Protein AF-0000000066690659 (afdb_homodimer)

Sequence (562 aa):
MGEEHPRKRSRQHFEAEARNVSLFESPQCETSKWYFSREEIERFSPSRKDGIDLVKESFLRSSYCTFLQRLGMKLHVSQVTISCAMVMCHRFYMRQSHAKNDWQTIATSSLFLACKAEDEPCQLSSVVVASYEIIYEWDPSASIRIHQTECYHEFKEIILSGESLLLSTSAFHLDIELPYKPLAAALNRLNAWPDLATAAWNFVHDWIRTTLCLQYKPHVIATATVHLAATFQNAKVGSRRDWWLEFGVTTKLLKALGICGTVAPAHVRFLPCAHIEFGIRMGEEHPRKRSRQHFEAEARNVSLFESPQCETSKWYFSREEIERFSPSRKDGIDLVKESFLRSSYCTFLQRLGMKLHVSQVTISCAMVMCHRFYMRQSHAKNDWQTIATSSLFLACKAEDEPCQLSSVVVASYEIIYEWDPSASIRIHQTECYHEFKEIILSGESLLLSTSAFHLDIELPYKPLAAALNRLNAWPDLATAAWNFVHDWIRTTLCLQYKPHVIATATVHLAATFQNAKVGSRRDWWLEFGVTTKLLKALGICGTVAPAHVRFLPCAHIEFGIR

Radius of gyration: 29.71 Å; Cα contacts (8 Å, |Δi|>4): 684; chains: 2; bounding box: 55×167×84 Å

pLDDT: mean 79.64, std 25.77, range [19.33, 98.81]

Solvent-accessible surface area (backbone atoms only — not comparable to full-atom values): 31484 Å² total; per-residue (Å²): 135,79,77,70,72,76,75,67,70,79,79,72,74,82,72,78,76,71,74,76,73,74,72,73,74,65,78,76,81,66,86,86,67,68,61,46,54,71,58,47,62,67,65,62,23,42,25,41,76,69,71,41,49,61,51,58,49,27,36,51,49,27,46,40,36,53,48,38,51,52,47,28,52,76,68,68,49,54,69,67,38,35,51,46,15,39,46,48,46,55,54,49,47,60,74,35,32,65,85,81,39,60,57,67,48,42,39,53,17,28,40,56,49,23,23,61,74,68,72,42,92,71,55,66,68,57,53,48,50,52,47,50,34,62,60,36,56,89,42,85,57,34,69,59,49,50,71,34,68,68,50,33,51,53,52,44,51,51,31,52,52,30,35,53,50,50,38,62,72,46,71,70,58,78,85,73,78,64,34,62,61,47,29,52,50,49,39,59,75,55,65,57,52,68,69,48,48,38,46,23,54,53,46,50,60,54,41,54,56,44,69,52,65,34,51,46,55,33,54,51,52,21,51,41,31,49,53,49,26,28,59,74,64,74,44,87,65,64,94,41,95,65,51,48,53,80,70,74,37,53,70,68,56,39,50,54,37,54,47,29,66,56,24,46,63,9,23,35,81,30,33,51,44,56,81,64,69,68,73,77,118,136,77,81,73,73,67,82,67,74,79,81,71,77,79,72,70,78,78,71,77,74,74,73,73,76,64,78,76,80,65,87,88,68,69,60,46,54,70,60,47,63,65,65,60,24,41,24,41,77,69,72,41,48,55,46,59,50,41,47,53,48,44,46,40,37,55,46,38,50,52,46,29,52,74,68,67,49,53,68,66,38,36,50,45,15,39,46,47,46,56,54,46,46,60,75,34,32,65,84,81,38,61,57,67,46,43,38,52,16,30,40,56,49,25,23,62,74,68,72,42,91,71,55,66,68,56,52,49,50,53,46,50,36,63,62,35,57,89,43,85,58,35,70,59,49,49,71,35,67,67,51,34,52,53,52,44,49,51,32,51,52,30,36,53,51,50,38,61,73,47,71,69,58,78,85,73,78,63,36,61,62,47,28,52,50,51,40,58,74,55,64,55,53,67,69,48,49,39,46,22,52,52,45,49,60,52,41,55,56,44,69,52,66,33,51,47,54,33,54,50,52,21,50,42,32,49,53,49,26,27,59,74,65,74,46,87,65,62,94,43,96,64,52,49,53,81,70,74,36,52,69,69,56,39,50,51,39,55,40,27,65,21,25,42,64,58,46,51,16,46,28,65,75,52,73,65,63,66,71,76,116

Foldseek 3Di:
DPPPPPPPPDPDCPDCPVDPPPPPPPPDPPDLQLADDPCCLQCVFQQVVVPQHNLNVLQLLLVLLVLLVQLCVVQPHDPVLSLLLSSLLLSLRSQPHCVVDPSLLLSLLSSVVSCVVVVHDDDLLSSLQSSQCVVVVVDPCSNVQCPDPVNVVVSSVSSVVSNVSSCVSSVNPSDADALPVLLVVVCVVFVPDDQLSVQLVVLSSVPSSFCVSSHDPSNLSSLLSSVLSCVVVVHDIDPDPPVCVVSVHDPVSSCVVVVVSVPRPCRHVNRPPPCPVPPPD/DDCPPPPVPDPDDCVPDPDPPPPPPPPDPPDLQLADDPCCLQCVFQQVVVPQHNLNVLVLLLVLLVLLVQLCVVQPHDPVLSLLLSSLLLSLRSQPHCVVDPSLLLSLLSSVVSCVVVVHDDDLLSSLQSSQCVVVVVDPCSNVQCPDPVNVVVSSVSSVVSNVSSCVSSVNPSDADALPVLLVVVCVVFVPDDQLSVQLVVLSSVPSSACVSSHDPSNLSSLLSSVLSCVVVVHDIDPDPPVCVVSVHDPVSSCVVVVCSVCVDCSNNPVPVPCPVPVPD

Nearest PDB structures (foldseek):
  3tnh-assembly1_B  TM=9.331E-01  e=5.475E-13  Homo sapiens
  6z45-assembly1_B  TM=9.182E-01  e=4.794E-13  Homo sapiens
  4or5-assembly1_B  TM=9.332E-01  e=1.328E-12  Homo sapiens
  3blh-assembly1_B  TM=8.911E-01  e=7.142E-13  Homo sapiens
  2ivx-assembly2_B  TM=9.152E-01  e=1.112E-12  Homo sapiens

Organism: Arabidopsis thaliana (NCBI:txid3702)

Secondary structure (DSSP, 8-state):
-------------------------------------HHHHHHS-HHHHTT--HHHHHHHHHHHHHHHHHHHHHTT--HHHHHHHHHHHHHHHHHS-TTTS-HHHHHHHHHHHHHHHTT----HHHHHHHHHHHHTTT-TTHHHHTTSHHHHHHHHHHHHHHHHHHHHHTTT------THHHHHHHHHHTT--HHHHHHHHHHHHHHHTTGGGGTS-HHHHHHHHHHHHHHHTT---SSSTTGGGGGT--HHHHHHHHHHHS-S-HHHH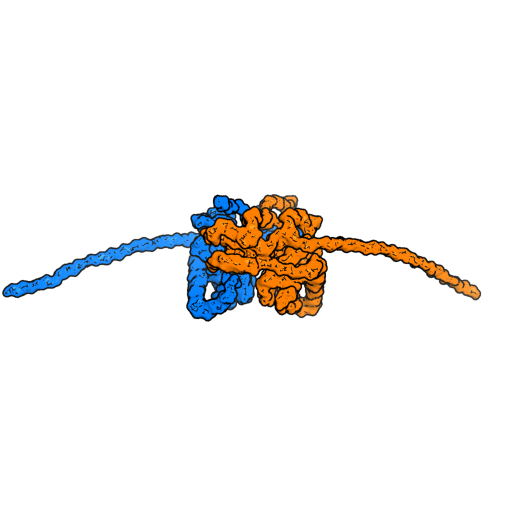S-----------/-------------------------------------HHHHHHS-HHHHTT--HHHHHHHHHHHHHHHHHHHHHTT--HHHHHHHHHHHHHHHHHS-TTTS-HHHHHHHHHHHHHHHTT----HHHHHHHHHHHHTTT-TTHHHHTTSHHHHHHHHHHHHHHHHHHHHHTTT------THHHHHHHHHHTT--HHHHHHHHHHHHHHHTTGGGGTS-HHHHHHHHHHHHHHHTT---SSSTTGGGGGT--HHHHHHHHHHHH-S-TTSSS-----------

InterPro domains:
  IPR006671 Cyclin, N-terminal [PF00134] (49-136)
  IPR013763 Cyclin-like domain [SM00385] (66-168)
  IPR036915 Cyclin-like superfamily [SSF47954] (30-176)
  IPR036915 Cyclin-like superfamily [SSF47954] (177-255)
  IPR043198 Cyclin/Cyclin-like subunit Ssn8 [PTHR10026] (32-256)

Structure (mmCIF, N/CA/C/O backbone):
data_AF-0000000066690659-model_v1
#
loop_
_entity.id
_entity.type
_entity.pdbx_description
1 polymer 'Cyclin T 13'
#
loop_
_atom_site.group_PDB
_atom_site.id
_atom_site.type_symbol
_atom_site.label_atom_id
_atom_site.label_alt_id
_atom_site.label_comp_id
_atom_site.label_asym_id
_atom_site.label_entity_id
_atom_site.label_seq_id
_atom_site.pdbx_PDB_ins_code
_atom_site.Cartn_x
_atom_site.Cartn_y
_atom_site.Cartn_z
_atom_site.occupancy
_atom_site.B_iso_or_equiv
_atom_site.auth_seq_id
_atom_site.auth_comp_id
_atom_site.auth_asym_id
_atom_site.auth_atom_id
_atom_site.pdbx_PDB_model_num
ATOM 1 N N . MET A 1 1 ? -19.453 78.5 55.531 1 24.09 1 MET A N 1
ATOM 2 C CA . MET A 1 1 ? -20.578 78.062 54.688 1 24.09 1 MET A CA 1
ATOM 3 C C . MET A 1 1 ? -20.109 77.062 53.625 1 24.09 1 MET A C 1
ATOM 5 O O . MET A 1 1 ? -19.453 77.5 52.656 1 24.09 1 MET A O 1
ATOM 9 N N . GLY A 1 2 ? -19.547 75.938 54.062 1 26.19 2 GLY A N 1
ATOM 10 C CA . GLY A 1 2 ? -18.516 74.938 53.719 1 26.19 2 GLY A CA 1
ATOM 11 C C . GLY A 1 2 ? -18.922 74 52.625 1 26.19 2 GLY A C 1
ATOM 12 O O . GLY A 1 2 ? -19.859 73.25 52.75 1 26.19 2 GLY A O 1
ATOM 13 N N . GLU A 1 3 ? -18.891 74.625 51.406 1 26.47 3 GLU A N 1
ATOM 14 C CA . GLU A 1 3 ? -19.5 74.25 50.125 1 26.47 3 GLU A CA 1
ATOM 15 C C . GLU A 1 3 ? -19.047 72.875 49.688 1 26.47 3 GLU A C 1
ATOM 17 O O . GLU A 1 3 ? -17.859 72.625 49.438 1 26.47 3 GLU A O 1
ATOM 22 N N . GLU A 1 4 ? -19.609 71.875 50.438 1 27.47 4 GLU A N 1
ATOM 23 C CA . GLU A 1 4 ? -19.359 70.438 50.406 1 27.47 4 GLU A CA 1
ATOM 24 C C . GLU A 1 4 ? -19.5 69.875 48.969 1 27.47 4 GLU A C 1
ATOM 26 O O . GLU A 1 4 ? -20.484 70.188 48.312 1 27.47 4 GLU A O 1
ATOM 31 N N . HIS A 1 5 ? -18.328 69.938 48.312 1 27.25 5 HIS A N 1
ATOM 32 C CA . HIS A 1 5 ? -18.062 69.625 46.906 1 27.25 5 HIS A CA 1
ATOM 33 C C . HIS A 1 5 ? -18.672 68.312 46.531 1 27.25 5 HIS A C 1
ATOM 35 O O . HIS A 1 5 ? -18.297 67.25 47.094 1 27.25 5 HIS A O 1
ATOM 41 N N . PRO A 1 6 ? -20 68.375 46.344 1 23.34 6 PRO A N 1
ATOM 42 C CA . PRO A 1 6 ? -20.766 67.188 46.156 1 23.34 6 PRO A CA 1
ATOM 43 C C . PRO A 1 6 ? -20.156 66.25 45.062 1 23.34 6 PRO A C 1
ATOM 45 O O . PRO A 1 6 ? -19.766 66.75 44 1 23.34 6 PRO A O 1
ATOM 48 N N . ARG A 1 7 ? -19.297 65.312 45.531 1 24.14 7 ARG A N 1
ATOM 49 C CA . ARG A 1 7 ? -18.562 64.25 44.875 1 24.14 7 ARG A CA 1
ATOM 50 C C . ARG A 1 7 ? -19.438 63.531 43.875 1 24.14 7 ARG A C 1
ATOM 52 O O . ARG A 1 7 ? -19.047 62.5 43.344 1 24.14 7 ARG A O 1
ATOM 59 N N . LYS A 1 8 ? -20.766 64 43.844 1 22.94 8 LYS A N 1
ATOM 60 C CA . LYS A 1 8 ? -21.594 62.875 43.438 1 22.94 8 LYS A CA 1
ATOM 61 C C . LYS A 1 8 ? -21.391 62.531 41.969 1 22.94 8 LYS A C 1
ATOM 63 O O . LYS A 1 8 ? -22.141 63 41.094 1 22.94 8 LYS A O 1
ATOM 68 N N . ARG A 1 9 ? -20.297 63.031 41.438 1 23.28 9 ARG A N 1
ATOM 69 C CA . ARG A 1 9 ? -20.516 63 40 1 23.28 9 ARG A CA 1
ATOM 70 C C . ARG A 1 9 ? -21.156 61.656 39.594 1 23.28 9 ARG A C 1
ATOM 72 O O . ARG A 1 9 ? -20.953 60.656 40.25 1 23.28 9 ARG A O 1
ATOM 79 N N . SER A 1 10 ? -22.156 61.812 38.75 1 19.98 10 SER A N 1
ATOM 80 C CA . SER A 1 10 ? -23.156 61.062 38 1 19.98 10 SER A CA 1
ATOM 81 C C . SER A 1 10 ? -22.516 59.875 37.281 1 19.98 10 SER A C 1
ATOM 83 O O . SER A 1 10 ? -21.609 60.094 36.469 1 19.98 10 SER A O 1
ATOM 85 N N . ARG A 1 11 ? -22.281 58.812 37.969 1 22.77 11 ARG A N 1
ATOM 86 C CA . ARG A 1 11 ? -21.922 57.438 37.594 1 22.77 11 ARG A CA 1
ATOM 87 C C . ARG A 1 11 ? -22.672 57 36.344 1 22.77 11 ARG A C 1
ATOM 89 O O . ARG A 1 11 ? -23.766 56.438 36.406 1 22.77 11 ARG A O 1
ATOM 96 N N . GLN A 1 12 ? -23.016 58 35.469 1 20.83 12 GLN A N 1
ATOM 97 C CA . GLN A 1 12 ? -23.844 57.594 34.344 1 20.83 12 GLN A CA 1
ATOM 98 C C . GLN A 1 12 ? -23.406 56.219 33.812 1 20.83 12 GLN A C 1
ATOM 100 O O . GLN A 1 12 ? -22.266 55.812 34 1 20.83 12 GLN A O 1
ATOM 105 N N . HIS A 1 13 ? -24.438 55.438 33.219 1 19.33 13 HIS A N 1
ATOM 106 C CA . HIS A 1 13 ? -24.922 54.125 32.75 1 19.33 13 HIS A CA 1
ATOM 107 C C . HIS A 1 13 ? -24.109 53.656 31.547 1 19.33 13 HIS A C 1
ATOM 109 O O . HIS A 1 13 ? -24.594 53.656 30.422 1 19.33 13 HIS A O 1
ATOM 115 N N . PHE A 1 14 ? -23 54.156 31.25 1 20.91 14 PHE A N 1
ATOM 116 C CA . PHE A 1 14 ? -22.547 53.656 29.953 1 20.91 14 PHE A CA 1
ATOM 117 C C . PHE A 1 14 ? -22.734 52.156 29.828 1 20.91 14 PHE A C 1
ATOM 119 O O . PHE A 1 14 ? -22.047 51.375 30.5 1 20.91 14 PHE A O 1
ATOM 126 N N . GLU A 1 15 ? -23.938 51.688 29.828 1 20 15 GLU A N 1
ATOM 127 C CA . GLU A 1 15 ? -24.375 50.344 29.484 1 20 15 GLU A CA 1
ATOM 128 C C . GLU A 1 15 ? -23.531 49.75 28.359 1 20 15 GLU A C 1
ATOM 130 O O . GLU A 1 15 ? -23.25 50.406 27.375 1 20 15 GLU A O 1
ATOM 135 N N . ALA A 1 16 ? -22.859 48.625 28.578 1 21.42 16 ALA A N 1
ATOM 136 C CA . ALA A 1 16 ? -22.047 47.594 27.969 1 21.42 16 ALA A CA 1
ATOM 137 C C . ALA A 1 16 ? -22.641 47.156 26.625 1 21.42 16 ALA A C 1
ATOM 139 O O . ALA A 1 16 ? -23.672 46.5 26.609 1 21.42 16 ALA A O 1
ATOM 140 N N . GLU A 1 17 ? -22.859 47.938 25.641 1 23.25 17 GLU A N 1
ATOM 141 C CA . GLU A 1 17 ? -23.234 47.406 24.344 1 23.25 17 GLU A CA 1
ATOM 142 C C . GLU A 1 17 ? -22.344 46.219 23.969 1 23.25 17 GLU A C 1
ATOM 144 O O . GLU A 1 17 ? -21.188 46.406 23.547 1 23.25 17 GLU A O 1
ATOM 149 N N . ALA A 1 18 ? -22.203 45.344 24.766 1 25.03 18 ALA A N 1
ATOM 150 C CA . ALA A 1 18 ? -21.594 44.062 24.406 1 25.03 18 ALA A CA 1
ATOM 151 C C . ALA A 1 18 ? -22.062 43.594 23.031 1 25.03 18 ALA A C 1
ATOM 153 O O . ALA A 1 18 ? -23.234 43.25 22.859 1 25.03 18 ALA A O 1
ATOM 154 N N . ARG A 1 19 ? -21.688 44.188 22 1 23.73 19 ARG A N 1
ATOM 155 C CA . ARG A 1 19 ? -21.953 43.875 20.609 1 23.73 19 ARG A CA 1
ATOM 156 C C . ARG A 1 19 ? -22.016 42.344 20.406 1 23.73 19 ARG A C 1
ATOM 158 O O . ARG A 1 19 ? -21.219 41.625 21 1 23.73 19 ARG A O 1
ATOM 165 N N . ASN A 1 20 ? -23.203 41.781 20 1 24.17 20 ASN A N 1
ATOM 166 C CA . ASN A 1 20 ? -23.672 40.531 19.422 1 24.17 20 ASN A CA 1
ATOM 167 C C . ASN A 1 20 ? -22.703 40 18.391 1 24.17 20 ASN A C 1
ATOM 169 O O . ASN A 1 20 ? -22.688 40.438 17.234 1 24.17 20 ASN A O 1
ATOM 173 N N . VAL A 1 21 ? -21.484 39.875 18.641 1 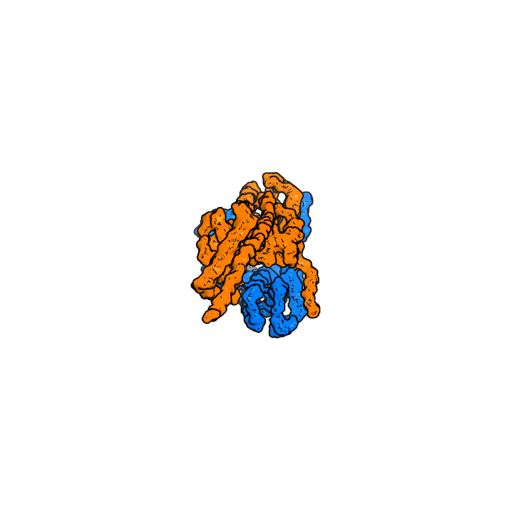25.33 21 VAL A N 1
ATOM 174 C CA . VAL A 1 21 ? -20.734 39.188 17.594 1 25.33 21 VAL A CA 1
ATOM 175 C C . VAL A 1 21 ? -21.562 38.062 17.016 1 25.33 21 VAL A C 1
ATOM 177 O O . VAL A 1 21 ? -22.016 37.156 17.734 1 25.33 21 VAL A O 1
ATOM 180 N N . SER A 1 22 ? -22.375 38.312 15.984 1 26.06 22 SER A N 1
ATOM 181 C CA . SER A 1 22 ? -23.078 37.375 15.133 1 26.06 22 SER A CA 1
ATOM 182 C C . SER A 1 22 ? -22.312 36.062 15.031 1 26.06 22 SER A C 1
ATOM 184 O O . SER A 1 22 ? -21.125 36.031 14.703 1 26.06 22 SER A O 1
ATOM 186 N N . LEU A 1 23 ? -22.609 35.156 15.852 1 26.25 23 LEU A N 1
ATOM 187 C CA . LEU A 1 23 ? -22.344 33.719 15.766 1 26.25 23 LEU A CA 1
ATOM 188 C C . LEU A 1 23 ? -22.297 33.25 14.305 1 26.25 23 LEU A C 1
ATOM 190 O O . LEU A 1 23 ? -23.281 33.375 13.578 1 26.25 23 LEU A O 1
ATOM 194 N N . PHE A 1 24 ? -21.266 33.531 13.594 1 28.5 24 PHE A N 1
ATOM 195 C CA . PHE A 1 24 ? -21.062 32.938 12.273 1 28.5 24 PHE A CA 1
ATOM 196 C C . PHE A 1 24 ? -21.766 31.594 12.172 1 28.5 24 PHE A C 1
ATOM 198 O O . PHE A 1 24 ? -21.656 30.75 13.062 1 28.5 24 PHE A O 1
ATOM 205 N N . GLU A 1 25 ? -23.031 31.609 11.656 1 30 25 GLU A N 1
ATOM 206 C CA . GLU A 1 25 ? -23.812 30.453 11.219 1 30 25 GLU A CA 1
ATOM 207 C C . GLU A 1 25 ? -22.922 29.312 10.781 1 30 25 GLU A C 1
ATOM 209 O O . GLU A 1 25 ? -22.109 29.453 9.859 1 30 25 GLU A O 1
ATOM 214 N N . SER A 1 26 ? -22.422 28.594 11.664 1 32.84 26 SER A N 1
ATOM 215 C CA . SER A 1 26 ? -21.797 27.312 11.352 1 32.84 26 SER A CA 1
ATOM 216 C C . SER A 1 26 ? -22.484 26.641 10.18 1 32.84 26 SER A C 1
ATOM 218 O O . SER A 1 26 ? -23.719 26.594 10.109 1 32.84 26 SER A O 1
ATOM 220 N N . PRO A 1 27 ? -21.984 26.734 8.953 1 33.06 27 PRO A N 1
ATOM 221 C CA . PRO A 1 27 ? -22.734 26.109 7.863 1 33.06 27 PRO A CA 1
ATOM 222 C C . PRO A 1 27 ? -23.547 24.906 8.32 1 33.06 27 PRO A C 1
ATOM 224 O O . PRO A 1 27 ? -23.172 24.234 9.289 1 33.06 27 PRO A O 1
ATOM 227 N N . GLN A 1 28 ? -24.859 24.953 8.281 1 32 28 GLN A N 1
ATOM 228 C CA . GLN A 1 28 ? -25.859 23.891 8.359 1 32 28 GLN A CA 1
ATOM 229 C C . GLN A 1 28 ? -25.297 22.562 7.887 1 32 28 GLN A C 1
ATOM 231 O O . GLN A 1 28 ? -24.734 22.469 6.793 1 32 28 GLN A O 1
ATOM 236 N N . CYS A 1 29 ? -24.875 21.703 8.719 1 36.06 29 CYS A N 1
ATOM 237 C CA . CYS A 1 29 ? -24.625 20.281 8.531 1 36.06 29 CYS A CA 1
ATOM 238 C C . CYS A 1 29 ? -25.672 19.672 7.59 1 36.06 29 CYS A C 1
ATOM 240 O O . CYS A 1 29 ? -26.812 19.453 7.984 1 36.06 29 CYS A O 1
ATOM 242 N N . GLU A 1 30 ? -26.094 20.219 6.488 1 36.69 30 GLU A N 1
ATOM 243 C CA . GLU A 1 30 ? -26.969 19.547 5.535 1 36.69 30 GLU A CA 1
ATOM 244 C C . GLU A 1 30 ? -26.844 18.031 5.652 1 36.69 30 GLU A C 1
ATOM 246 O O . GLU A 1 30 ? -25.859 17.531 6.172 1 36.69 30 GLU A O 1
ATOM 251 N N . THR A 1 31 ? -27.828 17.109 5.191 1 42.81 31 THR A N 1
ATOM 252 C CA . THR A 1 31 ? -28.109 15.688 5.059 1 42.81 31 THR A CA 1
ATOM 253 C C . THR A 1 31 ? -26.859 14.914 4.652 1 42.81 31 THR A C 1
ATOM 255 O O . THR A 1 31 ? -26.094 15.375 3.807 1 42.81 31 THR A O 1
ATOM 258 N N . SER A 1 32 ? -26.219 14.07 5.57 1 53.19 32 SER A N 1
ATOM 259 C CA . SER A 1 32 ? -25.078 13.188 5.777 1 53.19 32 SER A CA 1
ATOM 260 C C . SER A 1 32 ? -24.781 12.367 4.527 1 53.19 32 SER A C 1
ATOM 262 O O . SER A 1 32 ? -25.141 11.188 4.457 1 53.19 32 SER A O 1
ATOM 264 N N . LYS A 1 33 ? -24.938 12.797 3.432 1 72.62 33 LYS A N 1
ATOM 265 C CA . LYS A 1 33 ? -24.672 12.055 2.205 1 72.62 33 LYS A CA 1
ATOM 266 C C . LYS A 1 33 ? -23.203 11.695 2.084 1 72.62 33 LYS A C 1
ATOM 268 O O . LYS A 1 33 ? -22.344 12.578 2.107 1 72.62 33 LYS A O 1
ATOM 273 N N . TRP A 1 34 ? -22.922 10.453 2.227 1 81.06 34 TRP A N 1
ATOM 274 C CA . TRP A 1 34 ? -21.531 10.047 2.096 1 81.06 34 TRP A CA 1
ATOM 275 C C . TRP A 1 34 ? -21.266 9.438 0.721 1 81.06 34 TRP A C 1
ATOM 277 O O . TRP A 1 34 ? -20.203 8.859 0.481 1 81.06 34 TRP A O 1
ATOM 287 N N . TYR A 1 35 ? -22.281 9.586 -0.123 1 87.94 35 TYR A N 1
ATOM 288 C CA . TYR A 1 35 ? -22.016 9.164 -1.492 1 87.94 35 TYR A CA 1
ATOM 289 C C . TYR A 1 35 ? -22.016 10.359 -2.441 1 87.94 35 TYR A C 1
ATOM 291 O O . TYR A 1 35 ? -22.875 11.234 -2.344 1 87.94 35 TYR A O 1
ATOM 299 N N . PHE A 1 36 ? -21.109 10.375 -3.293 1 91.88 36 PHE A N 1
ATOM 300 C CA . PHE A 1 36 ? -20.844 11.492 -4.191 1 91.88 36 PHE A CA 1
ATOM 301 C C . PHE A 1 36 ? -20.688 11.008 -5.625 1 91.88 36 PHE A C 1
ATOM 303 O O . PHE A 1 36 ? -20.312 9.852 -5.859 1 91.88 36 PHE A O 1
ATOM 310 N N . SER A 1 37 ? -20.984 11.883 -6.512 1 88.31 37 SER A N 1
ATOM 311 C CA . SER A 1 37 ? -20.703 11.578 -7.906 1 88.31 37 SER A CA 1
ATOM 312 C C . SER A 1 37 ? -19.203 11.719 -8.203 1 88.31 37 SER A C 1
ATOM 314 O O . SER A 1 37 ? -18.469 12.352 -7.434 1 88.31 37 SER A O 1
ATOM 316 N N . ARG A 1 38 ? -18.828 11.125 -9.266 1 84.62 38 ARG A N 1
ATOM 317 C CA . ARG A 1 38 ? -17.438 11.227 -9.68 1 84.62 38 ARG A CA 1
ATOM 318 C C . ARG A 1 38 ? -17.016 12.68 -9.891 1 84.62 38 ARG A C 1
ATOM 320 O O . ARG A 1 38 ? -15.914 13.078 -9.523 1 84.62 38 ARG A O 1
ATOM 327 N N . GLU A 1 39 ? -17.875 13.438 -10.406 1 86.81 39 GLU A N 1
ATOM 328 C CA . GLU A 1 39 ? -17.594 14.844 -10.688 1 86.81 39 GLU A CA 1
ATOM 329 C C . GLU A 1 39 ? -17.422 15.641 -9.391 1 86.81 39 GLU A C 1
ATOM 331 O O . GLU A 1 39 ? -16.531 16.5 -9.305 1 86.81 39 GLU A O 1
ATOM 336 N N . GLU A 1 40 ? -18.234 15.312 -8.516 1 90.81 40 GLU A N 1
ATOM 337 C CA . GLU A 1 40 ? -18.125 15.992 -7.23 1 90.81 40 GLU A CA 1
ATOM 338 C C . GLU A 1 40 ? -16.781 15.734 -6.566 1 90.81 40 GLU A C 1
ATOM 340 O O . GLU A 1 40 ? -16.188 16.641 -5.973 1 90.81 40 GLU A O 1
ATOM 345 N N . ILE A 1 41 ? -16.281 14.547 -6.707 1 90.06 41 ILE A N 1
ATOM 346 C CA . ILE A 1 41 ? -15.016 14.141 -6.082 1 90.06 41 ILE A CA 1
ATOM 347 C C . ILE A 1 41 ? -13.844 14.742 -6.852 1 90.06 41 ILE A C 1
ATOM 349 O O . ILE A 1 41 ? -12.906 15.273 -6.254 1 90.06 41 ILE A O 1
ATOM 353 N N . GLU A 1 42 ? -13.938 14.789 -8.102 1 86.81 42 GLU A N 1
ATOM 354 C CA . GLU A 1 42 ? -12.797 15.156 -8.93 1 86.81 42 GLU A CA 1
ATOM 355 C C . GLU A 1 42 ? -12.727 16.656 -9.141 1 86.81 42 GLU A C 1
ATOM 357 O O . GLU A 1 42 ? -11.633 17.219 -9.289 1 86.81 42 GLU A O 1
ATOM 362 N N . ARG A 1 43 ? -13.867 17.328 -9.078 1 89.38 43 ARG A N 1
ATOM 363 C CA . ARG A 1 43 ? -13.844 18.719 -9.5 1 89.38 43 ARG A CA 1
ATOM 364 C C . ARG A 1 43 ? -14.25 19.656 -8.352 1 89.38 43 ARG A C 1
ATOM 366 O O . ARG A 1 43 ? -13.844 20.812 -8.32 1 89.38 43 ARG A O 1
ATOM 373 N N . PHE A 1 44 ? -15.023 19.094 -7.453 1 91.81 44 PHE A N 1
ATOM 374 C CA . PHE A 1 44 ? -15.609 20.016 -6.496 1 91.81 44 PHE A CA 1
ATOM 375 C C . PHE A 1 44 ? -15.203 19.656 -5.07 1 91.81 44 PHE A C 1
ATOM 377 O O . PHE A 1 44 ? -15.945 19.922 -4.121 1 91.81 44 PHE A O 1
ATOM 384 N N . SER 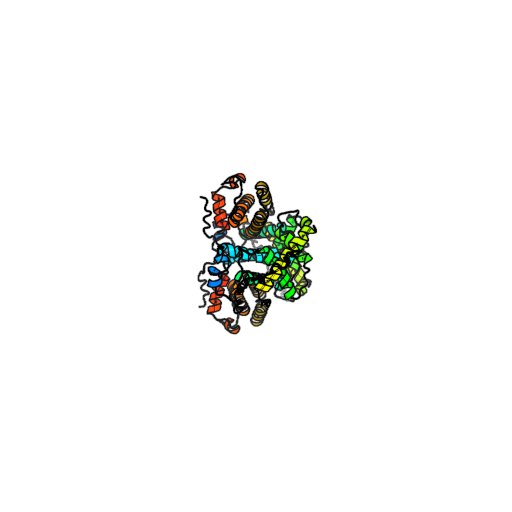A 1 45 ? -14.078 19.031 -4.902 1 92.88 45 SER A N 1
ATOM 385 C CA . SER A 1 45 ? -13.609 18.734 -3.555 1 92.88 45 SER A CA 1
ATOM 386 C C . SER A 1 45 ? -13.117 19.984 -2.848 1 92.88 45 SER A C 1
ATOM 388 O O . SER A 1 45 ? -12.719 20.953 -3.498 1 92.88 45 SER A O 1
ATOM 390 N N . PRO A 1 46 ? -13.234 20.016 -1.511 1 96.5 46 PRO A N 1
ATOM 391 C CA . PRO A 1 46 ? -12.703 21.172 -0.765 1 96.5 46 PRO A CA 1
ATOM 392 C C . PRO A 1 46 ? -11.227 21.438 -1.066 1 96.5 46 PRO A C 1
ATOM 394 O O . PRO A 1 46 ? -10.797 22.594 -1.088 1 96.5 46 PRO A O 1
ATOM 397 N N . SER A 1 47 ? -10.484 20.406 -1.298 1 95.94 47 SER A N 1
ATOM 398 C CA . SER A 1 47 ? -9.07 20.562 -1.621 1 95.94 47 SER A CA 1
ATOM 399 C C . SER A 1 47 ? -8.883 21.281 -2.951 1 95.94 47 SER A C 1
ATOM 401 O O . SER A 1 47 ? -7.969 22.094 -3.096 1 95.94 47 SER A O 1
ATOM 403 N N . ARG A 1 48 ? -9.789 21 -3.852 1 94.75 48 ARG A N 1
ATOM 404 C CA . ARG A 1 48 ? -9.734 21.656 -5.152 1 94.75 48 ARG A CA 1
ATOM 405 C C . ARG A 1 48 ? -9.922 23.172 -5.008 1 94.75 48 ARG A C 1
ATOM 407 O O . ARG A 1 48 ? -9.234 23.953 -5.668 1 94.75 48 ARG A O 1
ATOM 414 N N . LYS A 1 49 ? -10.781 23.547 -4.23 1 95.06 49 LYS A N 1
ATOM 415 C CA . LYS A 1 49 ? -11.086 24.953 -3.994 1 95.06 49 LYS A CA 1
ATOM 416 C C . LYS A 1 49 ? -9.891 25.672 -3.379 1 95.06 49 LYS A C 1
ATOM 418 O O . LYS A 1 49 ? -9.711 26.875 -3.582 1 95.06 49 LYS A O 1
ATOM 423 N N . ASP A 1 50 ? -9.117 24.922 -2.711 1 95.75 50 ASP A N 1
ATOM 424 C CA . ASP A 1 50 ? -7.965 25.516 -2.037 1 95.75 50 ASP A CA 1
ATOM 425 C C . ASP A 1 50 ? -6.699 25.359 -2.877 1 95.75 50 ASP A C 1
ATOM 427 O O . ASP A 1 50 ? -5.586 25.516 -2.367 1 95.75 50 ASP A O 1
ATOM 431 N N . GLY A 1 51 ? -6.797 24.906 -4.105 1 92.5 51 GLY A N 1
ATOM 432 C CA . GLY A 1 51 ? -5.676 24.953 -5.031 1 92.5 51 GLY A CA 1
ATOM 433 C C . GLY A 1 51 ? -4.941 23.641 -5.145 1 92.5 51 GLY A C 1
ATOM 434 O O . GLY A 1 51 ? -3.865 23.562 -5.742 1 92.5 51 GLY A O 1
ATOM 435 N N . ILE A 1 52 ? -5.43 22.594 -4.574 1 92.31 52 ILE A N 1
ATOM 436 C CA . ILE A 1 52 ? -4.828 21.281 -4.707 1 92.31 52 ILE A CA 1
ATOM 437 C C . ILE A 1 52 ? -5.434 20.547 -5.902 1 92.31 52 ILE A C 1
ATOM 439 O O . ILE A 1 52 ? -6.645 20.328 -5.949 1 92.31 52 ILE A O 1
ATOM 443 N N . ASP A 1 53 ? -4.621 20.25 -6.773 1 86.25 53 ASP A N 1
ATOM 444 C CA . ASP A 1 53 ? -5.145 19.625 -7.98 1 86.25 53 ASP A CA 1
ATOM 445 C C . ASP A 1 53 ? -5.43 18.141 -7.75 1 86.25 53 ASP A C 1
ATOM 447 O O . ASP A 1 53 ? -5.105 17.594 -6.691 1 86.25 53 ASP A O 1
ATOM 451 N N . LEU A 1 54 ? -6.047 17.547 -8.688 1 85.5 54 LEU A N 1
ATOM 452 C CA . LEU A 1 54 ? -6.527 16.172 -8.57 1 85.5 54 LEU A CA 1
ATOM 453 C C . LEU A 1 54 ? -5.363 15.203 -8.367 1 85.5 54 LEU A C 1
ATOM 455 O O . LEU A 1 54 ? -5.469 14.266 -7.582 1 85.5 54 LEU A O 1
ATOM 459 N N . VAL A 1 55 ? -4.32 15.461 -9 1 78.81 55 VAL A N 1
ATOM 460 C CA . VAL A 1 55 ? -3.164 14.57 -8.93 1 78.81 55 VAL A CA 1
ATOM 461 C C . VAL A 1 55 ? -2.574 14.594 -7.523 1 78.81 55 VAL A C 1
ATOM 463 O O . VAL A 1 55 ? -2.336 13.539 -6.926 1 78.81 55 VAL A O 1
ATOM 466 N N . LYS A 1 56 ? -2.406 15.781 -7.043 1 84.62 56 LYS A N 1
ATOM 467 C CA . LYS A 1 56 ? -1.856 15.93 -5.699 1 84.62 56 LYS A CA 1
ATOM 468 C C . LYS A 1 56 ? -2.805 15.352 -4.652 1 84.62 56 LYS A C 1
ATOM 470 O O . LYS A 1 56 ? -2.367 14.695 -3.703 1 84.62 56 LYS A O 1
ATOM 475 N N . GLU A 1 57 ? -4.047 15.609 -4.816 1 90.5 57 GLU A N 1
ATOM 476 C CA . GLU A 1 57 ? -5.02 15.07 -3.873 1 90.5 57 GLU A CA 1
ATOM 477 C C . GLU A 1 57 ? -5.016 13.547 -3.895 1 90.5 57 GLU A C 1
ATOM 479 O O . GLU A 1 57 ? -5.082 12.906 -2.844 1 90.5 57 GLU A O 1
ATOM 484 N N . SER A 1 58 ? -4.945 12.992 -5.059 1 86 58 SER A N 1
ATOM 485 C CA . SER A 1 58 ? -4.906 11.539 -5.188 1 86 58 SER A CA 1
ATOM 486 C C . SER A 1 58 ? -3.672 10.953 -4.512 1 86 58 SER A C 1
ATOM 488 O O . SER A 1 58 ? -3.744 9.891 -3.887 1 86 58 SER A O 1
ATOM 490 N N . PHE A 1 59 ? -2.66 11.703 -4.648 1 83.38 59 PHE A N 1
ATOM 491 C CA . PHE A 1 59 ? -1.429 11.273 -3.998 1 83.38 59 PHE A CA 1
ATOM 492 C C . PHE A 1 59 ? -1.583 11.281 -2.482 1 83.38 59 PHE A C 1
ATOM 494 O O . PHE A 1 59 ? -1.163 10.344 -1.802 1 83.38 59 PHE A O 1
ATOM 501 N N . LEU A 1 60 ? -2.119 12.297 -2.033 1 90.56 60 LEU A N 1
ATOM 502 C CA . LEU A 1 60 ? -2.299 12.422 -0.59 1 90.56 60 LEU A CA 1
ATOM 503 C C . LEU A 1 60 ? -3.23 11.344 -0.059 1 90.56 60 LEU A C 1
ATOM 505 O O . LEU A 1 60 ? -2.98 10.766 1.004 1 90.56 60 LEU A O 1
ATOM 509 N N . ARG A 1 61 ? -4.227 11.008 -0.816 1 92.75 61 ARG A N 1
ATOM 510 C CA . ARG A 1 61 ? -5.141 9.938 -0.427 1 92.75 61 ARG A CA 1
ATOM 511 C C . ARG A 1 61 ? -4.426 8.594 -0.382 1 92.75 61 ARG A C 1
ATOM 513 O O . ARG A 1 61 ? -4.617 7.812 0.552 1 92.75 61 ARG A O 1
ATOM 520 N N . SER A 1 62 ? -3.639 8.398 -1.34 1 89.31 62 SER A N 1
ATOM 521 C CA . SER A 1 62 ? -2.865 7.156 -1.371 1 89.31 62 SER A CA 1
ATOM 522 C C . SER A 1 62 ? -1.869 7.102 -0.218 1 89.31 62 SER A C 1
ATOM 524 O O . SER A 1 62 ? -1.627 6.031 0.347 1 89.31 62 SER A O 1
ATOM 526 N N . SER A 1 63 ? -1.361 8.219 0.098 1 90.62 63 SER A N 1
ATOM 527 C CA . SER A 1 63 ? -0.354 8.305 1.15 1 90.62 63 SER A CA 1
ATOM 528 C C . SER A 1 63 ? -0.942 7.93 2.508 1 90.62 63 SER A C 1
ATOM 530 O O . SER A 1 63 ? -0.344 7.16 3.26 1 90.62 63 SER A O 1
ATOM 532 N N . TYR A 1 64 ? -2.098 8.477 2.768 1 96.25 64 TYR A N 1
ATOM 533 C CA . TYR A 1 64 ? -2.611 8.156 4.094 1 96.25 64 TYR A CA 1
ATOM 534 C C . TYR A 1 64 ? -3.105 6.711 4.152 1 96.25 64 TYR A C 1
ATOM 536 O O . TYR A 1 64 ? -3.129 6.102 5.223 1 96.25 64 TYR A O 1
ATOM 544 N N . CYS A 1 65 ? -3.488 6.133 2.994 1 94.94 65 CYS A N 1
ATOM 545 C CA . CYS A 1 65 ? -3.855 4.719 3.006 1 94.94 65 CYS A CA 1
ATOM 546 C C . CYS A 1 65 ? -2.645 3.846 3.305 1 94.94 65 CYS A C 1
ATOM 548 O O . CYS A 1 65 ? -2.727 2.92 4.113 1 94.94 65 CYS A O 1
ATOM 550 N N . THR A 1 66 ? -1.551 4.148 2.678 1 92.62 66 THR A N 1
ATOM 551 C CA . THR A 1 66 ? -0.318 3.406 2.92 1 92.62 66 THR A CA 1
ATOM 552 C C . THR A 1 66 ? 0.138 3.574 4.367 1 92.62 66 THR A C 1
ATOM 554 O O . THR A 1 66 ? 0.522 2.602 5.02 1 92.62 66 THR A O 1
ATOM 557 N N . PHE A 1 67 ? 0.004 4.75 4.793 1 96.88 67 PHE A N 1
ATOM 558 C CA . PHE A 1 67 ? 0.373 5.07 6.168 1 96.88 67 PHE A CA 1
ATOM 559 C C . PHE A 1 67 ? -0.492 4.301 7.156 1 96.88 67 PHE A C 1
ATOM 561 O O . PHE A 1 67 ? 0.023 3.695 8.102 1 96.88 67 PHE A O 1
ATOM 568 N N . LEU A 1 68 ? -1.733 4.262 6.93 1 98.44 68 LEU A N 1
ATOM 569 C CA . LEU A 1 68 ? -2.684 3.604 7.82 1 98.44 68 LEU A CA 1
ATOM 570 C C . LEU A 1 68 ? -2.457 2.096 7.836 1 98.44 68 LEU A C 1
ATOM 572 O O . LEU A 1 68 ? -2.559 1.458 8.883 1 98.44 68 LEU A O 1
ATOM 576 N N . GLN A 1 69 ? -2.186 1.617 6.695 1 96.25 69 GLN A N 1
ATOM 577 C CA . GLN A 1 69 ? -1.896 0.188 6.645 1 96.25 69 GLN A CA 1
ATOM 578 C C . GLN A 1 69 ? -0.694 -0.162 7.516 1 96.25 69 GLN A C 1
ATOM 580 O O . GLN A 1 69 ? -0.745 -1.11 8.297 1 96.25 69 GLN A O 1
ATOM 585 N N . ARG A 1 70 ? 0.333 0.577 7.426 1 96.81 70 ARG A N 1
ATOM 586 C CA . ARG A 1 70 ? 1.549 0.341 8.195 1 96.81 70 ARG A CA 1
ATOM 587 C C . ARG A 1 70 ? 1.298 0.54 9.688 1 96.81 70 ARG A C 1
ATOM 589 O O . ARG A 1 70 ? 1.7 -0.289 10.508 1 96.81 70 ARG A O 1
ATOM 596 N N . LEU A 1 71 ? 0.63 1.592 9.969 1 98.38 71 LEU A N 1
ATOM 597 C CA . LEU A 1 71 ? 0.361 1.913 11.367 1 98.38 71 LEU A CA 1
ATOM 598 C C . LEU A 1 71 ? -0.506 0.838 12.008 1 98.38 71 LEU A C 1
ATOM 600 O O . LEU A 1 71 ? -0.201 0.366 13.109 1 98.38 71 LEU A O 1
ATOM 604 N N . GLY A 1 72 ? -1.581 0.5 11.336 1 98.44 72 GLY A N 1
ATOM 605 C CA . GLY A 1 72 ? -2.457 -0.533 11.867 1 98.44 72 GLY A CA 1
ATOM 606 C C . GLY A 1 72 ? -1.749 -1.854 12.094 1 98.44 72 GLY A C 1
ATOM 607 O O . GLY A 1 72 ? -1.957 -2.504 13.125 1 98.44 72 GLY A O 1
ATOM 608 N N . MET A 1 73 ? -0.956 -2.199 11.195 1 96.94 73 MET A N 1
ATOM 609 C CA . MET A 1 73 ? -0.232 -3.461 11.328 1 96.94 73 MET A CA 1
ATOM 610 C C . MET A 1 73 ? 0.78 -3.389 12.469 1 96.94 73 MET A C 1
ATOM 612 O O . MET A 1 73 ? 0.968 -4.363 13.203 1 96.94 73 MET A O 1
ATOM 616 N N . LYS A 1 74 ? 1.435 -2.285 12.547 1 96.88 74 LYS A N 1
ATOM 617 C CA . LYS A 1 74 ? 2.377 -2.105 13.648 1 96.88 74 LYS A CA 1
ATOM 618 C C . LYS A 1 74 ? 1.676 -2.232 15 1 96.88 74 LYS A C 1
ATOM 620 O O . LYS A 1 74 ? 2.248 -2.762 15.953 1 96.88 74 LYS A O 1
ATOM 625 N N . LEU A 1 75 ? 0.442 -1.784 15.07 1 97.69 75 LEU A N 1
ATOM 626 C CA . LEU A 1 75 ? -0.336 -1.81 16.297 1 97.69 75 LEU A CA 1
ATOM 627 C C . LEU A 1 75 ? -1.118 -3.113 16.422 1 97.69 75 LEU A C 1
ATOM 629 O O . LEU A 1 75 ? -1.842 -3.318 17.406 1 97.69 75 LEU A O 1
ATOM 633 N N . HIS A 1 76 ? -1.115 -3.945 15.445 1 95.62 76 HIS A N 1
ATOM 634 C CA . HIS A 1 76 ? -1.742 -5.262 15.406 1 95.62 76 HIS A CA 1
ATOM 635 C C . HIS A 1 76 ? -3.262 -5.148 15.461 1 95.62 76 HIS A C 1
ATOM 637 O O . HIS A 1 76 ? -3.918 -5.902 16.188 1 95.62 76 HIS A O 1
ATOM 643 N N . VAL A 1 77 ? -3.701 -4.152 14.789 1 96.62 77 VAL A N 1
ATOM 644 C CA . VAL A 1 77 ? -5.152 -4.039 14.68 1 96.62 77 VAL A CA 1
ATOM 645 C C . VAL A 1 77 ? -5.637 -4.785 13.438 1 96.62 77 VAL A C 1
ATOM 647 O O . VAL A 1 77 ? -4.852 -5.059 12.523 1 96.62 77 VAL A O 1
ATOM 650 N N . SER A 1 78 ? -6.859 -5.105 13.383 1 95.75 78 SER A N 1
ATOM 651 C CA . SER A 1 78 ? -7.418 -5.906 12.297 1 95.75 78 SER A CA 1
ATOM 652 C C . SER A 1 78 ? -7.477 -5.109 11 1 95.75 78 SER A C 1
ATOM 654 O O . SER A 1 78 ? -7.508 -3.879 11.023 1 95.75 78 SER A O 1
ATOM 656 N N . GLN A 1 79 ? -7.516 -5.863 9.961 1 94.31 79 GLN A N 1
ATOM 657 C CA . GLN A 1 79 ? -7.629 -5.23 8.648 1 94.31 79 GLN A CA 1
ATOM 658 C C . GLN A 1 79 ? -8.945 -4.465 8.523 1 94.31 79 GLN A C 1
ATOM 660 O O . GLN A 1 79 ? -9.008 -3.43 7.855 1 94.31 79 GLN A O 1
ATOM 665 N N . VAL A 1 80 ? -10 -4.957 9.117 1 96 80 VAL A N 1
ATOM 666 C CA . VAL A 1 80 ? -11.297 -4.281 9.094 1 96 80 VAL A CA 1
ATOM 667 C C . VAL A 1 80 ? -11.164 -2.893 9.719 1 96 80 VAL A C 1
ATOM 669 O O . VAL A 1 80 ? -11.641 -1.905 9.156 1 96 80 VAL A O 1
ATOM 672 N N . THR A 1 81 ? -10.492 -2.822 10.836 1 97.81 81 THR A N 1
ATOM 673 C CA . THR A 1 81 ? -10.289 -1.55 11.516 1 97.81 81 THR A CA 1
ATOM 674 C C . THR A 1 81 ? -9.438 -0.609 10.672 1 97.81 81 THR A C 1
ATOM 676 O O . THR A 1 81 ? -9.734 0.583 10.57 1 97.81 81 THR A O 1
ATOM 679 N N . ILE A 1 82 ? -8.391 -1.138 10.07 1 98.25 82 ILE A N 1
ATOM 680 C CA . ILE A 1 82 ? -7.539 -0.352 9.188 1 98.25 82 ILE A CA 1
ATOM 681 C C . ILE A 1 82 ? -8.367 0.21 8.031 1 98.25 82 ILE A C 1
ATOM 683 O O . ILE A 1 82 ? -8.273 1.398 7.719 1 98.25 82 ILE A O 1
ATOM 687 N N . SER A 1 83 ? -9.195 -0.627 7.438 1 97.75 83 SER A N 1
ATOM 688 C CA . SER A 1 83 ? -10.031 -0.224 6.312 1 97.75 83 SER A CA 1
ATOM 689 C C . SER A 1 83 ? -11.055 0.833 6.73 1 97.75 83 SER A C 1
ATOM 691 O O . SER A 1 83 ? -11.328 1.768 5.973 1 97.75 83 SER A O 1
ATOM 693 N N . CYS A 1 84 ? -11.562 0.645 7.887 1 97.88 84 CYS A N 1
ATOM 694 C CA . CYS A 1 84 ? -12.484 1.641 8.414 1 97.88 84 CYS A CA 1
ATOM 695 C C . CYS A 1 84 ? -11.812 3.002 8.531 1 97.88 84 CYS A C 1
ATOM 697 O O . CYS A 1 84 ? -12.391 4.023 8.156 1 97.88 84 CYS A O 1
ATOM 699 N N . ALA A 1 85 ? -10.625 2.996 9.047 1 98.5 85 ALA A N 1
ATOM 700 C CA . ALA A 1 85 ? -9.867 4.238 9.188 1 98.5 85 ALA A CA 1
ATOM 701 C C . ALA A 1 85 ? -9.633 4.895 7.832 1 98.5 85 ALA A C 1
ATOM 703 O O . ALA A 1 85 ? -9.719 6.121 7.703 1 98.5 85 ALA A O 1
ATOM 704 N N . MET A 1 86 ? -9.328 4.105 6.824 1 97.56 86 MET A N 1
ATOM 705 C CA . MET A 1 86 ? -9.109 4.633 5.48 1 97.56 86 MET A CA 1
ATOM 706 C C . MET A 1 86 ? -10.367 5.324 4.957 1 97.56 86 MET A C 1
ATOM 708 O O . MET A 1 86 ? -10.297 6.434 4.43 1 97.56 86 MET A O 1
ATOM 712 N N . VAL A 1 87 ? -11.5 4.703 5.16 1 96.94 87 VAL A N 1
ATOM 713 C CA . VAL A 1 87 ? -12.758 5.27 4.68 1 96.94 87 VAL A CA 1
ATOM 714 C C . VAL A 1 87 ? -13.086 6.539 5.461 1 96.94 87 VAL A C 1
ATOM 716 O O . VAL A 1 87 ? -13.594 7.512 4.891 1 96.94 87 VAL A O 1
ATOM 719 N N . MET A 1 88 ? -12.773 6.539 6.723 1 97.19 88 MET A N 1
ATOM 720 C CA . MET A 1 88 ? -12.977 7.738 7.523 1 97.19 88 MET A CA 1
ATOM 721 C C . MET A 1 88 ? -12.172 8.906 6.973 1 97.19 88 MET A C 1
ATOM 723 O O . MET A 1 88 ? -12.664 10.031 6.898 1 97.19 88 MET A O 1
ATOM 727 N N . CYS A 1 89 ? -10.977 8.641 6.574 1 97.44 89 CYS A N 1
ATOM 728 C CA . CYS A 1 89 ? -10.148 9.68 5.965 1 97.44 89 CYS A CA 1
ATOM 729 C C . CYS A 1 89 ? -10.766 10.164 4.66 1 97.44 89 CYS A C 1
ATOM 731 O O . CYS A 1 89 ? -10.828 11.375 4.41 1 97.44 89 CYS A O 1
ATOM 733 N N . HIS A 1 90 ? -11.188 9.203 3.873 1 95.81 90 HIS A N 1
ATOM 734 C CA . HIS A 1 90 ? -11.836 9.578 2.619 1 95.81 90 HIS A CA 1
ATOM 735 C C . HIS A 1 90 ? -13.016 10.508 2.863 1 95.81 90 HIS A C 1
ATOM 737 O O . HIS A 1 90 ? -13.156 11.539 2.191 1 95.81 90 HIS A O 1
ATOM 743 N N . ARG A 1 91 ? -13.789 10.117 3.799 1 95.69 91 ARG A N 1
ATOM 744 C CA . ARG A 1 91 ? -14.969 10.922 4.121 1 95.69 91 ARG A CA 1
ATOM 745 C C . ARG A 1 91 ? -14.57 12.289 4.668 1 95.69 91 ARG A C 1
ATOM 747 O O . ARG A 1 91 ? -15.156 13.305 4.293 1 95.69 91 ARG A O 1
ATOM 754 N N . PHE A 1 92 ? -13.625 12.305 5.488 1 97.19 92 PHE A N 1
ATOM 755 C CA . PHE A 1 92 ? -13.172 13.547 6.098 1 97.19 92 PHE A CA 1
ATOM 756 C C . PHE A 1 92 ? -12.758 14.555 5.031 1 97.19 92 PHE A C 1
ATOM 758 O O . PHE A 1 92 ? -13.188 15.711 5.062 1 97.19 92 PHE A O 1
ATOM 765 N N . TYR A 1 93 ? -12.039 14.094 4.07 1 96.88 93 TYR A N 1
ATOM 766 C CA . TYR A 1 93 ? -11.445 15.023 3.107 1 96.88 93 TYR A CA 1
ATOM 767 C C . TYR A 1 93 ? -12.43 15.344 1.986 1 96.88 93 TYR A C 1
ATOM 769 O O . TYR A 1 93 ? -12.102 16.094 1.062 1 96.88 93 TYR A O 1
ATOM 777 N N . MET A 1 94 ? -13.586 14.797 2.102 1 95.19 94 MET A N 1
ATOM 778 C CA . MET A 1 94 ? -14.672 15.258 1.241 1 95.19 94 MET A CA 1
ATOM 779 C C . MET A 1 94 ? -15.328 16.5 1.823 1 95.19 94 MET A C 1
ATOM 781 O O . MET A 1 94 ? -16.062 17.203 1.125 1 95.19 94 MET A O 1
ATOM 785 N N . ARG A 1 95 ? -15.062 16.734 3.09 1 95.31 95 ARG A N 1
ATOM 786 C CA . ARG A 1 95 ? -15.672 17.859 3.773 1 95.31 95 ARG A CA 1
ATOM 787 C C . ARG A 1 95 ? -14.617 18.875 4.191 1 95.31 95 ARG A C 1
ATOM 789 O O . ARG A 1 95 ? -14.93 20.047 4.449 1 95.31 95 ARG A O 1
ATOM 796 N N . GLN A 1 96 ? -13.445 18.438 4.281 1 97.12 96 GLN A N 1
ATOM 797 C CA . GLN A 1 96 ? -12.328 19.297 4.664 1 97.12 96 GLN A CA 1
ATOM 798 C C . GLN A 1 96 ? -11.211 19.25 3.627 1 97.12 96 GLN A C 1
ATOM 800 O O . GLN A 1 96 ? -11.117 18.297 2.855 1 97.12 96 GLN A O 1
ATOM 805 N N . SER A 1 97 ? -10.398 20.234 3.668 1 97.62 97 SER A N 1
ATOM 806 C CA . SER A 1 97 ? -9.359 20.375 2.652 1 97.62 97 SER A CA 1
ATOM 807 C C . SER A 1 97 ? -8.039 19.797 3.137 1 97.62 97 SER A C 1
ATOM 809 O O . SER A 1 97 ? -7.66 19.984 4.297 1 97.62 97 SER A O 1
ATOM 811 N N . HIS A 1 98 ? -7.32 19.203 2.178 1 96.44 98 HIS A N 1
ATOM 812 C CA . HIS A 1 98 ? -5.965 18.734 2.445 1 96.44 98 HIS A CA 1
ATOM 813 C C . HIS A 1 98 ? -5.016 19.891 2.695 1 96.44 98 HIS A C 1
ATOM 815 O O . HIS A 1 98 ? -3.957 19.719 3.305 1 96.44 98 HIS A O 1
ATOM 821 N N . ALA A 1 99 ? -5.363 21.062 2.273 1 95.5 99 ALA A N 1
ATOM 822 C CA . ALA A 1 99 ? -4.516 22.234 2.424 1 95.5 99 ALA A CA 1
ATOM 823 C C . ALA A 1 99 ? -4.52 22.734 3.867 1 95.5 99 ALA A C 1
ATOM 825 O O . ALA A 1 99 ? -3.543 23.328 4.328 1 95.5 99 ALA A O 1
ATOM 826 N N . LYS A 1 100 ? -5.562 22.406 4.566 1 96.19 100 LYS A N 1
ATOM 827 C CA . LYS A 1 100 ? -5.746 23 5.891 1 96.19 100 LYS A CA 1
ATOM 828 C C . LYS A 1 100 ? -5.547 21.953 6.988 1 96.19 100 LYS A C 1
ATOM 830 O O . LYS A 1 100 ? -5.34 22.312 8.156 1 96.19 100 LYS A O 1
ATOM 835 N N . ASN A 1 101 ? -5.625 20.734 6.547 1 96.94 101 ASN A N 1
ATOM 836 C CA . ASN A 1 101 ? -5.512 19.656 7.516 1 96.94 101 ASN A CA 1
ATOM 837 C C . ASN A 1 101 ? -4.426 18.656 7.121 1 96.94 101 ASN A C 1
ATOM 839 O O . ASN A 1 101 ? -4.5 18.031 6.059 1 96.94 101 ASN A O 1
ATOM 843 N N . ASP A 1 102 ? -3.525 18.484 7.996 1 95.81 102 ASP A N 1
ATOM 844 C CA . ASP A 1 102 ? -2.432 17.562 7.746 1 95.81 102 ASP A CA 1
ATOM 845 C C . ASP A 1 102 ? -2.941 16.125 7.691 1 95.81 102 ASP A C 1
ATOM 847 O O . ASP A 1 102 ? -3.621 15.656 8.609 1 95.81 102 ASP A O 1
ATOM 851 N N . TRP A 1 103 ? -2.521 15.461 6.625 1 96.69 103 TRP A N 1
ATOM 852 C CA . TRP A 1 103 ? -3.113 14.156 6.383 1 96.69 103 TRP A CA 1
ATOM 853 C C . TRP A 1 103 ? -2.564 13.117 7.363 1 96.69 103 TRP A C 1
ATOM 855 O O . TRP A 1 103 ? -3.256 12.164 7.715 1 96.69 103 TRP A O 1
ATOM 865 N N . GLN A 1 104 ? -1.35 13.25 7.836 1 97.56 104 GLN A N 1
ATOM 866 C CA . GLN A 1 104 ? -0.78 12.281 8.766 1 97.56 104 GLN A CA 1
ATOM 867 C C . GLN A 1 104 ? -1.485 12.336 10.117 1 97.56 104 GLN A C 1
ATOM 869 O O . GLN A 1 104 ? -1.769 11.297 10.719 1 97.56 104 GLN A O 1
ATOM 874 N N . THR A 1 105 ? -1.729 13.539 10.547 1 98.06 105 THR A N 1
ATOM 875 C CA . THR A 1 105 ? -2.443 13.734 11.805 1 98.06 105 THR A CA 1
ATOM 876 C C . THR A 1 105 ? -3.855 13.164 11.719 1 98.06 105 THR A C 1
ATOM 878 O O . THR A 1 105 ? -4.277 12.406 12.602 1 98.06 105 THR A O 1
ATOM 881 N N . ILE A 1 106 ? -4.531 13.492 10.656 1 98.62 106 ILE A N 1
ATOM 882 C CA . ILE A 1 106 ? -5.91 13.039 10.484 1 98.62 106 ILE A CA 1
ATOM 883 C C . ILE A 1 106 ? -5.941 11.516 10.352 1 98.62 106 ILE A C 1
ATOM 885 O O . ILE A 1 106 ? -6.828 10.859 10.906 1 98.62 106 ILE A O 1
ATOM 889 N N . ALA A 1 107 ? -4.977 10.969 9.648 1 98.75 107 ALA A N 1
ATOM 890 C CA . ALA A 1 107 ? -4.902 9.516 9.492 1 98.75 107 ALA A CA 1
ATOM 891 C C . ALA A 1 107 ? -4.676 8.828 10.836 1 98.75 107 ALA A C 1
ATOM 893 O O . ALA A 1 107 ? -5.344 7.84 11.156 1 98.75 107 ALA A O 1
ATOM 894 N N . THR A 1 108 ? -3.789 9.375 11.617 1 98.81 108 THR A N 1
ATOM 895 C CA . THR A 1 108 ? -3.516 8.805 12.93 1 98.81 108 THR A CA 1
ATOM 896 C C . THR A 1 108 ? -4.766 8.844 13.805 1 98.81 108 THR A C 1
ATOM 898 O O . THR A 1 108 ? -5.129 7.836 14.422 1 98.81 108 THR A O 1
ATOM 901 N N . SER A 1 109 ? -5.383 9.977 13.797 1 98.69 109 SER A N 1
ATOM 902 C CA . SER A 1 109 ? -6.605 10.148 14.57 1 98.69 109 SER A CA 1
ATOM 903 C C . SER A 1 109 ? -7.711 9.227 14.07 1 98.69 109 SER A C 1
ATOM 905 O O . SER A 1 109 ? -8.492 8.703 14.867 1 98.69 109 SER A O 1
ATOM 907 N N . SER A 1 110 ? -7.766 9.047 12.797 1 98.56 110 SER A N 1
ATOM 908 C CA . SER A 1 110 ? -8.773 8.172 12.203 1 98.56 110 SER A CA 1
ATOM 909 C C . SER A 1 110 ? -8.586 6.73 12.656 1 98.56 110 SER A C 1
ATOM 911 O O . SER A 1 110 ? -9.57 6.031 12.93 1 98.56 110 SER A O 1
ATOM 913 N N . LEU A 1 111 ? -7.348 6.289 12.703 1 98.75 111 LEU A N 1
ATOM 914 C CA . LEU A 1 111 ? -7.105 4.926 13.164 1 98.75 111 LEU A CA 1
ATOM 915 C C . LEU A 1 111 ? -7.508 4.766 14.625 1 98.75 111 LEU A C 1
ATOM 917 O O . LEU A 1 111 ? -8.117 3.762 15 1 98.75 111 LEU A O 1
ATOM 921 N N . PHE A 1 112 ? -7.152 5.75 15.414 1 98.56 112 PHE A N 1
ATOM 922 C CA . PHE A 1 112 ? -7.512 5.719 16.828 1 98.56 112 PHE A CA 1
ATOM 923 C C . PHE A 1 112 ? -9.023 5.66 17 1 98.56 112 PHE A C 1
ATOM 925 O O . PHE A 1 112 ? -9.539 4.875 17.797 1 98.56 112 PHE A O 1
ATOM 932 N N . LEU A 1 113 ? -9.727 6.441 16.25 1 97.62 113 LEU A N 1
ATOM 933 C CA . LEU A 1 113 ? -11.18 6.48 16.297 1 97.62 113 LEU A CA 1
ATOM 934 C C . LEU A 1 113 ? -11.773 5.176 15.781 1 97.62 113 LEU A C 1
ATOM 936 O O . LEU A 1 113 ? -12.773 4.688 16.312 1 97.62 113 LEU A O 1
ATOM 940 N N . ALA A 1 114 ? -11.211 4.648 14.711 1 97.94 114 ALA A N 1
ATOM 941 C CA . ALA A 1 114 ? -11.688 3.385 14.156 1 97.94 114 ALA A CA 1
ATOM 942 C C . ALA A 1 114 ? -11.562 2.254 15.172 1 97.94 114 ALA A C 1
ATOM 944 O O . ALA A 1 114 ? -12.422 1.373 15.242 1 97.94 114 ALA A O 1
ATOM 945 N N . CYS A 1 115 ? -10.5 2.303 15.891 1 97.88 115 CYS A N 1
ATOM 946 C CA . CYS A 1 115 ? -10.328 1.31 16.938 1 97.88 115 CYS A CA 1
ATOM 947 C C . CYS A 1 115 ? -11.453 1.398 17.969 1 97.88 115 CYS A C 1
ATOM 949 O O . CYS A 1 115 ? -12 0.376 18.391 1 97.88 115 CYS A O 1
ATOM 951 N N . LYS A 1 116 ? -11.766 2.576 18.328 1 95.56 116 LYS A N 1
ATOM 952 C CA . LYS A 1 116 ? -12.867 2.793 19.266 1 95.56 116 LYS A CA 1
ATOM 953 C C . LYS A 1 116 ? -14.195 2.32 18.672 1 95.56 116 LYS A C 1
ATOM 955 O O . LYS A 1 116 ? -14.984 1.672 19.359 1 95.56 116 LYS A O 1
ATOM 960 N N . ALA A 1 117 ? -14.391 2.641 17.469 1 94.62 117 ALA A N 1
ATOM 961 C CA . ALA A 1 117 ? -15.656 2.309 16.812 1 94.62 117 ALA A CA 1
ATOM 962 C C . ALA A 1 117 ? -15.812 0.798 16.656 1 94.62 117 ALA A C 1
ATOM 964 O O . ALA A 1 117 ? -16.922 0.273 16.734 1 94.62 117 ALA A O 1
ATOM 965 N N . GLU A 1 118 ? -14.742 0.033 16.406 1 95.25 118 GLU A N 1
ATOM 966 C CA . GLU A 1 118 ? -14.766 -1.41 16.188 1 95.25 118 GLU A CA 1
ATOM 967 C C . GLU A 1 118 ? -14.516 -2.17 17.5 1 95.25 118 GLU A C 1
ATOM 969 O O . GLU A 1 118 ? -14.375 -3.395 17.484 1 95.25 118 GLU A O 1
ATOM 974 N N . ASP A 1 119 ? -14.422 -1.512 18.531 1 94.31 119 ASP A N 1
ATOM 975 C CA . ASP A 1 119 ? -14.195 -2.07 19.859 1 94.31 119 ASP A CA 1
ATOM 976 C C . ASP A 1 119 ? -12.906 -2.889 19.891 1 94.31 119 ASP A C 1
ATOM 978 O O . ASP A 1 119 ? -12.883 -3.986 20.453 1 94.31 119 ASP A O 1
ATOM 982 N N . GLU A 1 120 ? -11.93 -2.426 19.188 1 95.62 120 GLU A N 1
ATOM 983 C CA . GLU A 1 120 ? -10.594 -3.021 19.25 1 95.62 120 GLU A CA 1
ATOM 984 C C . GLU A 1 120 ? -9.688 -2.256 20.203 1 95.62 120 GLU A C 1
ATOM 986 O O . GLU A 1 120 ? -9.664 -1.023 20.188 1 95.62 120 GLU A O 1
ATOM 991 N N . PRO A 1 121 ? -9.07 -2.988 21.016 1 93.44 121 PRO A N 1
ATOM 992 C CA . PRO A 1 121 ? -8.195 -2.309 21.984 1 93.44 121 PRO A CA 1
ATOM 993 C C . PRO A 1 121 ? -7.016 -1.606 21.312 1 93.44 121 PRO A C 1
ATOM 995 O O . PRO A 1 121 ? -6.273 -2.23 20.547 1 93.44 121 PRO A O 1
ATOM 998 N N . CYS A 1 122 ? -6.883 -0.396 21.547 1 95.31 122 CYS A N 1
ATOM 999 C CA . CYS A 1 122 ? -5.793 0.428 21.047 1 95.31 122 CYS A CA 1
ATOM 1000 C C . CYS A 1 122 ? -5.48 1.567 22.016 1 95.31 122 CYS A C 1
ATOM 1002 O O . CYS A 1 122 ? -6.25 2.523 22.125 1 95.31 122 CYS A O 1
ATOM 1004 N N . GLN A 1 123 ? -4.336 1.532 22.656 1 97.44 123 GLN A N 1
ATOM 1005 C CA . GLN A 1 123 ? -3.951 2.576 23.594 1 97.44 123 GLN A CA 1
ATOM 1006 C C . GLN A 1 123 ? -3.477 3.828 22.859 1 97.44 123 GLN A C 1
ATOM 1008 O O . GLN A 1 123 ? -2.707 3.74 21.906 1 97.44 123 GLN A O 1
ATOM 1013 N N . LEU A 1 124 ? -3.949 4.891 23.406 1 97.81 124 LEU A N 1
ATOM 1014 C CA . LEU A 1 124 ? -3.561 6.164 22.812 1 97.81 124 LEU A CA 1
ATOM 1015 C C . LEU A 1 124 ? -2.043 6.324 22.812 1 97.81 124 LEU A C 1
ATOM 1017 O O . LEU A 1 124 ? -1.466 6.812 21.844 1 97.81 124 LEU A O 1
ATOM 1021 N N . SER A 1 125 ? -1.421 5.902 23.859 1 97.88 125 SER A N 1
ATOM 1022 C CA . SER A 1 125 ? 0.029 6.027 23.969 1 97.88 125 SER A CA 1
ATOM 1023 C C . SER A 1 125 ? 0.737 5.254 22.859 1 97.88 125 SER A C 1
ATOM 1025 O O . SER A 1 125 ? 1.698 5.754 22.266 1 97.88 125 SER A O 1
ATOM 1027 N N . SER A 1 126 ? 0.241 4.039 22.578 1 98.06 126 SER A N 1
ATOM 1028 C CA . SER A 1 126 ? 0.825 3.213 21.516 1 98.06 126 SER A CA 1
ATOM 1029 C C . SER A 1 126 ? 0.615 3.84 20.141 1 98.06 126 SER A C 1
ATOM 1031 O O . SER A 1 126 ? 1.504 3.789 19.297 1 98.06 126 SER A O 1
ATOM 1033 N N . VAL A 1 127 ? -0.546 4.375 19.953 1 98.56 127 VAL A N 1
ATOM 1034 C CA . VAL A 1 127 ? -0.864 5.023 18.688 1 98.56 127 VAL A CA 1
ATOM 1035 C C . VAL A 1 127 ? 0.06 6.219 18.469 1 98.56 127 VAL A C 1
ATOM 1037 O O . VAL A 1 127 ? 0.588 6.414 17.375 1 98.56 127 VAL A O 1
ATOM 1040 N N . VAL A 1 128 ? 0.299 6.992 19.5 1 98.56 128 VAL A N 1
ATOM 1041 C CA . VAL A 1 128 ? 1.127 8.195 19.438 1 98.56 128 VAL A CA 1
ATOM 1042 C C . VAL A 1 128 ? 2.566 7.809 19.094 1 98.56 128 VAL A C 1
ATOM 1044 O O . VAL A 1 128 ? 3.166 8.367 18.172 1 98.56 128 VAL A O 1
ATOM 1047 N N . VAL A 1 129 ? 3.049 6.848 19.781 1 98.38 129 VAL A N 1
ATOM 1048 C CA . VAL A 1 129 ? 4.445 6.453 19.609 1 98.38 129 VAL A CA 1
ATOM 1049 C C . VAL A 1 129 ? 4.645 5.812 18.25 1 98.38 129 VAL A C 1
ATOM 1051 O O . VAL A 1 129 ? 5.551 6.191 17.5 1 98.38 129 VAL A O 1
ATOM 1054 N N . ALA A 1 130 ? 3.771 4.895 17.906 1 98 130 ALA A N 1
ATOM 1055 C CA . ALA A 1 130 ? 3.904 4.16 16.641 1 98 130 ALA A CA 1
ATOM 1056 C C . ALA A 1 130 ? 3.77 5.094 15.445 1 98 130 ALA A C 1
ATOM 1058 O O . ALA A 1 130 ? 4.52 4.98 14.477 1 98 130 ALA A O 1
ATOM 1059 N N . SER A 1 131 ? 2.828 6 15.516 1 98.56 131 SER A N 1
ATOM 1060 C CA . SER A 1 131 ? 2.629 6.922 14.398 1 98.56 131 SER A CA 1
ATOM 1061 C C . SER A 1 131 ? 3.816 7.867 14.242 1 98.56 131 SER A C 1
ATOM 1063 O O . SER A 1 131 ? 4.277 8.109 13.133 1 98.56 131 SER A O 1
ATOM 1065 N N . TYR A 1 132 ? 4.336 8.367 15.352 1 98.12 132 TYR A N 1
ATOM 1066 C CA . TYR A 1 132 ? 5.488 9.266 15.32 1 98.12 132 TYR A CA 1
ATOM 1067 C C . TYR A 1 132 ? 6.695 8.578 14.688 1 98.12 132 TYR A C 1
ATOM 1069 O O . TYR A 1 132 ? 7.398 9.172 13.875 1 98.12 132 TYR A O 1
ATOM 1077 N N . GLU A 1 133 ? 6.875 7.355 15.008 1 96.88 133 GLU A N 1
ATOM 1078 C CA . GLU A 1 133 ? 8.016 6.598 14.5 1 96.88 133 GLU A CA 1
ATOM 1079 C C . GLU A 1 133 ? 7.906 6.379 12.992 1 96.88 133 GLU A C 1
ATOM 1081 O O . GLU A 1 133 ? 8.906 6.434 12.281 1 96.88 133 GLU A O 1
ATOM 1086 N N . ILE A 1 134 ? 6.707 6.121 12.555 1 96.38 134 ILE A N 1
ATOM 1087 C CA . ILE A 1 134 ? 6.516 5.891 11.125 1 96.38 134 ILE A CA 1
ATOM 1088 C C . ILE A 1 134 ? 6.668 7.207 10.367 1 96.38 134 ILE A C 1
ATOM 1090 O O . ILE A 1 134 ? 7.309 7.258 9.312 1 96.38 134 ILE A O 1
ATOM 1094 N N . ILE A 1 135 ? 6.129 8.32 10.852 1 96.62 135 ILE A N 1
ATOM 1095 C CA . ILE A 1 135 ? 6.156 9.617 10.195 1 96.62 135 ILE A CA 1
ATOM 1096 C C . ILE A 1 135 ? 7.598 10.102 10.062 1 96.62 135 ILE A C 1
ATOM 1098 O O . ILE A 1 135 ? 7.988 10.633 9.023 1 96.62 135 ILE A O 1
ATOM 1102 N N . TYR A 1 136 ? 8.359 9.875 11.07 1 95.81 136 TYR A N 1
ATOM 1103 C CA . TYR A 1 136 ? 9.727 10.383 11.086 1 95.81 136 TYR A CA 1
ATOM 1104 C C . TYR A 1 136 ? 10.734 9.242 10.984 1 95.81 136 TYR A C 1
ATOM 1106 O O . TYR A 1 136 ? 11.789 9.273 11.617 1 95.81 136 TYR A O 1
ATOM 1114 N N . GLU A 1 137 ? 10.375 8.258 10.227 1 93.06 137 GLU A N 1
ATOM 1115 C CA . GLU A 1 137 ? 11.195 7.059 10.078 1 93.06 137 GLU A CA 1
ATOM 1116 C C . GLU A 1 137 ? 12.562 7.398 9.484 1 93.06 137 GLU A C 1
ATOM 1118 O O . GLU A 1 137 ? 13.531 6.676 9.711 1 93.06 137 GLU A O 1
ATOM 1123 N N . TRP A 1 138 ? 12.703 8.523 8.781 1 90.69 138 TRP A N 1
ATOM 1124 C CA . TRP A 1 138 ? 13.961 8.938 8.18 1 90.69 138 TRP A CA 1
ATOM 1125 C C . TRP A 1 138 ? 14.938 9.438 9.242 1 90.69 138 TRP A C 1
ATOM 1127 O O . TRP A 1 138 ? 16.141 9.555 8.984 1 90.69 138 TRP A O 1
ATOM 1137 N N . ASP A 1 139 ? 14.438 9.781 10.375 1 92.44 139 ASP A N 1
ATOM 1138 C CA . ASP A 1 139 ? 15.227 10.297 11.492 1 92.44 139 ASP A CA 1
ATOM 1139 C C . ASP A 1 139 ? 15.508 9.195 12.516 1 92.44 139 ASP A C 1
ATOM 1141 O O . ASP A 1 139 ? 14.602 8.773 13.234 1 92.44 139 ASP A O 1
ATOM 1145 N N . PRO A 1 140 ? 16.719 8.773 12.672 1 89.62 140 PRO A N 1
ATOM 1146 C CA . PRO A 1 140 ? 17.047 7.707 13.625 1 89.62 140 PRO A CA 1
ATOM 1147 C C . PRO A 1 140 ? 16.781 8.117 15.07 1 89.62 140 PRO A C 1
ATOM 1149 O O . PRO A 1 140 ? 16.625 7.25 15.938 1 89.62 140 PRO A O 1
ATOM 1152 N N . SER A 1 141 ? 16.656 9.367 15.328 1 93.75 141 SER A N 1
ATOM 1153 C CA . SER A 1 141 ? 16.453 9.852 16.688 1 93.75 141 SER A CA 1
ATOM 1154 C C . SER A 1 141 ? 14.977 9.93 17.031 1 93.75 141 SER A C 1
ATOM 1156 O O . SER A 1 141 ? 14.617 10.258 18.172 1 93.75 141 SER A O 1
ATOM 1158 N N . ALA A 1 142 ? 14.172 9.602 16.109 1 94.81 142 ALA A N 1
ATOM 1159 C CA . ALA A 1 142 ? 12.734 9.766 16.297 1 94.81 142 ALA A CA 1
ATOM 1160 C C . ALA A 1 142 ? 12.227 8.883 17.438 1 94.81 142 ALA A C 1
ATOM 1162 O O . ALA A 1 142 ? 11.383 9.305 18.234 1 94.81 142 ALA A O 1
ATOM 1163 N N . SER A 1 143 ? 12.766 7.668 17.562 1 94.06 143 SER A N 1
ATOM 1164 C CA . SER A 1 143 ? 12.312 6.719 18.578 1 94.06 143 SER A CA 1
ATOM 1165 C C . SER A 1 143 ? 12.656 7.203 19.984 1 94.06 143 SER A C 1
ATOM 1167 O O . SER A 1 143 ? 11.898 6.969 20.922 1 94.06 143 SER A O 1
ATOM 1169 N N . ILE A 1 144 ? 13.719 7.914 20.094 1 96.19 144 ILE A N 1
ATOM 1170 C CA . ILE A 1 144 ? 14.133 8.453 21.375 1 96.19 144 ILE A CA 1
ATOM 1171 C C . ILE A 1 144 ? 13.375 9.742 21.672 1 96.19 144 ILE A C 1
ATOM 1173 O O . ILE A 1 144 ? 12.906 9.953 22.781 1 96.19 144 ILE A O 1
ATOM 1177 N N . ARG A 1 145 ? 13.211 10.531 20.672 1 96.38 145 ARG A N 1
ATOM 1178 C CA . ARG A 1 145 ? 12.586 11.836 20.812 1 96.38 145 ARG A CA 1
ATOM 1179 C C . ARG A 1 145 ? 11.141 11.703 21.281 1 96.38 145 ARG A C 1
ATOM 1181 O O . ARG A 1 145 ? 10.688 12.461 22.141 1 96.38 145 ARG A O 1
ATOM 1188 N N . ILE A 1 146 ? 10.438 10.742 20.812 1 96.69 146 ILE A N 1
ATOM 1189 C CA . ILE A 1 146 ? 9.016 10.602 21.109 1 96.69 146 ILE A CA 1
ATOM 1190 C C . ILE A 1 146 ? 8.82 10.141 22.547 1 96.69 146 ILE A C 1
ATOM 1192 O O . ILE A 1 146 ? 7.73 10.266 23.109 1 96.69 146 ILE A O 1
ATOM 1196 N N . HIS A 1 147 ? 9.852 9.648 23.156 1 96.38 147 HIS A N 1
ATOM 1197 C CA . HIS A 1 147 ? 9.734 9.203 24.547 1 96.38 147 HIS A CA 1
ATOM 1198 C C . HIS A 1 147 ? 10.102 10.32 25.516 1 96.38 147 HIS A C 1
ATOM 1200 O O . HIS A 1 147 ? 9.992 10.156 26.734 1 96.38 147 HIS A O 1
ATOM 1206 N N . GLN A 1 148 ? 10.477 11.398 24.953 1 96.5 148 GLN A N 1
ATOM 1207 C CA . GLN A 1 148 ? 10.609 12.602 25.766 1 96.5 148 GLN A CA 1
ATOM 1208 C C . GLN A 1 148 ? 9.234 13.188 26.109 1 96.5 148 GLN A C 1
ATOM 1210 O O . GLN A 1 148 ? 8.375 13.305 25.234 1 96.5 148 GLN A O 1
ATOM 1215 N N . THR A 1 149 ? 9.055 13.648 27.312 1 94.69 149 THR A N 1
ATOM 1216 C CA . THR A 1 149 ? 7.758 14.039 27.859 1 94.69 149 THR A CA 1
ATOM 1217 C C . THR A 1 149 ? 7.148 15.164 27.016 1 94.69 149 THR A C 1
ATOM 1219 O O . THR A 1 149 ? 5.973 15.109 26.656 1 94.69 149 THR A O 1
ATOM 1222 N N . GLU A 1 150 ? 7.91 16.125 26.734 1 96.31 150 GLU A N 1
ATOM 1223 C CA . GLU A 1 150 ? 7.398 17.281 26.016 1 96.31 150 GLU A CA 1
ATOM 1224 C C . GLU A 1 150 ? 6.945 16.906 24.609 1 96.31 150 GLU A C 1
ATOM 1226 O O . GLU A 1 150 ? 5.867 17.312 24.156 1 96.31 150 GLU A O 1
ATOM 1231 N N . CYS A 1 151 ? 7.75 16.125 23.953 1 96.62 151 CYS A N 1
ATOM 1232 C CA . CYS A 1 151 ? 7.43 15.711 22.594 1 96.62 151 CYS A CA 1
ATOM 1233 C C . CYS A 1 151 ? 6.191 14.82 22.578 1 96.62 151 CYS A C 1
ATOM 1235 O O . CYS A 1 151 ? 5.301 15.008 21.75 1 96.62 151 CYS A O 1
ATOM 1237 N N . TYR A 1 152 ? 6.156 13.945 23.5 1 97.94 152 TYR A N 1
ATOM 1238 C CA . TYR A 1 152 ? 5.023 13.031 23.609 1 97.94 152 TYR A CA 1
ATO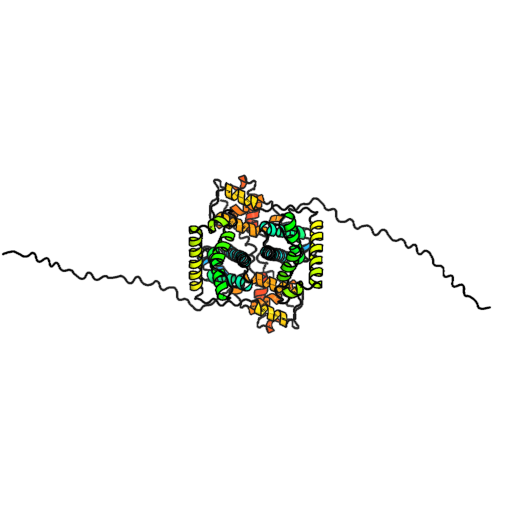M 1239 C C . TYR A 1 152 ? 3.723 13.797 23.812 1 97.94 152 TYR A C 1
ATOM 1241 O O . TYR A 1 152 ? 2.729 13.555 23.125 1 97.94 152 TYR A O 1
ATOM 1249 N N . HIS A 1 153 ? 3.705 14.703 24.719 1 97.88 153 HIS A N 1
ATOM 1250 C CA . HIS A 1 153 ? 2.488 15.43 25.078 1 97.88 153 HIS A CA 1
ATOM 1251 C C . HIS A 1 153 ? 2.033 16.328 23.938 1 97.88 153 HIS A C 1
ATOM 1253 O O . HIS A 1 153 ? 0.835 16.453 23.672 1 97.88 153 HIS A O 1
ATOM 1259 N N . GLU A 1 154 ? 2.967 16.906 23.359 1 98 154 GLU A N 1
ATOM 1260 C CA . GLU A 1 154 ? 2.629 17.766 22.234 1 98 154 GLU A CA 1
ATOM 1261 C C . GLU A 1 154 ? 1.989 16.969 21.094 1 98 154 GLU A C 1
ATOM 1263 O O . GLU A 1 154 ? 0.961 17.375 20.547 1 98 154 GLU A O 1
ATOM 1268 N N . PHE A 1 155 ? 2.65 15.844 20.797 1 97.94 155 PHE A N 1
ATOM 1269 C CA . PHE A 1 155 ? 2.141 15.016 19.703 1 97.94 155 PHE A CA 1
ATOM 1270 C C . PHE A 1 155 ? 0.796 14.406 20.078 1 97.94 155 PHE A C 1
ATOM 1272 O O . PHE A 1 155 ? -0.099 14.297 19.234 1 97.94 155 PHE A O 1
ATOM 1279 N N . LYS A 1 156 ? 0.671 14.047 21.281 1 98.31 156 LYS A N 1
ATOM 1280 C CA . LYS A 1 156 ? -0.586 13.508 21.781 1 98.31 156 LYS A CA 1
ATOM 1281 C C . LYS A 1 156 ? -1.72 14.516 21.625 1 98.31 156 LYS A C 1
ATOM 1283 O O . LYS A 1 156 ? -2.822 14.164 21.203 1 98.31 156 LYS A O 1
ATOM 1288 N N . GLU A 1 157 ? -1.485 15.719 21.938 1 98.31 157 GLU A N 1
ATOM 1289 C CA . GLU A 1 157 ? -2.496 16.766 21.844 1 98.31 157 GLU A CA 1
ATOM 1290 C C . GLU A 1 157 ? -2.918 16.984 20.391 1 98.31 157 GLU A C 1
ATOM 1292 O O . GLU A 1 157 ? -4.09 17.25 20.109 1 98.31 157 GLU A O 1
ATOM 1297 N N . ILE A 1 158 ? -1.978 16.891 19.562 1 97.94 158 ILE A N 1
ATOM 1298 C CA . ILE A 1 158 ? -2.258 17.047 18.141 1 97.94 158 ILE A CA 1
ATOM 1299 C C . ILE A 1 158 ? -3.203 15.945 17.672 1 97.94 158 ILE A C 1
ATOM 1301 O O . ILE A 1 158 ? -4.18 16.219 16.969 1 97.94 158 ILE A O 1
ATOM 1305 N N . ILE A 1 159 ? -2.961 14.711 18.094 1 98.12 159 ILE A N 1
ATOM 1306 C CA . ILE A 1 159 ? -3.775 13.562 17.703 1 98.12 159 ILE A CA 1
ATOM 1307 C C . ILE A 1 159 ? -5.18 13.703 18.281 1 98.12 159 ILE A C 1
ATOM 1309 O O . ILE A 1 159 ? -6.172 13.453 17.594 1 98.12 159 ILE A O 1
ATOM 1313 N N . LEU A 1 160 ? -5.289 14.164 19.484 1 98.19 160 LEU A N 1
ATOM 1314 C CA . LEU A 1 160 ? -6.582 14.328 20.141 1 98.19 160 LEU A CA 1
ATOM 1315 C C . LEU A 1 160 ? -7.383 15.445 19.469 1 98.19 160 LEU A C 1
ATOM 1317 O O . LEU A 1 160 ? -8.602 15.352 19.344 1 98.19 160 LEU A O 1
ATOM 1321 N N . SER A 1 161 ? -6.691 16.484 19.125 1 98 161 SER A N 1
ATOM 1322 C CA . SER A 1 161 ? -7.348 17.547 18.391 1 98 161 SER A CA 1
ATOM 1323 C C . SER A 1 161 ? -7.875 17.047 17.047 1 98 161 SER A C 1
ATOM 1325 O O . SER A 1 161 ? -8.953 17.453 16.609 1 98 161 SER A O 1
ATOM 1327 N N . GLY A 1 162 ? -7.066 16.219 16.422 1 97.94 162 GLY A N 1
ATOM 1328 C CA . GLY A 1 162 ? -7.516 15.586 15.18 1 97.94 162 GLY A CA 1
ATOM 1329 C C . GLY A 1 162 ? -8.75 14.727 15.359 1 97.94 162 GLY A C 1
ATOM 1330 O O . GLY A 1 162 ? -9.641 14.719 14.516 1 97.94 162 GLY A O 1
ATOM 1331 N N . GLU A 1 163 ? -8.773 14.039 16.438 1 97.12 163 GLU A N 1
ATOM 1332 C CA . GLU A 1 163 ? -9.938 13.211 16.75 1 97.12 163 GLU A CA 1
ATOM 1333 C C . GLU A 1 163 ? -11.195 14.055 16.875 1 97.12 163 GLU A C 1
ATOM 1335 O O . GLU A 1 163 ? -12.25 13.695 16.344 1 97.12 163 GLU A O 1
ATOM 1340 N N . SER A 1 164 ? -11.086 15.117 17.594 1 97.25 164 SER A N 1
ATOM 1341 C CA . SER A 1 164 ? -12.219 16.016 17.781 1 97.25 164 SER A CA 1
ATOM 1342 C C . SER A 1 164 ? -12.703 16.578 16.453 1 97.25 164 SER A C 1
ATOM 1344 O O . SER A 1 164 ? -13.906 16.656 16.203 1 97.25 164 SER A O 1
ATOM 1346 N N . LEU A 1 165 ? -11.805 16.938 15.68 1 97.38 165 LEU A N 1
ATOM 1347 C CA . LEU A 1 165 ? -12.133 17.484 14.367 1 97.38 165 LEU A CA 1
ATOM 1348 C C . LEU A 1 165 ? -12.828 16.438 13.5 1 97.38 165 LEU A C 1
ATOM 1350 O O . LEU A 1 165 ? -13.797 16.734 12.805 1 97.38 165 LEU A O 1
ATOM 1354 N N . LEU A 1 166 ? -12.273 15.227 13.539 1 96.75 166 LEU A N 1
ATOM 1355 C CA . LEU A 1 166 ? -12.859 14.125 12.789 1 96.75 166 LEU A CA 1
ATOM 1356 C C . LEU A 1 166 ? -14.297 13.875 13.227 1 96.75 166 LEU A C 1
ATOM 1358 O O . LEU A 1 166 ? -15.18 13.68 12.383 1 96.75 166 LEU A O 1
ATOM 1362 N N . LEU A 1 167 ? -14.547 13.867 14.492 1 95.62 167 LEU A N 1
ATOM 1363 C CA . LEU A 1 167 ? -15.875 13.633 15.047 1 95.62 167 LEU A CA 1
ATOM 1364 C C . LEU A 1 167 ? -16.844 14.727 14.617 1 95.62 167 LEU A C 1
ATOM 1366 O O . LEU A 1 167 ? -17.953 14.438 14.18 1 95.62 167 LEU A O 1
ATOM 1370 N N . SER A 1 168 ? -16.406 15.906 14.672 1 95.12 168 SER A N 1
ATOM 1371 C CA . SER A 1 168 ? -17.25 17.031 14.289 1 95.12 168 SER A CA 1
ATOM 1372 C C . SER A 1 168 ? -17.562 17.016 12.797 1 95.12 168 SER A C 1
ATOM 1374 O O . SER A 1 168 ? -18.703 17.281 12.391 1 95.12 168 SER A O 1
ATOM 1376 N N . THR A 1 169 ? -16.547 16.703 12.031 1 94.31 169 THR A N 1
ATOM 1377 C CA . THR A 1 169 ? -16.719 16.688 10.578 1 94.31 169 THR A CA 1
ATOM 1378 C C . THR A 1 169 ? -17.656 15.555 10.156 1 94.31 169 THR A C 1
ATOM 1380 O O . THR A 1 169 ? -18.406 15.695 9.188 1 94.31 169 THR A O 1
ATOM 1383 N N . SER A 1 170 ? -17.594 14.438 10.828 1 91.06 170 SER A N 1
ATOM 1384 C CA . SER A 1 170 ? -18.406 13.273 10.492 1 91.06 170 SER A CA 1
ATOM 1385 C C . SER A 1 170 ? -19.781 13.359 11.125 1 91.06 170 SER A C 1
ATOM 1387 O O . SER A 1 170 ? -20.594 12.445 10.992 1 91.06 170 SER A O 1
ATOM 1389 N N . ALA A 1 171 ? -20.078 14.352 11.852 1 87.75 171 ALA A N 1
ATOM 1390 C CA . ALA A 1 171 ? -21.328 14.508 12.594 1 87.75 171 ALA A CA 1
ATOM 1391 C C . ALA A 1 171 ? -21.562 13.32 13.531 1 87.75 171 ALA A C 1
ATOM 1393 O O . ALA A 1 171 ? -22.688 12.859 13.695 1 87.75 171 ALA A O 1
ATOM 1394 N N . PHE A 1 172 ? -20.484 12.727 13.93 1 84.06 172 PHE A N 1
ATOM 1395 C CA . PHE A 1 172 ? -20.453 11.633 14.898 1 84.06 172 PHE A CA 1
ATOM 1396 C C . PHE A 1 172 ? -21.047 10.359 14.297 1 84.06 172 PHE A C 1
ATOM 1398 O O . PHE A 1 172 ? -21.469 9.461 15.031 1 84.06 172 PHE A O 1
ATOM 1405 N N . HIS A 1 173 ? -21.156 10.398 13 1 82.25 173 HIS A N 1
ATOM 1406 C CA . HIS A 1 173 ? -21.531 9.188 12.297 1 82.25 173 HIS A CA 1
ATOM 1407 C C . HIS A 1 173 ? -20.312 8.375 11.883 1 82.25 173 HIS A C 1
ATOM 1409 O O . HIS A 1 173 ? -19.672 8.672 10.867 1 82.25 173 HIS A O 1
ATOM 1415 N N . LEU A 1 174 ? -20.062 7.348 12.641 1 84.69 174 LEU A N 1
ATOM 1416 C CA . LEU A 1 174 ? -18.844 6.586 12.438 1 84.69 174 LEU A CA 1
ATOM 1417 C C . LEU A 1 174 ? -19.156 5.203 11.867 1 84.69 174 LEU A C 1
ATOM 1419 O O . LEU A 1 174 ? -18.25 4.379 11.703 1 84.69 174 LEU A O 1
ATOM 1423 N N . ASP A 1 175 ? -20.422 5.035 11.531 1 87.25 175 ASP A N 1
ATOM 1424 C CA . ASP A 1 175 ? -20.781 3.727 11 1 87.25 175 ASP A CA 1
ATOM 1425 C C . ASP A 1 175 ? -20.328 3.57 9.555 1 87.25 175 ASP A C 1
ATOM 1427 O O . ASP A 1 175 ? -20.781 4.305 8.672 1 87.25 175 ASP A O 1
ATOM 1431 N N . ILE A 1 176 ? -19.406 2.752 9.414 1 92.38 176 ILE A N 1
ATOM 1432 C CA . ILE A 1 176 ? -18.859 2.498 8.078 1 92.38 176 ILE A CA 1
ATOM 1433 C C . ILE A 1 176 ? -19.109 1.041 7.695 1 92.38 176 ILE A C 1
ATOM 1435 O O . ILE A 1 176 ? -18.766 0.126 8.453 1 92.38 176 ILE A O 1
ATOM 1439 N N . GLU A 1 177 ? -19.75 0.87 6.574 1 93.38 177 GLU A N 1
ATOM 1440 C CA . GLU A 1 177 ? -19.938 -0.471 6.023 1 93.38 177 GLU A CA 1
ATOM 1441 C C . GLU A 1 177 ? -18.875 -0.782 4.973 1 93.38 177 GLU A C 1
ATOM 1443 O O . GLU A 1 177 ? -18.734 -0.047 3.992 1 93.38 177 GLU A O 1
ATOM 1448 N N . LEU A 1 178 ? -18.172 -1.792 5.234 1 96.25 178 LEU A N 1
ATOM 1449 C CA . LEU A 1 178 ? -17.109 -2.203 4.312 1 96.25 178 LEU A CA 1
ATOM 1450 C C . LEU A 1 178 ? -17.594 -3.322 3.396 1 96.25 178 LEU A C 1
ATOM 1452 O O . LEU A 1 178 ? -18.547 -4.035 3.73 1 96.25 178 LEU A O 1
ATOM 1456 N N . PRO A 1 179 ? -17.016 -3.482 2.316 1 95.75 179 PRO A N 1
ATOM 1457 C CA . PRO A 1 179 ? -17.484 -4.461 1.336 1 95.75 179 PRO A CA 1
ATOM 1458 C C . PRO A 1 179 ? -17.047 -5.887 1.662 1 95.75 179 PRO A C 1
ATOM 1460 O O . PRO A 1 179 ? -17.375 -6.82 0.926 1 95.75 179 PRO A O 1
ATOM 1463 N N . TYR A 1 180 ? -16.484 -6.176 2.773 1 95.25 180 TYR A N 1
ATOM 1464 C CA . TYR A 1 180 ? -15.953 -7.496 3.076 1 95.25 180 TYR A CA 1
ATOM 1465 C C . TYR A 1 180 ? -17.078 -8.5 3.287 1 95.25 180 TYR A C 1
ATOM 1467 O O . TYR A 1 180 ? -17.047 -9.609 2.742 1 95.25 180 TYR A O 1
ATOM 1475 N N . LYS A 1 181 ? -18.047 -8.109 4.012 1 94.94 181 LYS A N 1
ATOM 1476 C CA . LYS A 1 181 ? -19.141 -9.016 4.312 1 94.94 181 LYS A CA 1
ATOM 1477 C C . LYS A 1 181 ? -19.953 -9.344 3.057 1 94.94 181 LYS A C 1
ATOM 1479 O O . LYS A 1 181 ? -20.156 -10.516 2.73 1 94.94 181 LYS A O 1
ATOM 1484 N N . PRO A 1 182 ? -20.344 -8.312 2.35 1 95.88 182 PRO A N 1
ATOM 1485 C CA . PRO A 1 182 ? -21.062 -8.641 1.111 1 95.88 182 PRO A CA 1
ATOM 1486 C C . PRO A 1 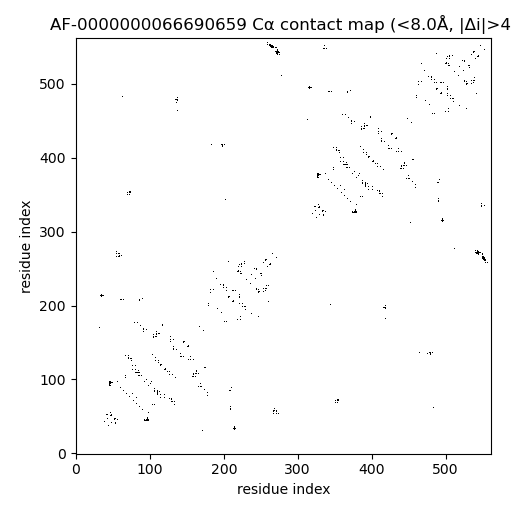182 ? -20.219 -9.453 0.137 1 95.88 182 PRO A C 1
ATOM 1488 O O . PRO A 1 182 ? -20.75 -10.281 -0.609 1 95.88 182 PRO A O 1
ATOM 1491 N N . LEU A 1 183 ? -18.938 -9.219 0.111 1 95.81 183 LEU A N 1
ATOM 1492 C CA . LEU A 1 183 ? -18.062 -9.984 -0.77 1 95.81 183 LEU A CA 1
ATOM 1493 C C . LEU A 1 183 ? -18.047 -11.453 -0.359 1 95.81 183 LEU A C 1
ATOM 1495 O O . LEU A 1 183 ? -18.172 -12.344 -1.206 1 95.81 183 LEU A O 1
ATOM 1499 N N . ALA A 1 184 ? -17.891 -11.672 0.904 1 94.94 184 ALA A N 1
ATOM 1500 C CA . ALA A 1 184 ? -17.875 -13.047 1.409 1 94.94 184 ALA A CA 1
ATOM 1501 C C . ALA A 1 184 ? -19.172 -13.766 1.067 1 94.94 184 ALA A C 1
ATOM 1503 O O . ALA A 1 184 ? -19.156 -14.93 0.651 1 94.94 184 ALA A O 1
ATOM 1504 N N . ALA A 1 185 ? -20.234 -13.07 1.184 1 93.81 185 ALA A N 1
ATOM 1505 C CA . ALA A 1 185 ? -21.547 -13.641 0.868 1 93.81 185 ALA A CA 1
ATOM 1506 C C . ALA A 1 185 ? -21.656 -13.969 -0.619 1 93.81 185 ALA A C 1
ATOM 1508 O O . ALA A 1 185 ? -22.156 -15.031 -0.992 1 93.81 185 ALA A O 1
ATOM 1509 N N . ALA A 1 186 ? -21.188 -13.094 -1.392 1 92.88 186 ALA A N 1
ATOM 1510 C CA . ALA A 1 186 ? -21.25 -13.289 -2.838 1 92.88 186 ALA A CA 1
ATOM 1511 C C . ALA A 1 186 ? -20.375 -14.469 -3.268 1 92.88 186 ALA A C 1
ATOM 1513 O O . ALA A 1 186 ? -20.797 -15.297 -4.082 1 92.88 186 ALA A O 1
ATOM 1514 N N . LEU A 1 187 ? -19.234 -14.531 -2.725 1 93.94 187 LEU A N 1
ATOM 1515 C CA . LEU A 1 187 ? -18.297 -15.609 -3.062 1 93.94 187 LEU A CA 1
ATOM 1516 C C . LEU A 1 187 ? -18.859 -16.969 -2.635 1 93.94 187 LEU A C 1
ATOM 1518 O O . LEU A 1 187 ? -18.703 -17.953 -3.354 1 93.94 187 LEU A O 1
ATOM 1522 N N . ASN A 1 188 ? -19.5 -16.969 -1.527 1 92.69 188 ASN A N 1
ATOM 1523 C CA . ASN A 1 188 ? -20.109 -18.203 -1.042 1 92.69 188 ASN A CA 1
ATOM 1524 C C . ASN A 1 188 ? -21.297 -18.609 -1.912 1 92.69 188 ASN A C 1
ATOM 1526 O O . ASN A 1 188 ? -21.422 -19.797 -2.262 1 92.69 188 ASN A O 1
ATOM 1530 N N . ARG A 1 189 ? -22.062 -17.688 -2.244 1 91.06 189 ARG A N 1
ATOM 1531 C CA . ARG A 1 189 ? -23.25 -17.969 -3.053 1 91.06 189 ARG A CA 1
ATOM 1532 C C . ARG A 1 189 ? -22.859 -18.484 -4.43 1 91.06 189 ARG A C 1
ATOM 1534 O O . ARG A 1 189 ? -23.547 -19.344 -5 1 91.06 189 ARG A O 1
ATOM 1541 N N . LEU A 1 190 ? -21.766 -18.031 -4.941 1 91.12 190 LEU A N 1
ATOM 1542 C CA . LEU A 1 190 ? -21.328 -18.406 -6.277 1 91.12 190 LEU A CA 1
ATOM 1543 C C . LEU A 1 190 ? -20.391 -19.609 -6.215 1 91.12 190 LEU A C 1
ATOM 1545 O O . LEU A 1 190 ? -19.875 -20.047 -7.242 1 91.12 190 LEU A O 1
ATOM 1549 N N . ASN A 1 191 ? -20.141 -20.156 -5.094 1 88.88 191 ASN A N 1
ATOM 1550 C CA . ASN A 1 191 ? -19.219 -21.266 -4.891 1 88.88 191 ASN A CA 1
ATOM 1551 C C . ASN A 1 191 ? -17.875 -21 -5.57 1 88.88 191 ASN A C 1
ATOM 1553 O O . ASN A 1 191 ? -17.391 -21.828 -6.348 1 88.88 191 ASN A O 1
ATOM 1557 N N . ALA A 1 192 ? -17.344 -19.859 -5.191 1 89.81 192 ALA A N 1
ATOM 1558 C CA . ALA A 1 192 ? -16.094 -19.438 -5.82 1 89.81 192 ALA A CA 1
ATOM 1559 C C . ALA A 1 192 ? -14.938 -20.328 -5.371 1 89.81 192 ALA A C 1
ATOM 1561 O O . ALA A 1 192 ? -14.844 -20.703 -4.195 1 89.81 192 ALA A O 1
ATOM 1562 N N . TRP A 1 193 ? -14.109 -20.703 -6.285 1 89.62 193 TRP A N 1
ATOM 1563 C CA . TRP A 1 193 ? -12.914 -21.453 -5.953 1 89.62 193 TRP A CA 1
ATOM 1564 C C . TRP A 1 193 ? -11.859 -20.562 -5.316 1 89.62 193 TRP A C 1
ATOM 1566 O O . TRP A 1 193 ? -11.945 -19.328 -5.41 1 89.62 193 TRP A O 1
ATOM 1576 N N . PRO A 1 194 ? -10.875 -21.031 -4.699 1 90.44 194 PRO A N 1
ATOM 1577 C CA . PRO A 1 194 ? -9.945 -20.297 -3.844 1 90.44 194 PRO A CA 1
ATOM 1578 C C . PRO A 1 194 ? -9.18 -19.203 -4.602 1 90.44 194 PRO A C 1
ATOM 1580 O O . PRO A 1 194 ? -9.039 -18.094 -4.105 1 90.44 194 PRO A O 1
ATOM 1583 N N . ASP A 1 195 ? -8.742 -19.5 -5.762 1 90.56 195 ASP A N 1
ATOM 1584 C CA . ASP A 1 195 ? -7.98 -18.516 -6.516 1 90.56 195 ASP A CA 1
ATOM 1585 C C . ASP A 1 195 ? -8.836 -17.281 -6.82 1 90.56 195 ASP A C 1
ATOM 1587 O O . ASP A 1 195 ? -8.344 -16.156 -6.773 1 90.56 195 ASP A O 1
ATOM 1591 N N . LEU A 1 196 ? -10.047 -17.531 -7.16 1 92.38 196 LEU A N 1
ATOM 1592 C CA . LEU A 1 196 ? -10.969 -16.422 -7.426 1 92.38 196 LEU A CA 1
ATOM 1593 C C . LEU A 1 196 ? -11.234 -15.617 -6.156 1 92.38 196 LEU A C 1
ATOM 1595 O O . LEU A 1 196 ? -11.242 -14.391 -6.184 1 92.38 196 LEU A O 1
ATOM 1599 N N . ALA A 1 197 ? -11.461 -16.328 -5.102 1 94.62 197 ALA A N 1
ATOM 1600 C CA . ALA A 1 197 ? -11.727 -15.672 -3.824 1 94.62 197 ALA A CA 1
ATOM 1601 C C . ALA A 1 197 ? -10.539 -14.812 -3.395 1 94.62 197 ALA A C 1
ATOM 1603 O O . ALA A 1 197 ? -10.719 -13.68 -2.941 1 94.62 197 ALA A O 1
ATOM 1604 N N . THR A 1 198 ? -9.352 -15.352 -3.553 1 92.56 198 THR A N 1
ATOM 1605 C CA . THR A 1 198 ? -8.141 -14.625 -3.193 1 92.56 198 THR A CA 1
ATOM 1606 C C . THR A 1 198 ? -7.973 -13.383 -4.059 1 92.56 198 THR A C 1
ATOM 1608 O O . THR A 1 198 ? -7.629 -12.312 -3.557 1 92.56 198 THR A O 1
ATOM 1611 N N . ALA A 1 199 ? -8.203 -13.516 -5.305 1 89.75 199 ALA A N 1
ATOM 1612 C CA . ALA A 1 199 ? -8.109 -12.375 -6.215 1 89.75 199 ALA A CA 1
ATOM 1613 C C . ALA A 1 199 ? -9.141 -11.312 -5.863 1 89.75 199 ALA A C 1
ATOM 1615 O O . ALA A 1 199 ? -8.82 -10.117 -5.816 1 89.75 199 ALA A O 1
ATOM 1616 N N . ALA A 1 200 ? -10.344 -11.734 -5.641 1 92.5 200 ALA A N 1
ATOM 1617 C CA . ALA A 1 200 ? -11.414 -10.805 -5.301 1 92.5 200 ALA A CA 1
ATOM 1618 C C . ALA A 1 200 ? -11.102 -10.062 -4.004 1 92.5 200 ALA A C 1
ATOM 1620 O O . ALA A 1 200 ? -11.32 -8.852 -3.91 1 92.5 200 ALA A O 1
ATOM 1621 N N . TRP A 1 201 ? -10.609 -10.766 -3.094 1 92.69 201 TRP A N 1
ATOM 1622 C CA . TRP A 1 201 ? -10.266 -10.164 -1.808 1 92.69 201 TRP A CA 1
ATOM 1623 C C . TRP A 1 201 ? -9.164 -9.133 -1.966 1 92.69 201 TRP A C 1
ATOM 1625 O O . TRP A 1 201 ? -9.188 -8.086 -1.313 1 92.69 201 TRP A O 1
ATOM 1635 N N . ASN A 1 202 ? -8.219 -9.383 -2.809 1 88.81 202 ASN A N 1
ATOM 1636 C CA . ASN A 1 202 ? -7.16 -8.43 -3.107 1 88.81 202 ASN A CA 1
ATOM 1637 C C . ASN A 1 202 ? -7.711 -7.168 -3.768 1 88.81 202 ASN A C 1
ATOM 1639 O O . ASN A 1 202 ? -7.281 -6.055 -3.453 1 88.81 202 ASN A O 1
ATOM 1643 N N . PHE A 1 203 ? -8.672 -7.387 -4.586 1 87.5 203 PHE A N 1
ATOM 1644 C CA . PHE A 1 203 ? -9.281 -6.254 -5.273 1 87.5 203 PHE A CA 1
ATOM 1645 C C . PHE A 1 203 ? -9.992 -5.336 -4.285 1 87.5 203 PHE A C 1
ATOM 1647 O O . PHE A 1 203 ? -9.906 -4.113 -4.395 1 87.5 203 PHE A O 1
ATOM 1654 N N . VAL A 1 204 ? -10.633 -5.934 -3.385 1 91.75 204 VAL A N 1
ATOM 1655 C CA . VAL A 1 204 ? -11.391 -5.125 -2.438 1 91.75 204 VAL A CA 1
ATOM 1656 C C . VAL A 1 204 ? -10.438 -4.258 -1.617 1 91.75 204 VAL A C 1
ATOM 1658 O O . VAL A 1 204 ? -10.734 -3.094 -1.339 1 91.75 204 VAL A O 1
ATOM 1661 N N . HIS A 1 205 ? -9.297 -4.828 -1.225 1 89.88 205 HIS A N 1
ATOM 1662 C CA . HIS A 1 205 ? -8.289 -4.043 -0.521 1 89.88 205 HIS A CA 1
ATOM 1663 C C . HIS A 1 205 ? -7.859 -2.832 -1.343 1 89.88 205 HIS A C 1
ATOM 1665 O O . HIS A 1 205 ? -7.684 -1.739 -0.799 1 89.88 205 HIS A O 1
ATOM 1671 N N . ASP A 1 206 ? -7.793 -3.051 -2.555 1 86.5 206 ASP A N 1
ATOM 1672 C CA . ASP A 1 206 ? -7.395 -1.971 -3.451 1 86.5 206 ASP A CA 1
ATOM 1673 C C . ASP A 1 206 ? -8.5 -0.926 -3.578 1 86.5 206 ASP A C 1
ATOM 1675 O O . ASP A 1 206 ? -8.227 0.276 -3.602 1 86.5 206 ASP A O 1
ATOM 1679 N N . TRP A 1 207 ? -9.703 -1.392 -3.643 1 87.38 207 TRP A N 1
ATOM 1680 C CA . TRP A 1 207 ? -10.828 -0.482 -3.82 1 87.38 207 TRP A CA 1
ATOM 1681 C C . TRP A 1 207 ? -10.992 0.43 -2.609 1 87.38 207 TRP A C 1
ATOM 1683 O O . TRP A 1 207 ? -11.312 1.612 -2.754 1 87.38 207 TRP A O 1
ATOM 1693 N N . ILE A 1 208 ? -10.75 -0.122 -1.513 1 92.06 208 ILE A N 1
ATOM 1694 C CA . ILE A 1 208 ? -10.922 0.639 -0.281 1 92.06 208 ILE A CA 1
ATOM 1695 C C . ILE A 1 208 ? -9.922 1.785 -0.234 1 92.06 208 ILE A C 1
ATOM 1697 O O . ILE A 1 208 ? -10.18 2.824 0.379 1 92.06 208 ILE A O 1
ATOM 1701 N N . ARG A 1 209 ? -8.836 1.647 -0.942 1 90.94 209 ARG A N 1
ATOM 1702 C CA . ARG A 1 209 ? -7.797 2.672 -0.958 1 90.94 209 ARG A CA 1
ATOM 1703 C C . ARG A 1 209 ? -8.148 3.799 -1.924 1 90.94 209 ARG A C 1
ATOM 1705 O O . ARG A 1 209 ? -7.449 4.809 -1.993 1 90.94 209 ARG A O 1
ATOM 1712 N N . THR A 1 210 ? -9.227 3.627 -2.611 1 88.56 210 THR A N 1
ATOM 1713 C CA . THR A 1 210 ? -9.664 4.625 -3.58 1 88.56 210 THR A CA 1
ATOM 1714 C C . THR A 1 210 ? -10.938 5.32 -3.098 1 88.56 210 THR A C 1
ATOM 1716 O O . THR A 1 210 ? -11.43 5.035 -2.006 1 88.56 210 THR A O 1
ATOM 1719 N N . THR A 1 211 ? -11.438 6.168 -3.959 1 89.69 211 THR A N 1
ATOM 1720 C CA . THR A 1 211 ? -12.633 6.922 -3.604 1 89.69 211 THR A CA 1
ATOM 1721 C C . THR A 1 211 ? -13.891 6.16 -4.012 1 89.69 211 THR A C 1
ATOM 1723 O O . THR A 1 211 ? -15 6.695 -3.928 1 89.69 211 THR A O 1
ATOM 1726 N N . LEU A 1 212 ? -13.773 4.918 -4.348 1 88.56 212 LEU A N 1
ATOM 1727 C CA . LEU A 1 212 ? -14.93 4.137 -4.77 1 88.56 212 LEU A CA 1
ATOM 1728 C C . LEU A 1 212 ? -15.922 3.975 -3.625 1 88.56 212 LEU A C 1
ATOM 1730 O O . LEU A 1 212 ? -17.141 3.941 -3.852 1 88.56 212 LEU A O 1
ATOM 1734 N N . CYS A 1 213 ? -15.398 3.916 -2.494 1 90.94 213 CYS A N 1
ATOM 1735 C CA . CYS A 1 213 ? -16.266 3.738 -1.332 1 90.94 213 CYS A CA 1
ATOM 1736 C C . CYS A 1 213 ? -17.078 4.996 -1.062 1 90.94 213 CYS A C 1
ATOM 1738 O O . CYS A 1 213 ? -18.047 4.961 -0.3 1 90.94 213 CYS A O 1
ATOM 1740 N N . LEU A 1 214 ? -16.688 6.062 -1.669 1 92.69 214 LEU A N 1
ATOM 1741 C CA . LEU A 1 214 ? -17.422 7.309 -1.554 1 92.69 214 LEU A CA 1
ATOM 1742 C C . LEU A 1 214 ? -18.484 7.414 -2.645 1 92.69 214 LEU A C 1
ATOM 1744 O O . LEU A 1 214 ? -19.344 8.305 -2.607 1 92.69 214 LEU A O 1
ATOM 1748 N N . GLN A 1 215 ? -18.469 6.527 -3.57 1 90.44 215 GLN A N 1
ATOM 1749 C CA . GLN A 1 215 ? -19.344 6.645 -4.73 1 90.44 215 GLN A CA 1
ATOM 1750 C C . GLN A 1 215 ? -20.406 5.547 -4.734 1 90.44 215 GLN A C 1
ATOM 1752 O O . GLN A 1 215 ? -21.516 5.746 -5.234 1 90.44 215 GLN A O 1
ATOM 1757 N N . TYR A 1 216 ? -20.016 4.371 -4.223 1 90.12 216 TYR A N 1
ATOM 1758 C CA . TYR A 1 216 ? -20.906 3.221 -4.352 1 90.12 216 TYR A CA 1
ATOM 1759 C C . TYR A 1 216 ? -21.078 2.516 -3.014 1 90.12 216 TYR A C 1
ATOM 1761 O O . TYR A 1 216 ? -20.172 2.518 -2.18 1 90.12 216 TYR A O 1
ATOM 1769 N N . LYS A 1 217 ? -22.156 1.851 -2.916 1 92.31 217 LYS A N 1
ATOM 1770 C CA . LYS A 1 217 ? -22.453 1.066 -1.722 1 92.31 217 LYS A CA 1
ATOM 1771 C C . LYS A 1 217 ? -21.609 -0.205 -1.673 1 92.31 217 LYS A C 1
ATOM 1773 O O . LYS A 1 217 ? -21.203 -0.725 -2.713 1 92.31 217 LYS A O 1
ATOM 1778 N N . PRO A 1 218 ? -21.422 -0.731 -0.5 1 93.81 218 PRO A N 1
ATOM 1779 C CA . PRO A 1 218 ? -20.531 -1.885 -0.312 1 93.81 218 PRO A CA 1
ATOM 1780 C C . PRO A 1 218 ? -20.953 -3.094 -1.145 1 93.81 218 PRO A C 1
ATOM 1782 O O . PRO A 1 218 ? -20.109 -3.789 -1.704 1 93.81 218 PRO A O 1
ATOM 1785 N N . HIS A 1 219 ? -22.281 -3.334 -1.282 1 92.94 219 HIS A N 1
ATOM 1786 C CA . HIS A 1 219 ? -22.703 -4.516 -2.021 1 92.94 219 HIS A CA 1
ATOM 1787 C C . HIS A 1 219 ? -22.422 -4.367 -3.512 1 92.94 219 HIS A C 1
ATOM 1789 O O . HIS A 1 219 ? -22.156 -5.359 -4.199 1 92.94 219 HIS A O 1
ATOM 1795 N N . VAL A 1 220 ? -22.5 -3.16 -3.988 1 92.12 220 VAL A N 1
ATOM 1796 C CA . VAL A 1 220 ? -22.188 -2.896 -5.387 1 92.12 220 VAL A CA 1
ATOM 1797 C C . VAL A 1 220 ? -20.703 -3.131 -5.641 1 92.12 220 VAL A C 1
ATOM 1799 O O . VAL A 1 220 ? -20.328 -3.783 -6.617 1 92.12 220 VAL A O 1
ATOM 1802 N N . ILE A 1 221 ? -19.844 -2.67 -4.723 1 91 221 ILE A N 1
ATOM 1803 C CA . ILE A 1 221 ? -18.406 -2.855 -4.824 1 91 221 ILE A CA 1
ATOM 1804 C C . ILE A 1 221 ? -18.062 -4.344 -4.754 1 91 221 ILE A C 1
ATOM 1806 O O . ILE A 1 221 ? -17.266 -4.844 -5.547 1 91 221 ILE A O 1
ATOM 1810 N N . ALA A 1 222 ? -18.734 -5.023 -3.895 1 93.5 222 ALA A N 1
ATOM 1811 C CA . ALA A 1 222 ? -18.484 -6.457 -3.73 1 93.5 222 ALA A CA 1
ATOM 1812 C C . ALA A 1 222 ? -18.828 -7.219 -5.008 1 93.5 222 ALA A C 1
ATOM 1814 O O . ALA A 1 222 ? -18.047 -8.039 -5.477 1 93.5 222 ALA A O 1
ATOM 1815 N N . THR A 1 223 ? -19.938 -6.91 -5.574 1 91.25 223 THR A N 1
ATOM 1816 C CA . THR A 1 223 ? -20.406 -7.605 -6.773 1 91.25 223 THR A CA 1
ATOM 1817 C C . THR A 1 223 ? -19.484 -7.305 -7.953 1 91.25 223 THR A C 1
ATOM 1819 O O . THR A 1 223 ? -19.094 -8.211 -8.695 1 91.25 223 THR A O 1
ATOM 1822 N N . ALA A 1 224 ? -19.172 -6.066 -8.062 1 87.75 224 ALA A N 1
ATOM 1823 C CA . ALA A 1 224 ? -18.266 -5.664 -9.133 1 87.75 224 ALA A CA 1
ATOM 1824 C C . ALA A 1 224 ? -16.906 -6.332 -8.984 1 87.75 224 ALA A C 1
ATOM 1826 O O . ALA A 1 224 ? -16.266 -6.684 -9.977 1 87.75 224 ALA A O 1
ATOM 1827 N N . THR A 1 225 ? -16.484 -6.469 -7.812 1 90.06 225 THR A N 1
ATOM 1828 C CA . THR A 1 225 ? -15.195 -7.074 -7.523 1 90.06 225 THR A CA 1
ATOM 1829 C C . THR A 1 225 ? -15.172 -8.539 -7.949 1 90.06 225 THR A C 1
ATOM 1831 O O . THR A 1 225 ? -14.18 -9.016 -8.508 1 90.06 225 THR A O 1
ATOM 1834 N N . VAL A 1 226 ? -16.234 -9.25 -7.695 1 91.06 226 VAL A N 1
ATOM 1835 C CA . VAL A 1 226 ? -16.328 -10.648 -8.117 1 91.06 226 VAL A CA 1
ATOM 1836 C C . VAL A 1 226 ? -16.25 -10.727 -9.641 1 91.06 226 VAL A C 1
ATOM 1838 O O . VAL A 1 226 ? -15.539 -11.57 -10.188 1 91.06 226 VAL A O 1
ATOM 1841 N N . HIS A 1 227 ? -16.938 -9.867 -10.25 1 87.5 227 HIS A N 1
ATOM 1842 C CA . HIS A 1 227 ? -16.938 -9.836 -11.703 1 87.5 227 HIS A CA 1
ATOM 1843 C C . HIS A 1 227 ? -15.539 -9.531 -12.242 1 87.5 227 HIS A C 1
ATOM 1845 O O . HIS A 1 227 ? -15.086 -10.172 -13.203 1 87.5 227 HIS A O 1
ATOM 1851 N N . LEU A 1 228 ? -14.906 -8.586 -11.625 1 84.56 228 LEU A N 1
ATOM 1852 C CA . LEU A 1 228 ? -13.555 -8.211 -12.047 1 84.56 228 LEU A CA 1
ATOM 1853 C C . LEU A 1 228 ? -12.578 -9.359 -11.828 1 84.56 228 LEU A C 1
ATOM 1855 O O . LEU A 1 228 ? -11.742 -9.648 -12.688 1 84.56 228 LEU A O 1
ATOM 1859 N N . ALA A 1 229 ? -12.672 -9.969 -10.695 1 88.44 229 ALA A N 1
ATOM 1860 C CA . ALA A 1 229 ? -11.797 -11.094 -10.398 1 88.44 229 ALA A CA 1
ATOM 1861 C C . ALA A 1 229 ? -12.016 -12.234 -11.383 1 88.44 229 ALA A C 1
ATOM 1863 O O . ALA A 1 229 ? -11.055 -12.875 -11.828 1 88.44 229 ALA A O 1
ATOM 1864 N N . ALA A 1 230 ? -13.242 -12.492 -11.734 1 87.5 230 ALA A N 1
ATOM 1865 C CA . ALA A 1 230 ? -13.562 -13.547 -12.695 1 87.5 230 ALA A CA 1
ATOM 1866 C C . ALA A 1 230 ? -12.984 -13.234 -14.07 1 87.5 230 ALA A C 1
ATOM 1868 O O . ALA A 1 230 ? -12.422 -14.109 -14.727 1 87.5 230 ALA A O 1
ATOM 1869 N N . THR A 1 231 ? -13.109 -12 -14.445 1 81.38 231 THR A N 1
ATOM 1870 C CA . THR A 1 231 ? -12.562 -11.57 -15.734 1 81.38 231 THR A CA 1
ATOM 1871 C C . THR A 1 231 ? -11.039 -11.641 -15.734 1 81.38 231 THR A C 1
ATOM 1873 O O . THR A 1 231 ? -10.438 -12.062 -16.719 1 81.38 231 THR A O 1
ATOM 1876 N N . PHE A 1 232 ? -10.492 -11.234 -14.633 1 79.5 232 PHE A N 1
ATOM 1877 C CA . PHE A 1 232 ? -9.039 -11.227 -14.469 1 79.5 232 PHE A CA 1
ATOM 1878 C C . PHE A 1 232 ? -8.477 -12.641 -14.562 1 79.5 232 PHE A C 1
ATOM 1880 O O . PHE A 1 232 ? -7.367 -12.844 -15.055 1 79.5 232 PHE A O 1
ATOM 1887 N N . GLN A 1 233 ? -9.227 -13.609 -14.133 1 82.62 233 GLN A N 1
ATOM 1888 C CA . GLN A 1 233 ? -8.797 -15 -14.141 1 82.62 233 GLN A CA 1
ATOM 1889 C C . GLN A 1 233 ? -9.352 -15.734 -15.359 1 82.62 233 GLN A C 1
ATOM 1891 O O . GLN A 1 233 ? -9.211 -16.953 -15.477 1 82.62 233 GLN A O 1
ATOM 1896 N N . ASN A 1 234 ? -9.953 -15.055 -16.219 1 80.94 234 ASN A N 1
ATOM 1897 C CA . ASN A 1 234 ? -10.609 -15.648 -17.375 1 80.94 234 ASN A CA 1
ATOM 1898 C C . ASN A 1 234 ? -11.516 -16.812 -16.984 1 80.94 234 ASN A C 1
ATOM 1900 O O . ASN A 1 234 ? -11.469 -17.875 -17.578 1 80.94 234 ASN A O 1
ATOM 1904 N N . ALA A 1 235 ? -12.211 -16.594 -15.938 1 83.06 235 ALA A N 1
ATOM 1905 C CA . ALA A 1 235 ? -13.094 -17.625 -15.406 1 83.06 235 ALA A CA 1
ATOM 1906 C C . ALA A 1 235 ? -14.562 -17.234 -15.562 1 83.06 235 ALA A C 1
ATOM 1908 O O . ALA A 1 235 ? -14.883 -16.047 -15.609 1 83.06 235 ALA A O 1
ATOM 1909 N N . LYS A 1 236 ? -15.383 -18.219 -15.711 1 81.5 236 LYS A N 1
ATOM 1910 C CA . LYS A 1 236 ? -16.828 -17.984 -15.742 1 81.5 236 LYS A CA 1
ATOM 1911 C C . LYS A 1 236 ? -17.453 -18.25 -14.383 1 81.5 236 LYS A C 1
ATOM 1913 O O . LYS A 1 236 ? -17.109 -19.219 -13.703 1 81.5 236 LYS A O 1
ATOM 1918 N N . VAL A 1 237 ? -18.156 -17.234 -14.078 1 81.44 237 VAL A N 1
ATOM 1919 C CA . VAL A 1 237 ? -18.797 -17.359 -12.773 1 81.44 237 VAL A CA 1
ATOM 1920 C C . VAL A 1 237 ? -20.312 -17.328 -12.953 1 81.44 237 VAL A C 1
ATOM 1922 O O . VAL A 1 237 ? -20.844 -16.578 -13.781 1 81.44 237 VAL A O 1
ATOM 1925 N N . GLY A 1 238 ? -20.938 -18.203 -12.125 1 75.5 238 GLY A N 1
ATOM 1926 C CA . GLY A 1 238 ? -22.391 -18.188 -12.086 1 75.5 238 GLY A CA 1
ATOM 1927 C C . GLY A 1 238 ? -23.016 -18.984 -13.211 1 75.5 238 GLY A C 1
ATOM 1928 O O . GLY A 1 238 ? -22.344 -19.391 -14.148 1 75.5 238 GLY A O 1
ATOM 1929 N N . SER A 1 239 ? -24.234 -19.234 -12.977 1 70.06 239 SER A N 1
ATOM 1930 C CA . SER A 1 239 ? -25.016 -20.031 -13.914 1 70.06 239 SER A CA 1
ATOM 1931 C C . SER A 1 239 ? -25.531 -19.188 -15.078 1 70.06 239 SER A C 1
ATOM 1933 O O . SER A 1 239 ? -25.672 -19.672 -16.203 1 70.06 239 SER A O 1
ATOM 1935 N N . ARG A 1 240 ? -25.719 -17.859 -14.703 1 72.5 240 ARG A N 1
ATOM 1936 C CA . ARG A 1 240 ? -26.25 -16.953 -15.711 1 72.5 240 ARG A CA 1
ATOM 1937 C C . ARG A 1 240 ? -25.203 -15.914 -16.109 1 72.5 240 ARG A C 1
ATOM 1939 O O . ARG A 1 240 ? -24.297 -15.609 -15.344 1 72.5 240 ARG A O 1
ATOM 1946 N N . ARG A 1 241 ? -25.453 -15.406 -17.25 1 74.06 241 ARG A N 1
ATOM 1947 C CA . ARG A 1 241 ? -24.547 -14.383 -17.766 1 74.06 241 ARG A CA 1
ATOM 1948 C C . ARG A 1 241 ? -24.656 -13.094 -16.969 1 74.06 241 ARG A C 1
ATOM 1950 O O . ARG A 1 241 ? -23.672 -12.375 -16.781 1 74.06 241 ARG A O 1
ATOM 1957 N N . ASP A 1 242 ? -25.844 -12.898 -16.422 1 80.5 242 ASP A N 1
ATOM 1958 C CA . ASP A 1 242 ? -26.062 -11.688 -15.648 1 80.5 242 ASP A CA 1
ATOM 1959 C C . ASP A 1 242 ? -26.25 -12 -14.164 1 80.5 242 ASP A C 1
ATOM 1961 O O . ASP A 1 242 ? -27.188 -11.523 -13.531 1 80.5 242 ASP A O 1
ATOM 1965 N N . TRP A 1 243 ? -25.328 -12.688 -13.617 1 83.56 243 TRP A N 1
ATOM 1966 C CA . TRP A 1 243 ? -25.406 -13.172 -12.242 1 83.56 243 TRP A CA 1
ATOM 1967 C C . TRP A 1 243 ? -25.453 -12.008 -11.258 1 83.56 243 TRP A C 1
ATOM 1969 O O . TRP A 1 243 ? -25.969 -12.141 -10.148 1 83.56 243 TRP A O 1
ATOM 1979 N N . TRP A 1 244 ? -25.016 -10.82 -11.609 1 84.44 244 TRP A N 1
ATOM 1980 C CA . TRP A 1 244 ? -24.938 -9.68 -10.703 1 84.44 244 TRP A CA 1
ATOM 1981 C C . TRP A 1 244 ? -26.312 -9.125 -10.383 1 84.44 244 TRP A C 1
ATOM 1983 O O . TRP A 1 244 ? -26.5 -8.461 -9.359 1 84.44 244 TRP A O 1
ATOM 1993 N N . LEU A 1 245 ? -27.234 -9.398 -11.234 1 84.75 245 LEU A N 1
ATOM 1994 C CA . LEU A 1 245 ? -28.609 -8.945 -11.008 1 84.75 245 LEU A CA 1
ATOM 1995 C C . LEU A 1 245 ? -29.188 -9.578 -9.742 1 84.75 245 LEU A C 1
ATOM 1997 O O . LEU A 1 245 ? -30.016 -8.969 -9.07 1 84.75 245 LEU A O 1
ATOM 2001 N N . GLU A 1 246 ? -28.656 -10.695 -9.461 1 83.44 246 GLU A N 1
ATOM 2002 C CA . GLU A 1 246 ? -29.109 -11.391 -8.258 1 83.44 246 GLU A CA 1
ATOM 2003 C C . GLU A 1 246 ? -28.672 -10.641 -6.996 1 83.44 246 GLU A C 1
ATOM 2005 O O . GLU A 1 246 ? -29.266 -10.836 -5.926 1 83.44 246 GLU A O 1
ATOM 2010 N N . PHE A 1 247 ? -27.719 -9.797 -7.141 1 86.38 247 PHE A N 1
ATOM 2011 C CA . PHE A 1 247 ? -27.203 -9.07 -5.992 1 86.38 247 PHE A CA 1
ATOM 2012 C C . PHE A 1 247 ? -27.656 -7.621 -6.008 1 86.38 247 PHE A C 1
ATOM 2014 O O . PHE A 1 247 ? -27.141 -6.793 -5.254 1 86.38 247 PHE A O 1
ATOM 2021 N N . GLY A 1 248 ? -28.469 -7.301 -6.941 1 84.5 248 GLY A N 1
ATOM 2022 C CA . GLY A 1 248 ? -29.078 -5.98 -6.992 1 84.5 248 GLY A CA 1
ATOM 2023 C C . GLY A 1 248 ? -28.219 -4.961 -7.719 1 84.5 248 GLY A C 1
ATOM 2024 O O . GLY A 1 248 ? -28.359 -3.756 -7.492 1 84.5 248 GLY A O 1
ATOM 2025 N N . VAL A 1 249 ? -27.312 -5.441 -8.508 1 87.44 249 VAL A N 1
ATOM 2026 C CA . VAL A 1 249 ? -26.438 -4.535 -9.25 1 87.44 249 VAL A CA 1
ATOM 2027 C C . VAL A 1 249 ? -26.797 -4.566 -10.734 1 87.44 249 VAL A C 1
ATOM 2029 O O . VAL A 1 249 ? -26.859 -5.637 -11.344 1 87.44 249 VAL A O 1
ATOM 2032 N N . THR A 1 250 ? -27.047 -3.396 -11.242 1 85.5 250 THR A N 1
ATOM 2033 C CA . THR A 1 250 ? -27.406 -3.295 -12.648 1 85.5 250 THR A CA 1
ATOM 2034 C C . THR A 1 250 ? -26.156 -3.412 -13.539 1 85.5 250 THR A C 1
ATOM 2036 O O . THR A 1 250 ? -25.047 -3.197 -13.07 1 85.5 250 THR A O 1
ATOM 2039 N N . THR A 1 251 ? -26.406 -3.725 -14.797 1 82.06 251 THR A N 1
ATOM 2040 C CA . THR A 1 251 ? -25.328 -3.834 -15.766 1 82.06 251 THR A CA 1
ATOM 2041 C C . THR A 1 251 ? -24.641 -2.484 -15.977 1 82.06 251 THR A C 1
ATOM 2043 O O . THR A 1 251 ? -23.422 -2.416 -16.141 1 82.06 251 THR A O 1
ATOM 2046 N N . LYS A 1 252 ? -25.422 -1.516 -15.977 1 79.56 252 LYS A N 1
ATOM 2047 C CA . LYS A 1 252 ? -24.891 -0.168 -16.141 1 79.56 252 LYS A CA 1
ATOM 2048 C C . LYS A 1 252 ? -23.922 0.184 -15.016 1 79.56 252 LYS A C 1
ATOM 2050 O O . LYS A 1 252 ? -22.844 0.72 -15.266 1 79.56 252 LYS A O 1
ATOM 2055 N N . LEU A 1 253 ? -24.281 -0.229 -13.867 1 79.44 253 LEU A N 1
ATOM 2056 C CA . LEU A 1 253 ? -23.469 0.058 -12.703 1 79.44 253 LEU A CA 1
ATOM 2057 C C . LEU A 1 253 ? -22.172 -0.758 -12.734 1 79.44 253 LEU A C 1
ATOM 2059 O O . LEU A 1 253 ? -21.109 -0.255 -12.375 1 79.44 253 LEU A O 1
ATOM 2063 N N . LEU A 1 254 ? -22.328 -1.934 -13.188 1 79.81 254 LEU A N 1
ATOM 2064 C CA . LEU A 1 254 ? -21.172 -2.811 -13.273 1 79.81 254 LEU A CA 1
ATOM 2065 C C . LEU A 1 254 ? -20.172 -2.291 -14.305 1 79.81 254 LEU A C 1
ATOM 2067 O O . LEU A 1 254 ? -18.969 -2.322 -14.078 1 79.81 254 LEU A O 1
ATOM 2071 N N . LYS A 1 255 ? -20.703 -1.819 -15.352 1 73.5 255 LYS A N 1
ATOM 2072 C CA . LYS A 1 255 ? -19.859 -1.279 -16.406 1 73.5 255 LYS A CA 1
ATOM 2073 C C . LYS A 1 255 ? -19.156 0.002 -15.945 1 73.5 255 LYS A C 1
ATOM 2075 O O . LYS A 1 255 ? -18 0.24 -16.281 1 73.5 255 LYS A O 1
ATOM 2080 N N . ALA A 1 256 ? -19.922 0.688 -15.18 1 72.62 256 ALA A N 1
ATOM 2081 C CA . ALA A 1 256 ? -19.344 1.926 -14.656 1 72.62 256 ALA A CA 1
ATOM 2082 C C . ALA A 1 256 ? -18.156 1.637 -13.727 1 72.62 256 ALA A C 1
ATOM 2084 O O . ALA A 1 256 ? -17.156 2.352 -13.75 1 72.62 256 ALA A O 1
ATOM 2085 N N . LEU A 1 257 ? -18.344 0.582 -12.906 1 73.06 257 LEU A N 1
ATOM 2086 C CA . LEU A 1 257 ? -17.297 0.214 -11.969 1 73.06 257 LEU A CA 1
ATOM 2087 C C . LEU A 1 257 ? -16.172 -0.54 -12.672 1 73.06 257 LEU A C 1
ATOM 2089 O O . LEU A 1 257 ? -15.016 -0.458 -12.266 1 73.06 257 LEU A O 1
ATOM 2093 N N . GLY A 1 258 ? -16.703 -1.529 -13.406 1 58.41 258 GLY A N 1
ATOM 2094 C CA . GLY A 1 258 ? -15.703 -2.273 -14.156 1 58.41 258 GLY A CA 1
ATOM 2095 C C . GLY A 1 258 ? -14.727 -1.38 -14.891 1 58.41 258 GLY A C 1
ATOM 2096 O O . GLY A 1 258 ? -13.531 -1.679 -14.961 1 58.41 258 GLY A O 1
ATOM 2097 N N . ILE A 1 259 ? -15.43 -0.319 -15.43 1 46.38 259 ILE A N 1
ATOM 2098 C CA . ILE A 1 259 ? -14.609 0.693 -16.094 1 46.38 259 ILE A CA 1
ATOM 2099 C C . ILE A 1 259 ? -13.75 1.417 -15.062 1 46.38 259 ILE A C 1
ATOM 2101 O O . ILE A 1 259 ? -12.57 1.687 -15.305 1 46.38 259 ILE A O 1
ATOM 2105 N N . CYS A 1 260 ? -14.531 1.65 -14.016 1 45.5 260 CYS A N 1
ATOM 2106 C CA . CYS A 1 260 ? -13.914 2.43 -12.945 1 45.5 260 CYS A CA 1
ATOM 2107 C C . CYS A 1 260 ? -12.828 1.626 -12.242 1 45.5 260 CYS A C 1
ATOM 2109 O O . CYS A 1 260 ? -11.812 2.182 -11.828 1 45.5 260 CYS A O 1
ATOM 2111 N N . GLY A 1 261 ? -13.375 0.405 -11.766 1 43.03 261 GLY A N 1
ATOM 2112 C CA . GLY A 1 261 ? -12.406 -0.463 -11.109 1 43.03 261 GLY A CA 1
ATOM 2113 C C . GLY A 1 261 ? -11.109 -0.599 -11.883 1 43.03 261 GLY A C 1
ATOM 2114 O O . GLY A 1 261 ? -10.039 -0.755 -11.289 1 43.03 261 GLY A O 1
ATOM 2115 N N . THR A 1 262 ? -11.398 -0.893 -13.172 1 38.69 262 THR A N 1
ATOM 2116 C CA . THR A 1 262 ? -10.266 -0.829 -14.078 1 38.69 262 THR A CA 1
ATOM 2117 C C . THR A 1 262 ? -9.594 0.542 -14.016 1 38.69 262 THR A C 1
ATOM 2119 O O . THR A 1 262 ? -8.414 0.676 -14.336 1 38.69 262 THR A O 1
ATOM 2122 N N . VAL A 1 263 ? -10.555 1.593 -13.875 1 34.47 263 VAL A N 1
ATOM 2123 C CA . VAL A 1 263 ? -10.164 2.998 -13.789 1 34.47 263 VAL A CA 1
ATOM 2124 C C . VAL A 1 263 ? -9.781 3.344 -12.359 1 34.47 263 VAL A C 1
ATOM 2126 O O . VAL A 1 263 ? -9.898 4.496 -11.938 1 34.47 263 VAL A O 1
ATOM 2129 N N . ALA A 1 264 ? -10.141 2.594 -11.398 1 34.62 264 ALA A N 1
ATOM 2130 C CA . ALA A 1 264 ? -9.664 3.246 -10.188 1 34.62 264 ALA A CA 1
ATOM 2131 C C . ALA A 1 264 ? -8.469 4.152 -10.477 1 34.62 264 ALA A C 1
ATOM 2133 O O . ALA A 1 264 ? -7.512 3.734 -11.133 1 34.62 264 ALA A O 1
ATOM 2134 N N . PRO A 1 265 ? -8.797 5.469 -10.336 1 31.77 265 PRO A N 1
ATOM 2135 C CA . PRO A 1 265 ? -7.754 6.406 -10.773 1 31.77 265 PRO A CA 1
ATOM 2136 C C . PRO A 1 265 ? -6.344 5.883 -10.508 1 31.77 265 PRO A C 1
ATOM 2138 O O . PRO A 1 265 ? -6.09 5.281 -9.461 1 31.77 265 PRO A O 1
ATOM 2141 N N . ALA A 1 266 ? -5.742 5.508 -11.398 1 32.62 266 ALA A N 1
ATOM 2142 C CA . ALA A 1 266 ? -4.285 5.414 -11.438 1 32.62 266 ALA A CA 1
ATOM 2143 C C . ALA A 1 266 ? -3.65 6.324 -10.391 1 32.62 266 ALA A C 1
ATOM 2145 O O . ALA A 1 266 ? -2.424 6.406 -10.289 1 32.62 266 ALA A O 1
ATOM 2146 N N . HIS A 1 267 ? -4.301 7.32 -10.047 1 31.92 267 HIS A N 1
ATOM 2147 C CA . HIS A 1 267 ? -3.766 8.406 -9.234 1 31.92 267 HIS A CA 1
ATOM 2148 C C . HIS A 1 267 ? -3.309 7.902 -7.871 1 31.92 267 HIS A C 1
ATOM 2150 O O . HIS A 1 267 ? -2.463 8.523 -7.227 1 31.92 267 HIS A O 1
ATOM 2156 N N . VAL A 1 268 ? -4.238 7.324 -7.125 1 34.84 268 VAL A N 1
ATOM 2157 C CA . VAL A 1 268 ? -3.496 7.043 -5.902 1 34.84 268 VAL A CA 1
ATOM 2158 C C . VAL A 1 268 ? -2.227 6.262 -6.238 1 34.84 268 VAL A C 1
ATOM 2160 O O . VAL A 1 268 ? -1.229 6.348 -5.52 1 34.84 268 VAL A O 1
ATOM 2163 N N . ARG A 1 269 ? -2.408 5.086 -6.711 1 35.09 269 ARG A N 1
ATOM 2164 C CA . ARG A 1 269 ? -1.119 4.406 -6.789 1 35.09 269 ARG A CA 1
ATOM 2165 C C . ARG A 1 269 ? -0.169 5.145 -7.727 1 35.09 269 ARG A C 1
ATOM 2167 O O . ARG A 1 269 ? 1.016 5.297 -7.422 1 35.09 269 ARG A O 1
ATOM 2174 N N . PHE A 1 270 ? -0.521 5.059 -9.227 1 32.12 270 PHE A N 1
ATOM 2175 C CA . PHE A 1 270 ? 0.362 5.586 -10.258 1 32.12 270 PHE A CA 1
ATOM 2176 C C . PHE A 1 270 ? 0.107 7.07 -10.477 1 32.12 270 PHE A C 1
ATOM 2178 O O . PHE A 1 270 ? -1.042 7.496 -10.609 1 32.12 270 PHE A O 1
ATOM 2185 N N . LEU A 1 271 ? 0.625 8.039 -9.828 1 30.83 271 LEU A N 1
ATOM 2186 C CA . LEU A 1 271 ? 0.55 9.484 -10.008 1 30.83 271 LEU A CA 1
ATOM 2187 C C . LEU A 1 271 ? 0.404 9.844 -11.484 1 30.83 271 LEU A C 1
ATOM 2189 O O . LEU A 1 271 ? 1.108 9.289 -12.328 1 30.83 271 LEU A O 1
ATOM 2193 N N . PRO A 1 272 ? -0.711 10.414 -11.859 1 28.69 272 PRO A N 1
ATOM 2194 C CA . PRO A 1 272 ? -0.871 11 -13.188 1 28.69 272 PRO A CA 1
ATOM 2195 C C . PRO A 1 272 ? 0.391 11.703 -13.68 1 28.69 272 PRO A C 1
ATOM 2197 O O . PRO A 1 272 ? 1.137 12.273 -12.875 1 28.69 272 PRO A O 1
ATOM 2200 N N . CYS A 1 273 ? 0.981 11.242 -14.727 1 28.59 273 CYS A N 1
ATOM 2201 C CA . CYS A 1 273 ? 1.893 12.109 -15.469 1 28.59 273 CYS A CA 1
ATOM 2202 C C . CYS A 1 273 ? 1.258 13.469 -15.734 1 28.59 273 CYS A C 1
ATOM 2204 O O . CYS A 1 273 ? 0.511 13.633 -16.703 1 28.59 273 CYS A O 1
ATOM 2206 N N . ALA A 1 274 ? 0.427 14.102 -15.039 1 28.19 274 ALA A N 1
ATOM 2207 C CA . ALA A 1 274 ? 0.238 15.492 -15.445 1 28.19 274 ALA A CA 1
ATOM 2208 C C . ALA A 1 274 ? 1.564 16.125 -15.852 1 28.19 274 ALA A C 1
ATOM 2210 O O . ALA A 1 274 ? 2.607 15.828 -15.266 1 28.19 274 ALA A O 1
ATOM 2211 N N . HIS A 1 275 ? 1.696 16.469 -17.062 1 28.36 275 HIS A N 1
ATOM 2212 C CA . HIS A 1 275 ? 2.633 17.531 -17.422 1 28.36 275 HIS A CA 1
ATOM 2213 C C . HIS A 1 275 ? 2.93 18.438 -16.219 1 28.36 275 HIS A C 1
ATOM 2215 O O . HIS A 1 275 ? 2.15 19.344 -15.922 1 28.36 275 HIS A O 1
ATOM 2221 N N . ILE A 1 276 ? 3.133 17.938 -15.188 1 29.58 276 ILE A N 1
ATOM 2222 C CA . ILE A 1 276 ? 3.713 19 -14.367 1 29.58 276 ILE A CA 1
ATOM 2223 C C . ILE A 1 276 ? 4.82 19.703 -15.141 1 29.58 276 ILE A C 1
ATOM 2225 O O . ILE A 1 276 ? 5.852 19.094 -15.453 1 29.58 276 ILE A O 1
ATOM 2229 N N . GLU A 1 277 ? 4.551 20.422 -16.016 1 29.58 277 GLU A N 1
ATOM 2230 C CA . GLU A 1 277 ? 5.523 21.438 -16.406 1 29.58 277 GLU A CA 1
ATOM 2231 C C . GLU A 1 277 ? 6.328 21.922 -15.195 1 29.58 277 GLU A C 1
ATOM 2233 O O . GLU A 1 277 ? 5.785 22.562 -14.297 1 29.58 277 GLU A O 1
ATOM 2238 N N . PHE A 1 278 ? 7.074 20.969 -14.633 1 30.72 278 PHE A N 1
ATOM 2239 C CA . PHE A 1 278 ? 8.078 21.656 -13.828 1 30.72 278 PHE A CA 1
ATOM 2240 C C . PHE A 1 278 ? 8.5 22.969 -14.484 1 30.72 278 PHE A C 1
ATOM 2242 O O . PHE A 1 278 ? 8.844 23 -15.664 1 30.72 278 PHE A O 1
ATOM 2249 N N . GLY A 1 279 ? 7.914 23.891 -14.328 1 26.73 279 GLY A N 1
ATOM 2250 C CA . GLY A 1 279 ? 8.414 25.203 -14.734 1 26.73 279 GLY A CA 1
ATOM 2251 C C . GLY A 1 279 ? 9.922 25.328 -14.594 1 26.73 279 GLY A C 1
ATOM 2252 O O . GLY A 1 279 ? 10.422 25.734 -13.547 1 26.73 279 GLY A O 1
ATOM 2253 N N . ILE A 1 280 ? 10.719 24.422 -14.898 1 27.45 280 ILE A N 1
ATOM 2254 C CA . ILE A 1 280 ? 12.07 24.891 -15.141 1 27.45 280 ILE A CA 1
ATOM 2255 C C . ILE A 1 280 ? 12.023 26.156 -16 1 27.45 280 ILE A C 1
ATOM 2257 O O . ILE A 1 280 ? 11.688 26.094 -17.188 1 27.45 280 ILE A O 1
ATOM 2261 N N . ARG A 1 281 ? 11.484 27.203 -15.594 1 21.95 281 ARG A N 1
ATOM 2262 C CA . ARG A 1 281 ? 11.961 28.484 -16.125 1 21.95 281 ARG A CA 1
ATOM 2263 C C . ARG A 1 281 ? 13.438 28.688 -15.82 1 21.95 281 ARG A C 1
ATOM 2265 O O . ARG A 1 281 ? 13.898 28.359 -14.734 1 21.95 281 ARG A O 1
ATOM 2272 N N . MET B 1 1 ? 6.289 -89.312 -25.438 1 23.39 1 MET B N 1
ATOM 2273 C CA . MET B 1 1 ? 7.266 -88.75 -26.375 1 23.39 1 MET B CA 1
ATOM 2274 C C . MET B 1 1 ? 7.047 -87.25 -26.562 1 23.39 1 MET B C 1
ATOM 2276 O O . MET B 1 1 ? 6.664 -86.812 -27.656 1 23.39 1 MET B O 1
ATOM 2280 N N . GLY B 1 2 ? 6.422 -86.562 -25.641 1 26.72 2 GLY B N 1
ATOM 2281 C CA . GLY B 1 2 ? 5.605 -85.375 -25.625 1 26.72 2 GLY B CA 1
ATOM 2282 C C . GLY B 1 2 ? 6.395 -84.125 -25.922 1 26.72 2 GLY B C 1
ATOM 2283 O O . GLY B 1 2 ? 7.535 -84 -25.484 1 26.72 2 GLY B O 1
ATOM 2284 N N . GLU B 1 3 ? 6.16 -83.5 -27.078 1 25.72 3 GLU B N 1
ATOM 2285 C CA . GLU B 1 3 ? 6.844 -82.5 -27.906 1 25.72 3 GLU B CA 1
ATOM 2286 C C . GLU B 1 3 ? 7.078 -81.188 -27.141 1 25.72 3 GLU B C 1
ATOM 2288 O O . GLU B 1 3 ? 6.125 -80.562 -26.672 1 25.72 3 GLU B O 1
ATOM 2293 N N . GLU B 1 4 ? 8.086 -81.25 -26.266 1 27.23 4 GLU B N 1
ATOM 2294 C CA . GLU B 1 4 ? 8.648 -80.25 -25.344 1 27.23 4 GLU B CA 1
ATOM 2295 C C . GLU B 1 4 ? 9 -78.938 -26.078 1 27.23 4 GLU B C 1
ATOM 2297 O O . GLU B 1 4 ? 9.898 -78.938 -26.938 1 27.23 4 GLU B O 1
ATOM 2302 N N . HIS B 1 5 ? 7.793 -78.375 -26.672 1 26.81 5 HIS B N 1
ATOM 2303 C CA . HIS B 1 5 ? 8.023 -77.312 -27.641 1 26.81 5 HIS B CA 1
ATOM 2304 C C . HIS B 1 5 ? 9.008 -76.312 -27.109 1 26.81 5 HIS B C 1
ATOM 2306 O O . HIS B 1 5 ? 8.922 -75.875 -25.938 1 26.81 5 HIS B O 1
ATOM 2312 N N . PRO B 1 6 ? 10.172 -76.188 -27.703 1 23.97 6 PRO B N 1
ATOM 2313 C CA . PRO B 1 6 ? 11.406 -75.438 -27.422 1 23.97 6 PRO B CA 1
ATOM 2314 C C . PRO B 1 6 ? 11.203 -73.938 -27.312 1 23.97 6 PRO B C 1
ATOM 2316 O O . PRO B 1 6 ? 12.172 -73.188 -27.266 1 23.97 6 PRO B O 1
ATOM 2319 N N . ARG B 1 7 ? 9.977 -73.5 -26.781 1 24.17 7 ARG B N 1
ATOM 2320 C CA . ARG B 1 7 ? 9.688 -72.125 -27.203 1 24.17 7 ARG B CA 1
ATOM 2321 C C . ARG B 1 7 ? 10.852 -71.25 -26.891 1 24.17 7 ARG B C 1
ATOM 2323 O O . ARG B 1 7 ? 11.086 -70.875 -25.719 1 24.17 7 ARG B O 1
ATOM 2330 N N . LYS B 1 8 ? 12.109 -71.438 -27.438 1 23.22 8 LYS B N 1
ATOM 2331 C CA . LYS B 1 8 ? 13.336 -70.625 -27.203 1 23.22 8 LYS B CA 1
ATOM 2332 C C . LYS B 1 8 ? 13.133 -69.188 -27.562 1 23.22 8 LYS B C 1
ATOM 2334 O O . LYS B 1 8 ? 13.406 -68.75 -28.688 1 23.22 8 LYS B O 1
ATOM 2339 N N . ARG B 1 9 ? 11.938 -68.688 -27.453 1 24.2 9 ARG B N 1
ATOM 2340 C CA . ARG B 1 9 ? 11.852 -67.438 -28.219 1 24.2 9 ARG B CA 1
ATOM 2341 C C . ARG B 1 9 ? 13.023 -66.5 -27.922 1 24.2 9 ARG B C 1
ATOM 2343 O O . ARG B 1 9 ? 13.523 -66.5 -26.797 1 24.2 9 ARG B O 1
ATOM 2350 N N . SER B 1 10 ? 13.727 -66.125 -28.938 1 20.44 10 SER B N 1
ATOM 2351 C CA . SER B 1 10 ? 14.844 -65.25 -29.312 1 20.44 10 SER B CA 1
ATOM 2352 C C . SER B 1 10 ? 14.727 -63.875 -28.656 1 20.44 10 SER B C 1
ATOM 2354 O O . SER B 1 10 ? 13.719 -63.188 -28.844 1 20.44 10 SER B O 1
ATOM 2356 N N . ARG B 1 11 ? 15.062 -63.75 -27.391 1 22.78 11 ARG B N 1
ATOM 2357 C CA . ARG B 1 11 ? 15.25 -62.562 -26.547 1 22.78 11 ARG B CA 1
ATOM 2358 C C . ARG B 1 11 ? 16.031 -61.469 -27.281 1 22.78 11 ARG B C 1
ATOM 2360 O O . ARG B 1 11 ? 17.266 -61.438 -27.203 1 22.78 11 ARG B O 1
ATOM 2367 N N . GLN B 1 12 ? 15.797 -61.344 -28.672 1 21.05 12 GLN B N 1
ATOM 2368 C CA . GLN B 1 12 ? 16.625 -60.406 -29.422 1 21.05 12 GLN B CA 1
ATOM 2369 C C . GLN B 1 12 ? 16.797 -59.094 -28.656 1 21.05 12 GLN B C 1
ATOM 2371 O O . GLN B 1 12 ? 15.961 -58.75 -27.828 1 21.05 12 GLN B O 1
ATOM 2376 N N . HIS B 1 13 ? 18.047 -58.469 -28.75 1 19.89 13 HIS B N 1
ATOM 2377 C CA . HIS B 1 13 ? 18.953 -57.406 -28.297 1 19.89 13 HIS B CA 1
ATOM 2378 C C . HIS B 1 13 ? 18.359 -56.031 -28.547 1 19.89 13 HIS B C 1
ATOM 2380 O O . HIS B 1 13 ? 18.625 -55.375 -29.562 1 19.89 13 HIS B O 1
ATOM 2386 N N . PHE B 1 14 ? 17.062 -55.844 -28.5 1 21.22 14 PHE B N 1
ATOM 2387 C CA . PHE B 1 14 ? 16.625 -54.5 -28.922 1 21.22 14 PHE B CA 1
ATOM 2388 C C . PHE B 1 14 ? 17.438 -53.438 -28.219 1 21.22 14 PHE B C 1
ATOM 2390 O O . PHE B 1 14 ? 17.266 -53.219 -27.016 1 21.22 14 PHE B O 1
ATOM 2397 N N . GLU B 1 15 ? 18.828 -53.438 -28.406 1 21.42 15 GLU B N 1
ATOM 2398 C CA . GLU B 1 15 ? 19.734 -52.406 -27.984 1 21.42 15 GLU B CA 1
ATOM 2399 C C . GLU B 1 15 ? 19.219 -51 -28.375 1 21.42 15 GLU B C 1
ATOM 2401 O O . GLU B 1 15 ? 19.422 -50.562 -29.516 1 21.42 15 GLU B O 1
ATOM 2406 N N . ALA B 1 16 ? 17.953 -50.875 -28.422 1 23.06 16 ALA B N 1
ATOM 2407 C CA . ALA B 1 16 ? 17.5 -49.625 -28.953 1 23.06 16 ALA B CA 1
ATOM 2408 C C . ALA B 1 16 ? 18.391 -48.469 -28.484 1 23.06 16 ALA B C 1
ATOM 2410 O O . ALA B 1 16 ? 18.891 -48.5 -27.359 1 23.06 16 ALA B O 1
ATOM 2411 N N . GLU B 1 17 ? 18.891 -47.594 -29.438 1 24.05 17 GLU B N 1
ATOM 2412 C CA . GLU B 1 17 ? 19.562 -46.312 -29.656 1 24.05 17 GLU B CA 1
ATOM 2413 C C . GLU B 1 17 ? 18.969 -45.219 -28.781 1 24.05 17 GLU B C 1
ATOM 2415 O O . GLU B 1 17 ? 17.828 -44.844 -28.953 1 24.05 17 GLU B O 1
ATOM 2420 N N . ALA B 1 18 ? 19.109 -45.406 -27.516 1 26.27 18 ALA B N 1
ATOM 2421 C CA . ALA B 1 18 ? 18.875 -44.344 -26.531 1 26.27 18 ALA B CA 1
ATOM 2422 C C . ALA B 1 18 ? 19.344 -43 -27.047 1 26.27 18 ALA B C 1
ATOM 2424 O O . ALA B 1 18 ? 20.547 -42.75 -27.125 1 26.27 18 ALA B O 1
ATOM 2425 N N . ARG B 1 19 ? 18.75 -42.531 -28.125 1 24.33 19 ARG B N 1
ATOM 2426 C CA . ARG B 1 19 ? 19.031 -41.25 -28.75 1 24.33 19 ARG B CA 1
ATOM 2427 C C . ARG B 1 19 ? 19.344 -40.188 -27.703 1 24.33 19 ARG B C 1
ATOM 2429 O O . ARG B 1 19 ? 18.812 -40.219 -26.594 1 24.33 19 ARG B O 1
ATOM 2436 N N . ASN B 1 20 ? 20.531 -39.438 -27.891 1 24.2 20 ASN B N 1
ATOM 2437 C CA . ASN B 1 20 ? 21.203 -38.219 -27.391 1 24.2 20 ASN B CA 1
ATOM 2438 C C . ASN B 1 20 ? 20.234 -37.062 -27.188 1 24.2 20 ASN B C 1
ATOM 2440 O O . ASN B 1 20 ? 19.844 -36.406 -28.156 1 24.2 20 ASN B O 1
ATOM 2444 N N . VAL B 1 21 ? 19.156 -37.281 -26.578 1 25.38 21 VAL B N 1
ATOM 2445 C CA . VAL B 1 21 ? 18.344 -36.062 -26.391 1 25.38 21 VAL B CA 1
ATOM 2446 C C . VAL B 1 21 ? 19.234 -34.875 -26.094 1 25.38 21 VAL B C 1
ATOM 2448 O O . VAL B 1 21 ? 20.016 -34.875 -25.125 1 25.38 21 VAL B O 1
ATOM 2451 N N . SER B 1 22 ? 19.734 -34.188 -27.141 1 26.28 22 SER B N 1
ATOM 2452 C CA . SER B 1 22 ? 20.422 -32.875 -27.125 1 26.28 22 SER B CA 1
ATOM 2453 C C . SER B 1 22 ? 19.938 -32.031 -25.953 1 26.28 22 SER B C 1
ATOM 2455 O O . SER B 1 22 ? 18.734 -31.859 -25.766 1 26.28 22 SER B O 1
ATOM 2457 N N . LEU B 1 23 ? 20.609 -32.031 -24.891 1 26.61 23 LEU B N 1
ATOM 2458 C CA . LEU B 1 23 ? 20.672 -31.094 -23.766 1 26.61 23 LEU B CA 1
ATOM 2459 C C . LEU B 1 23 ? 20.281 -29.672 -24.203 1 26.61 23 LEU B C 1
ATOM 2461 O O . LEU B 1 23 ? 20.953 -29.078 -25.047 1 26.61 23 LEU B O 1
ATOM 2465 N N . PHE B 1 24 ? 19.047 -29.406 -24.469 1 28.73 24 PHE B N 1
ATOM 2466 C CA . PHE B 1 24 ? 18.547 -28.062 -24.719 1 28.73 24 PHE B CA 1
ATOM 2467 C C . PHE B 1 24 ? 19.438 -27.016 -24.047 1 28.73 24 PHE B C 1
ATOM 2469 O O . PHE B 1 24 ? 19.797 -27.156 -22.875 1 28.73 24 PHE B O 1
ATOM 2476 N N . GLU B 1 25 ? 20.406 -26.422 -24.781 1 30.11 25 GLU B N 1
ATOM 2477 C CA . GLU B 1 25 ? 21.219 -25.25 -24.484 1 30.11 25 GLU B CA 1
ATOM 2478 C C . GLU B 1 25 ? 20.484 -24.281 -23.562 1 30.11 25 GLU B C 1
ATOM 2480 O O . GLU B 1 25 ? 19.391 -23.812 -23.906 1 30.11 25 GLU B O 1
ATOM 2485 N N . SER B 1 26 ? 20.469 -24.516 -22.344 1 33.03 26 SER B N 1
ATOM 2486 C CA . SER B 1 26 ? 20.062 -23.547 -21.344 1 33.03 26 SER B CA 1
ATOM 2487 C C . SER B 1 26 ? 20.375 -22.125 -21.766 1 33.03 26 SER B C 1
ATOM 2489 O O . SER B 1 26 ? 21.484 -21.844 -22.25 1 33.03 26 SER B O 1
ATOM 2491 N N . PRO B 1 27 ? 19.438 -21.375 -22.312 1 33.31 27 PRO B N 1
ATOM 2492 C CA . PRO B 1 27 ? 19.828 -20.031 -22.766 1 33.31 27 PRO B CA 1
ATOM 2493 C C . PRO B 1 27 ? 20.969 -19.438 -21.938 1 33.31 27 PRO B C 1
ATOM 2495 O O . PRO B 1 27 ? 21.125 -19.781 -20.766 1 33.31 27 PRO B O 1
ATOM 2498 N N . GLN B 1 28 ? 22.141 -19.188 -22.5 1 32.12 28 GLN B N 1
ATOM 2499 C CA . GLN B 1 28 ? 23.281 -18.375 -22.078 1 32.12 28 GLN B CA 1
ATOM 2500 C C . GLN B 1 28 ? 22.844 -17.234 -21.156 1 32.12 28 GLN B C 1
ATOM 2502 O O . GLN B 1 28 ? 21.938 -16.469 -21.516 1 32.12 28 GLN B O 1
ATOM 2507 N N . CYS B 1 29 ? 22.938 -17.328 -19.922 1 35.97 29 CYS B N 1
ATOM 2508 C CA . CYS B 1 29 ? 22.906 -16.281 -18.891 1 35.97 29 CYS B CA 1
ATOM 2509 C C . CYS B 1 29 ? 23.594 -15.023 -19.391 1 35.97 29 CYS B C 1
ATOM 2511 O O . CYS B 1 29 ? 24.812 -14.969 -19.453 1 35.97 29 CYS B O 1
ATOM 2513 N N . GLU B 1 30 ? 23.438 -14.508 -20.578 1 36.97 30 GLU B N 1
ATOM 2514 C CA . GLU B 1 30 ? 24 -13.219 -20.953 1 36.97 30 GLU B CA 1
ATOM 2515 C C . GLU B 1 30 ? 24.188 -12.312 -19.75 1 36.97 30 GLU B C 1
ATOM 2517 O O . GLU B 1 30 ? 23.531 -12.508 -18.719 1 36.97 30 GLU B O 1
ATOM 2522 N N . THR B 1 31 ? 25.094 -11.25 -19.656 1 42.84 31 THR B N 1
ATOM 2523 C CA . THR B 1 31 ? 25.547 -10.164 -18.797 1 42.84 31 THR B CA 1
ATOM 2524 C C . THR B 1 31 ? 24.375 -9.508 -18.062 1 42.84 31 THR B C 1
ATOM 2526 O O . THR B 1 31 ? 23.328 -9.273 -18.656 1 42.84 31 THR B O 1
ATOM 2529 N N . SER B 1 32 ? 24.188 -9.68 -16.656 1 53.19 32 SER B N 1
ATOM 2530 C CA . SER B 1 32 ? 23.312 -9.438 -15.516 1 53.19 32 SER B CA 1
ATOM 2531 C C . SER B 1 32 ? 22.75 -8.023 -15.547 1 53.19 32 SER B C 1
ATOM 2533 O O . SER B 1 32 ? 23.25 -7.133 -14.852 1 53.19 32 SER B O 1
ATOM 2535 N N . LYS B 1 33 ? 22.453 -7.477 -16.547 1 72.88 33 LYS B N 1
ATOM 2536 C CA . LYS B 1 33 ? 21.891 -6.133 -16.641 1 72.88 33 LYS B CA 1
ATOM 2537 C C . LYS B 1 33 ? 20.547 -6.047 -15.914 1 72.88 33 LYS B C 1
ATOM 2539 O O . LYS B 1 33 ? 19.625 -6.797 -16.219 1 72.88 33 LYS B O 1
ATOM 2544 N N . TRP B 1 34 ? 20.547 -5.34 -14.828 1 81.25 34 TRP B N 1
ATOM 2545 C CA . TRP B 1 34 ? 19.297 -5.199 -14.109 1 81.25 34 TRP B CA 1
ATOM 2546 C C . TRP B 1 34 ? 18.656 -3.842 -14.383 1 81.25 34 TRP B C 1
ATOM 2548 O O . TRP B 1 34 ? 17.688 -3.459 -13.734 1 81.25 34 TRP B O 1
ATOM 2558 N N . TYR B 1 35 ? 19.25 -3.168 -15.359 1 88.25 35 TYR B N 1
ATOM 2559 C CA . TYR B 1 35 ? 18.578 -1.941 -15.773 1 88.25 35 TYR B CA 1
ATOM 2560 C C . TYR B 1 35 ? 18.047 -2.062 -17.188 1 88.25 35 TYR B C 1
ATOM 2562 O O . TYR B 1 35 ? 18.734 -2.576 -18.078 1 88.25 35 TYR B O 1
ATOM 2570 N N . PHE B 1 36 ? 16.906 -1.612 -17.359 1 91.88 36 PHE B N 1
ATOM 2571 C CA . PHE B 1 36 ? 16.156 -1.765 -18.594 1 91.88 36 PHE B CA 1
ATOM 2572 C C . PHE B 1 36 ? 15.555 -0.433 -19.047 1 91.88 36 PHE B C 1
ATOM 2574 O O . PHE B 1 36 ? 15.32 0.453 -18.219 1 91.88 36 PHE B O 1
ATOM 2581 N N . SER B 1 37 ? 15.391 -0.334 -20.312 1 88.5 37 SER B N 1
ATOM 2582 C CA . SER B 1 37 ? 14.656 0.826 -20.812 1 88.5 37 SER B CA 1
ATOM 2583 C C . SER B 1 37 ? 13.164 0.695 -20.547 1 88.5 37 SER B C 1
ATOM 2585 O O . SER B 1 37 ? 12.672 -0.402 -20.281 1 88.5 37 SER B O 1
ATOM 2587 N N . ARG B 1 38 ? 12.531 1.784 -20.609 1 84.81 38 ARG B N 1
ATOM 2588 C CA . ARG B 1 38 ? 11.078 1.788 -20.422 1 84.81 38 ARG B CA 1
ATOM 2589 C C . ARG B 1 38 ? 10.391 0.893 -21.453 1 84.81 38 ARG B C 1
ATOM 2591 O O . ARG B 1 38 ? 9.445 0.176 -21.109 1 84.81 38 ARG B O 1
ATOM 2598 N N . GLU B 1 39 ? 10.852 0.905 -22.609 1 87.12 39 GLU B N 1
ATOM 2599 C CA . GLU B 1 39 ? 10.273 0.11 -23.688 1 87.12 39 GLU B CA 1
ATOM 2600 C C . GLU B 1 39 ? 10.445 -1.384 -23.422 1 87.12 39 GLU B C 1
ATOM 2602 O O . GLU B 1 39 ? 9.531 -2.174 -23.672 1 87.12 39 GLU B O 1
ATOM 2607 N N . GLU B 1 40 ? 11.555 -1.665 -22.953 1 91.06 40 GLU B N 1
ATOM 2608 C CA . GLU B 1 40 ? 11.82 -3.066 -22.656 1 91.06 40 GLU B CA 1
ATOM 2609 C C . GLU B 1 40 ? 10.867 -3.586 -21.578 1 91.06 40 GLU B C 1
ATOM 2611 O O . GLU B 1 40 ? 10.391 -4.723 -21.656 1 91.06 40 GLU B O 1
ATOM 2616 N N . ILE B 1 41 ? 10.547 -2.768 -20.625 1 90.25 41 ILE B N 1
ATOM 2617 C CA . ILE B 1 41 ? 9.688 -3.154 -19.516 1 90.25 41 ILE B CA 1
ATOM 2618 C C . ILE B 1 41 ? 8.234 -3.197 -19.969 1 90.25 41 ILE B C 1
ATOM 2620 O O . ILE B 1 41 ? 7.508 -4.145 -19.656 1 90.25 41 ILE B O 1
ATOM 2624 N N . GLU B 1 42 ? 7.863 -2.328 -20.781 1 86.94 42 GLU B N 1
ATOM 2625 C CA . GLU B 1 42 ? 6.449 -2.17 -21.125 1 86.94 42 GLU B CA 1
ATOM 2626 C C . GLU B 1 42 ? 6.066 -3.049 -22.312 1 86.94 42 GLU B C 1
ATOM 2628 O O . GLU B 1 42 ? 4.922 -3.504 -22.406 1 86.94 42 GLU B O 1
ATOM 2633 N N . ARG B 1 43 ? 7.035 -3.352 -23.172 1 89.69 43 ARG B N 1
ATOM 2634 C CA . ARG B 1 43 ? 6.629 -3.994 -24.406 1 89.69 43 ARG B CA 1
ATOM 2635 C C . ARG B 1 43 ? 7.27 -5.371 -24.547 1 89.69 43 ARG B C 1
ATOM 2637 O O . ARG B 1 43 ? 6.723 -6.254 -25.219 1 89.69 43 ARG B O 1
ATOM 2644 N N . PHE B 1 44 ? 8.391 -5.516 -23.906 1 92.06 44 PHE B N 1
ATOM 2645 C CA . PHE B 1 44 ? 9.133 -6.734 -24.219 1 92.06 44 PHE B CA 1
ATOM 2646 C C . PHE B 1 44 ? 9.336 -7.578 -22.953 1 92.06 44 PHE B C 1
ATOM 2648 O O . PHE B 1 44 ? 10.32 -8.305 -22.844 1 92.06 44 PHE B O 1
ATOM 2655 N N . SER B 1 45 ? 8.461 -7.457 -22 1 92.94 45 SER B N 1
ATOM 2656 C CA . SER B 1 45 ? 8.57 -8.297 -20.812 1 92.94 45 SER B CA 1
ATOM 2657 C C . SER B 1 45 ? 8.172 -9.742 -21.109 1 92.94 45 SER B C 1
ATOM 2659 O O . SER B 1 45 ? 7.414 -9.992 -22.047 1 92.94 45 SER B O 1
ATOM 2661 N N . PRO B 1 46 ? 8.75 -10.703 -20.391 1 96.56 46 PRO B N 1
ATOM 2662 C CA . PRO B 1 46 ? 8.344 -12.102 -20.562 1 96.56 46 PRO B CA 1
ATOM 2663 C C . PRO B 1 46 ? 6.84 -12.305 -20.406 1 96.56 46 PRO B C 1
ATOM 2665 O O . PRO B 1 46 ? 6.246 -13.141 -21.094 1 96.56 46 PRO B O 1
ATOM 2668 N N . SER B 1 47 ? 6.242 -11.57 -19.531 1 96.12 47 SER B N 1
ATOM 2669 C CA . SER B 1 47 ? 4.805 -11.664 -19.312 1 96.12 47 SER B CA 1
ATOM 2670 C C . SER B 1 47 ? 4.027 -11.227 -20.562 1 96.12 47 SER B C 1
ATOM 2672 O O . SER B 1 47 ? 3.008 -11.828 -20.906 1 96.12 47 SER B O 1
ATOM 2674 N N . ARG B 1 48 ? 4.578 -10.242 -21.219 1 94.88 48 ARG B N 1
ATOM 2675 C CA . ARG B 1 48 ? 3.951 -9.766 -22.453 1 94.88 48 ARG B CA 1
ATOM 2676 C C . ARG B 1 48 ? 3.932 -10.852 -23.516 1 94.88 48 ARG B C 1
ATOM 2678 O O . ARG B 1 48 ? 2.934 -11.023 -24.219 1 94.88 48 ARG B O 1
ATOM 2685 N N . LYS B 1 49 ? 4.949 -11.516 -23.641 1 95.12 49 LYS B N 1
ATOM 2686 C CA . LYS B 1 49 ? 5.082 -12.586 -24.625 1 95.12 49 LYS B CA 1
ATOM 2687 C C . LYS B 1 49 ? 4.094 -13.719 -24.344 1 95.12 49 LYS B C 1
ATOM 2689 O O . LYS B 1 49 ? 3.658 -14.406 -25.266 1 95.12 49 LYS B O 1
ATOM 2694 N N . ASP B 1 50 ? 3.752 -13.82 -23.125 1 95.75 50 ASP B N 1
ATOM 2695 C CA . ASP B 1 50 ? 2.846 -14.891 -22.734 1 95.75 50 ASP B CA 1
ATOM 2696 C C . ASP B 1 50 ? 1.403 -14.398 -22.656 1 95.75 50 ASP B C 1
ATOM 2698 O O . ASP B 1 50 ? 0.545 -15.047 -22.062 1 95.75 50 ASP B O 1
ATOM 2702 N N . GLY B 1 51 ? 1.121 -13.195 -23.094 1 92.5 51 GLY B N 1
ATOM 2703 C CA . GLY B 1 51 ? -0.253 -12.75 -23.281 1 92.5 51 GLY B CA 1
ATOM 2704 C C . GLY B 1 51 ? -0.754 -11.898 -22.125 1 92.5 51 GLY B C 1
ATOM 2705 O O . GLY B 1 51 ? -1.947 -11.602 -22.047 1 92.5 51 GLY B O 1
ATOM 2706 N N . ILE B 1 52 ? 0.062 -11.523 -21.219 1 92.44 52 ILE B N 1
ATOM 2707 C CA . ILE B 1 52 ? -0.325 -10.633 -20.141 1 92.44 52 ILE B CA 1
ATOM 2708 C C . ILE B 1 52 ? -0.081 -9.188 -20.547 1 92.44 52 ILE B C 1
ATOM 2710 O O . ILE B 1 52 ? 1.052 -8.797 -20.844 1 92.44 52 ILE B O 1
ATOM 2714 N N . ASP B 1 53 ? -1.092 -8.484 -20.547 1 86.19 53 ASP B N 1
ATOM 2715 C CA . ASP B 1 53 ? -0.943 -7.109 -21.016 1 86.19 53 ASP B CA 1
ATOM 2716 C C . ASP B 1 53 ? -0.358 -6.227 -19.906 1 86.19 53 ASP B C 1
ATOM 2718 O O . ASP B 1 53 ? -0.181 -6.672 -18.781 1 86.19 53 ASP B O 1
ATOM 2722 N N . LEU B 1 54 ? -0.05 -5.059 -20.266 1 85.38 54 LEU B N 1
ATOM 2723 C CA . LEU B 1 54 ? 0.657 -4.133 -19.375 1 85.38 54 LEU B CA 1
ATOM 2724 C C . LEU B 1 54 ? -0.177 -3.816 -18.141 1 85.38 54 LEU B C 1
ATOM 2726 O O . LEU B 1 54 ? 0.358 -3.727 -17.031 1 85.38 54 LEU B O 1
ATOM 2730 N N . VAL B 1 55 ? -1.403 -3.697 -18.312 1 78.81 55 VAL B N 1
ATOM 2731 C CA . VAL B 1 55 ? -2.297 -3.336 -17.203 1 78.81 55 VAL B CA 1
ATOM 2732 C C . VAL B 1 55 ? -2.332 -4.461 -16.172 1 78.81 55 VAL B C 1
ATOM 2734 O O . VAL B 1 55 ? -2.162 -4.215 -14.977 1 78.81 55 VAL B O 1
ATOM 2737 N N . LYS B 1 56 ? -2.496 -5.629 -16.688 1 84.62 56 LYS B N 1
ATOM 2738 C CA . LYS B 1 56 ? -2.533 -6.785 -15.797 1 84.62 56 LYS B CA 1
ATOM 2739 C C . LYS B 1 56 ? -1.188 -6.992 -15.102 1 84.62 56 LYS B C 1
ATOM 2741 O O . LYS B 1 56 ? -1.138 -7.305 -13.914 1 84.62 56 LYS B O 1
ATOM 2746 N N . GLU B 1 57 ? -0.157 -6.844 -15.852 1 90.5 57 GLU B N 1
ATOM 2747 C CA . GLU B 1 57 ? 1.168 -6.992 -15.258 1 90.5 57 GLU B CA 1
ATOM 2748 C C . GLU B 1 57 ? 1.407 -5.945 -14.172 1 90.5 57 GLU B C 1
ATOM 2750 O O . GLU B 1 57 ? 1.955 -6.254 -13.109 1 90.5 57 GLU B O 1
ATOM 2755 N N . SER B 1 58 ? 1.007 -4.746 -14.43 1 85.94 58 SER B N 1
ATOM 2756 C CA . SER B 1 58 ? 1.162 -3.674 -13.453 1 85.94 58 SER B CA 1
ATOM 2757 C C . SER B 1 58 ? 0.37 -3.967 -12.18 1 85.94 58 SER B C 1
ATOM 2759 O O . SER B 1 58 ? 0.836 -3.689 -11.07 1 85.94 58 SER B O 1
ATOM 2761 N N . PHE B 1 59 ? -0.726 -4.555 -12.422 1 83.31 59 PHE B N 1
ATOM 2762 C CA . PHE B 1 59 ? -1.544 -4.93 -11.281 1 83.31 59 PHE B CA 1
ATOM 2763 C C . PHE B 1 59 ? -0.851 -6 -10.445 1 83.31 59 PHE B C 1
ATOM 2765 O O . PHE B 1 59 ? -0.833 -5.922 -9.211 1 83.31 59 PHE B O 1
ATOM 2772 N N . LEU B 1 60 ? -0.363 -6.914 -11.102 1 90.62 60 LEU B N 1
ATOM 2773 C CA . LEU B 1 60 ? 0.307 -8.008 -10.406 1 90.62 60 LEU B CA 1
ATOM 2774 C C . LEU B 1 60 ? 1.531 -7.5 -9.656 1 90.62 60 LEU B C 1
ATOM 2776 O O . LEU B 1 60 ? 1.783 -7.918 -8.523 1 90.62 60 LEU B O 1
ATOM 2780 N N . ARG B 1 61 ? 2.227 -6.566 -10.234 1 92.69 61 ARG B N 1
ATOM 2781 C CA . ARG B 1 61 ? 3.379 -5.973 -9.562 1 92.69 61 ARG B CA 1
ATOM 2782 C C . ARG B 1 61 ? 2.957 -5.215 -8.312 1 92.69 61 ARG B C 1
ATOM 2784 O O . ARG B 1 61 ? 3.6 -5.328 -7.266 1 92.69 61 ARG B O 1
ATOM 2791 N N . SER B 1 62 ? 1.913 -4.523 -8.453 1 89.31 62 SER B N 1
ATOM 2792 C CA . SER B 1 62 ? 1.393 -3.791 -7.305 1 89.31 62 SER B CA 1
ATOM 2793 C C . SER B 1 62 ? 0.906 -4.742 -6.219 1 89.31 62 SER B C 1
ATOM 2795 O O . SER B 1 62 ? 1.062 -4.469 -5.027 1 89.31 62 SER B O 1
ATOM 2797 N N . SER B 1 63 ? 0.382 -5.809 -6.645 1 90.62 63 SER B N 1
ATOM 2798 C CA . SER B 1 63 ? -0.172 -6.785 -5.715 1 90.62 63 SER B CA 1
ATOM 2799 C C . SER B 1 63 ? 0.921 -7.414 -4.855 1 90.62 63 SER B C 1
ATOM 2801 O O . SER B 1 63 ? 0.773 -7.523 -3.635 1 90.62 63 SER B O 1
ATOM 2803 N N . TYR B 1 64 ? 1.984 -7.785 -5.508 1 96.25 64 TYR B N 1
ATOM 2804 C CA . TYR B 1 64 ? 2.99 -8.438 -4.676 1 96.25 64 TYR B CA 1
ATOM 2805 C C . TYR B 1 64 ? 3.697 -7.422 -3.785 1 96.25 64 TYR B C 1
ATOM 2807 O O . TYR B 1 64 ? 4.211 -7.77 -2.719 1 96.25 64 TYR B O 1
ATOM 2815 N N . CYS B 1 65 ? 3.717 -6.137 -4.195 1 94.81 65 CYS B N 1
ATOM 2816 C CA . CYS B 1 65 ? 4.289 -5.129 -3.312 1 94.81 65 CYS B CA 1
ATOM 2817 C C . CYS B 1 65 ? 3.432 -4.945 -2.064 1 94.81 65 CYS B C 1
ATOM 2819 O O . CYS B 1 65 ? 3.953 -4.887 -0.951 1 94.81 65 CYS B O 1
ATOM 2821 N N . THR B 1 66 ? 2.145 -4.875 -2.264 1 92.25 66 THR B N 1
ATOM 2822 C CA . THR B 1 66 ? 1.222 -4.75 -1.142 1 92.25 66 THR B CA 1
ATOM 2823 C C . THR B 1 66 ? 1.302 -5.977 -0.237 1 92.25 66 THR B C 1
ATOM 2825 O O . THR B 1 66 ? 1.344 -5.848 0.989 1 92.25 66 THR B O 1
ATOM 2828 N N . PHE B 1 67 ? 1.376 -7.07 -0.882 1 96.69 67 PHE B N 1
ATOM 2829 C CA . PHE B 1 67 ? 1.485 -8.336 -0.159 1 96.69 67 PHE B CA 1
ATOM 2830 C C . PHE B 1 67 ? 2.768 -8.375 0.664 1 96.69 67 PHE B C 1
ATOM 2832 O O . PHE B 1 67 ? 2.74 -8.727 1.846 1 96.69 67 PHE B O 1
ATOM 2839 N N . LEU B 1 68 ? 3.848 -7.996 0.125 1 98.5 68 LEU B N 1
ATOM 2840 C CA . LEU B 1 68 ? 5.152 -8.031 0.778 1 98.5 68 LEU B CA 1
ATOM 2841 C C . LEU B 1 68 ? 5.203 -7.062 1.952 1 98.5 68 LEU B C 1
ATOM 2843 O O . LEU B 1 68 ? 5.781 -7.371 2.996 1 98.5 68 LEU B O 1
ATOM 2847 N N . GLN B 1 69 ? 4.613 -5.969 1.717 1 96.19 69 GLN B N 1
ATOM 2848 C CA . GLN B 1 69 ? 4.566 -5.008 2.816 1 96.19 69 GLN B CA 1
ATOM 2849 C C . GLN B 1 69 ? 3.838 -5.594 4.023 1 96.19 69 GLN B C 1
ATOM 2851 O O . GLN B 1 69 ? 4.328 -5.504 5.152 1 96.19 69 GLN B O 1
ATOM 2856 N N . ARG B 1 70 ? 2.746 -6.203 3.807 1 96.81 70 ARG B N 1
ATOM 2857 C CA . ARG B 1 70 ? 1.952 -6.793 4.879 1 96.81 70 ARG B CA 1
ATOM 2858 C C . ARG B 1 70 ? 2.691 -7.957 5.527 1 96.81 70 ARG B C 1
ATOM 2860 O O . ARG B 1 70 ? 2.752 -8.055 6.758 1 96.81 70 ARG B O 1
ATOM 2867 N N . LEU B 1 71 ? 3.225 -8.758 4.699 1 98.38 71 LEU B N 1
ATOM 2868 C CA . LEU B 1 71 ? 3.924 -9.938 5.203 1 98.38 71 LEU B CA 1
ATOM 2869 C C . LEU B 1 71 ? 5.133 -9.531 6.043 1 98.38 71 LEU B C 1
ATOM 2871 O O . LEU B 1 71 ? 5.324 -10.047 7.145 1 98.38 71 LEU B O 1
ATOM 2875 N N . GLY B 1 72 ? 5.93 -8.641 5.488 1 98.38 72 GLY B N 1
ATOM 2876 C CA . GLY B 1 72 ? 7.094 -8.18 6.227 1 98.38 72 GLY B CA 1
ATOM 2877 C C . GLY B 1 72 ? 6.746 -7.566 7.57 1 98.38 72 GLY B C 1
ATOM 2878 O O . GLY B 1 72 ? 7.418 -7.828 8.57 1 98.38 72 GLY B O 1
ATOM 2879 N N . MET B 1 73 ? 5.746 -6.82 7.578 1 96.94 73 MET B N 1
ATOM 2880 C CA . MET B 1 73 ? 5.336 -6.184 8.828 1 96.94 73 MET B CA 1
ATOM 2881 C C . MET B 1 73 ? 4.812 -7.215 9.82 1 96.94 73 MET B C 1
ATOM 2883 O O . MET B 1 73 ? 5.066 -7.113 11.023 1 96.94 73 MET B O 1
ATOM 2887 N N . LYS B 1 74 ? 4.062 -8.125 9.32 1 96.88 74 LYS B N 1
ATOM 2888 C CA . LYS B 1 74 ? 3.568 -9.195 10.188 1 96.88 74 LYS B CA 1
ATOM 2889 C C . LYS B 1 74 ? 4.723 -9.961 10.82 1 96.88 74 LYS B C 1
ATOM 2891 O O . LYS B 1 74 ? 4.629 -10.391 11.977 1 96.88 74 LYS B O 1
ATOM 2896 N N . LEU B 1 75 ? 5.805 -10.117 10.094 1 97.69 75 LEU B N 1
ATOM 2897 C CA . LEU B 1 75 ? 6.969 -10.859 10.562 1 97.69 75 LEU B CA 1
ATOM 2898 C C . LEU B 1 75 ? 7.949 -9.938 11.281 1 97.69 75 LEU B C 1
ATOM 2900 O O . LEU B 1 75 ? 9 -10.383 11.742 1 97.69 75 LEU B O 1
ATOM 2904 N N . HIS B 1 76 ? 7.723 -8.68 11.289 1 95.62 76 HIS B N 1
ATOM 2905 C CA . HIS B 1 76 ? 8.5 -7.66 11.984 1 95.62 76 HIS B CA 1
ATOM 2906 C C . HIS B 1 76 ? 9.898 -7.527 11.391 1 95.62 76 HIS B C 1
ATOM 2908 O O . HIS B 1 76 ? 10.883 -7.43 12.117 1 95.62 76 HIS B O 1
ATOM 2914 N N . VAL B 1 77 ? 9.898 -7.641 10.117 1 96.62 77 VAL B N 1
ATOM 2915 C CA . VAL B 1 77 ? 11.172 -7.402 9.445 1 96.62 77 VAL B CA 1
ATOM 2916 C C . VAL B 1 77 ? 11.281 -5.926 9.062 1 96.62 77 VAL B C 1
ATOM 2918 O O . VAL B 1 77 ? 10.273 -5.215 9 1 96.62 77 VAL B O 1
ATOM 2921 N N . SER B 1 78 ? 12.43 -5.461 8.812 1 95.81 78 SER B N 1
ATOM 2922 C CA . SER B 1 78 ? 12.688 -4.051 8.547 1 95.81 78 SER B CA 1
ATOM 2923 C C . SER B 1 78 ? 12.133 -3.639 7.184 1 95.81 78 SER B C 1
ATOM 2925 O O . SER B 1 78 ? 11.969 -4.48 6.297 1 95.81 78 SER B O 1
ATOM 2927 N N . GLN B 1 79 ? 11.914 -2.381 7.086 1 94.5 79 GLN B N 1
ATOM 2928 C CA . GLN B 1 79 ? 11.438 -1.848 5.812 1 94.5 79 GLN B CA 1
ATOM 2929 C C . GLN B 1 79 ? 12.477 -2.053 4.711 1 94.5 79 GLN B C 1
ATOM 2931 O O . GLN B 1 79 ? 12.117 -2.266 3.549 1 94.5 79 GLN B O 1
ATOM 2936 N N . VAL B 1 80 ? 13.742 -1.98 5.039 1 96 80 VAL B N 1
ATOM 2937 C CA . VAL B 1 80 ? 14.805 -2.205 4.066 1 96 80 VAL B CA 1
ATOM 2938 C C . VAL B 1 80 ? 14.688 -3.613 3.486 1 96 80 VAL B C 1
ATOM 2940 O O . VAL B 1 80 ? 14.75 -3.797 2.268 1 96 80 VAL B O 1
ATOM 2943 N N . THR B 1 81 ? 14.461 -4.578 4.34 1 97.88 81 THR B N 1
ATOM 2944 C CA . THR B 1 81 ? 14.312 -5.965 3.906 1 97.88 81 THR B CA 1
ATOM 2945 C C . THR B 1 81 ? 13.07 -6.129 3.037 1 97.88 81 THR B C 1
ATOM 2947 O O . THR B 1 81 ? 13.109 -6.816 2.014 1 97.88 81 THR B O 1
ATOM 2950 N N . ILE B 1 82 ? 11.992 -5.512 3.438 1 98.31 82 ILE B N 1
ATOM 2951 C CA . ILE B 1 82 ? 10.758 -5.551 2.662 1 98.31 82 ILE B CA 1
ATOM 2952 C C . ILE B 1 82 ? 11 -4.965 1.272 1 98.31 82 ILE B C 1
ATOM 2954 O O . ILE B 1 82 ? 10.609 -5.555 0.264 1 98.31 82 ILE B O 1
ATOM 2958 N N . SER B 1 83 ? 11.68 -3.832 1.227 1 97.75 83 SER B N 1
ATOM 2959 C CA . SER B 1 83 ? 11.969 -3.16 -0.036 1 97.75 83 SER B CA 1
ATOM 2960 C C . SER B 1 83 ? 12.883 -4.008 -0.917 1 97.75 83 SER B C 1
ATOM 2962 O O . SER B 1 83 ? 12.703 -4.055 -2.137 1 97.75 83 SER B O 1
ATOM 2964 N N . CYS B 1 84 ? 13.797 -4.633 -0.285 1 97.94 84 CYS B N 1
ATOM 2965 C CA . CYS B 1 84 ? 14.672 -5.535 -1.021 1 97.94 84 CYS B CA 1
ATOM 2966 C C . CYS B 1 84 ? 13.875 -6.652 -1.685 1 97.94 84 CYS B C 1
ATOM 2968 O O . CYS B 1 84 ? 14.102 -6.977 -2.852 1 97.94 84 CYS B O 1
ATOM 2970 N N . ALA B 1 85 ? 12.977 -7.207 -0.941 1 98.5 85 ALA B N 1
ATOM 2971 C CA . ALA B 1 85 ? 12.133 -8.273 -1.478 1 98.5 85 ALA B CA 1
ATOM 2972 C C . ALA B 1 85 ? 11.32 -7.777 -2.67 1 98.5 85 ALA B C 1
ATOM 2974 O O . ALA B 1 85 ? 11.156 -8.5 -3.656 1 98.5 85 ALA B O 1
ATOM 2975 N N . MET B 1 86 ? 10.805 -6.574 -2.594 1 97.56 86 MET B N 1
ATOM 2976 C CA . MET B 1 86 ? 10.031 -6 -3.691 1 97.56 86 MET B CA 1
ATOM 2977 C C . MET B 1 86 ? 10.875 -5.887 -4.953 1 97.56 86 MET B C 1
ATOM 2979 O O . MET B 1 86 ? 10.438 -6.266 -6.039 1 97.56 86 MET B O 1
ATOM 2983 N N . VAL B 1 87 ? 12.102 -5.418 -4.805 1 96.94 87 VAL B N 1
ATOM 2984 C CA . VAL B 1 87 ? 12.984 -5.25 -5.953 1 96.94 87 VAL B CA 1
ATOM 2985 C C . VAL B 1 87 ? 13.359 -6.613 -6.52 1 96.94 87 VAL B C 1
ATOM 2987 O O . VAL B 1 87 ? 13.453 -6.781 -7.738 1 96.94 87 VAL B O 1
ATOM 2990 N N . MET B 1 88 ? 13.531 -7.582 -5.645 1 97.19 88 MET B N 1
ATOM 2991 C CA . MET B 1 88 ? 13.812 -8.938 -6.105 1 97.19 88 MET B CA 1
ATOM 2992 C C . MET B 1 88 ? 12.68 -9.461 -6.98 1 97.19 88 MET B C 1
ATOM 2994 O O . MET B 1 88 ? 12.922 -10.086 -8.016 1 97.19 88 MET B O 1
ATOM 2998 N N . CYS B 1 89 ? 11.477 -9.195 -6.594 1 97.5 89 CYS B N 1
ATOM 2999 C CA . CYS B 1 89 ? 10.328 -9.594 -7.398 1 97.5 89 CYS B CA 1
ATOM 3000 C C . CYS B 1 89 ? 10.336 -8.883 -8.75 1 97.5 89 CYS B C 1
ATOM 3002 O O . CYS B 1 89 ? 10.109 -9.508 -9.789 1 97.5 89 CYS B O 1
ATOM 3004 N N . HIS B 1 90 ? 10.602 -7.594 -8.688 1 95.75 90 HIS B N 1
ATOM 3005 C CA . HIS B 1 90 ? 10.672 -6.84 -9.93 1 95.75 90 HIS B CA 1
ATOM 3006 C C . HIS B 1 90 ? 11.695 -7.449 -10.891 1 95.75 90 HIS B C 1
ATOM 3008 O O . HIS B 1 90 ? 11.406 -7.637 -12.07 1 95.75 90 HIS B O 1
ATOM 3014 N N . ARG B 1 91 ? 12.812 -7.734 -10.32 1 95.75 91 ARG B N 1
ATOM 3015 C CA . ARG B 1 91 ? 13.875 -8.312 -11.133 1 95.75 91 ARG B CA 1
ATOM 3016 C C . ARG B 1 91 ? 13.484 -9.695 -11.648 1 95.75 91 ARG B C 1
ATOM 3018 O O . ARG B 1 91 ? 13.719 -10.016 -12.812 1 95.75 91 ARG B O 1
ATOM 3025 N N . PHE B 1 92 ? 12.922 -10.445 -10.828 1 97.19 92 PHE B N 1
ATOM 3026 C CA . PHE B 1 92 ? 12.531 -11.805 -11.195 1 97.19 92 PHE B CA 1
ATOM 3027 C C . PHE B 1 92 ? 11.594 -11.781 -12.406 1 97.19 92 PHE B C 1
ATOM 3029 O O . PHE B 1 92 ? 11.812 -12.523 -13.367 1 97.19 92 PHE B O 1
ATOM 3036 N N . TYR B 1 93 ? 10.648 -10.906 -12.391 1 96.94 93 TYR B N 1
ATOM 3037 C CA . TYR B 1 93 ? 9.609 -10.938 -13.414 1 96.94 93 TYR B CA 1
ATOM 3038 C C . TYR B 1 93 ? 10.055 -10.188 -14.664 1 96.94 93 TYR B C 1
ATOM 3040 O O . TYR B 1 93 ? 9.289 -10.07 -15.633 1 96.94 93 TYR B O 1
ATOM 3048 N N . MET B 1 94 ? 11.25 -9.711 -14.625 1 95.25 94 MET B N 1
ATOM 3049 C CA . MET B 1 94 ? 11.852 -9.234 -15.859 1 95.25 94 MET B CA 1
ATOM 3050 C C . MET B 1 94 ? 12.469 -10.383 -16.641 1 95.25 94 MET B C 1
ATOM 3052 O O . MET B 1 94 ? 12.781 -10.242 -17.828 1 95.25 94 MET B O 1
ATOM 3056 N N . ARG B 1 95 ? 12.648 -11.492 -15.961 1 95.44 95 ARG B N 1
ATOM 3057 C CA . ARG B 1 95 ? 13.266 -12.648 -16.594 1 95.44 95 ARG B CA 1
ATOM 3058 C C . ARG B 1 95 ? 12.281 -13.812 -16.688 1 95.44 95 ARG B C 1
ATOM 3060 O O . ARG B 1 95 ? 12.477 -14.734 -17.484 1 95.44 95 ARG B O 1
ATOM 3067 N N . GLN B 1 96 ? 11.312 -13.773 -15.891 1 97.19 96 GLN B N 1
ATOM 3068 C CA . GLN B 1 96 ? 10.281 -14.812 -15.875 1 97.19 96 GLN B CA 1
ATOM 3069 C C . GLN B 1 96 ? 8.891 -14.211 -16.047 1 97.19 96 GLN B C 1
ATOM 3071 O O . GLN B 1 96 ? 8.688 -13.023 -15.797 1 97.19 96 GLN B O 1
ATOM 3076 N N . SER B 1 97 ? 8 -15.039 -16.438 1 97.69 97 SER B N 1
ATOM 3077 C CA . SER B 1 97 ? 6.66 -14.57 -16.766 1 97.69 97 SER B CA 1
ATOM 3078 C C . SER B 1 97 ? 5.711 -14.75 -15.586 1 97.69 97 SER B C 1
ATOM 3080 O O . SER B 1 97 ? 5.754 -15.766 -14.898 1 97.69 97 SER B O 1
ATOM 3082 N N . HIS B 1 98 ? 4.805 -13.773 -15.461 1 96.5 98 HIS B N 1
ATOM 3083 C CA . HIS B 1 98 ? 3.732 -13.875 -14.477 1 96.5 98 HIS B CA 1
ATOM 3084 C C . HIS B 1 98 ? 2.762 -14.992 -14.82 1 96.5 98 HIS B C 1
ATOM 3086 O O . HIS B 1 98 ? 2.035 -15.484 -13.953 1 96.5 98 HIS B O 1
ATOM 3092 N N . ALA B 1 99 ? 2.746 -15.414 -16.047 1 95.56 99 ALA B N 1
ATOM 3093 C CA . ALA B 1 99 ? 1.833 -16.469 -16.484 1 95.56 99 ALA B CA 1
ATOM 3094 C C . ALA B 1 99 ? 2.279 -17.828 -15.992 1 95.56 99 ALA B C 1
ATOM 3096 O O . ALA B 1 99 ? 1.454 -18.734 -15.797 1 95.56 99 ALA B O 1
ATOM 3097 N N . LYS B 1 100 ? 3.547 -17.953 -15.719 1 96.25 100 LYS B N 1
ATOM 3098 C CA . LYS B 1 100 ? 4.102 -19.266 -15.422 1 96.25 100 LYS B CA 1
ATOM 3099 C C . LYS B 1 100 ? 4.484 -19.375 -13.953 1 96.25 100 LYS B C 1
ATOM 3101 O O . LYS B 1 100 ? 4.668 -20.484 -13.438 1 96.25 100 LYS B O 1
ATOM 3106 N N . ASN B 1 101 ? 4.586 -18.219 -13.367 1 97 101 ASN B N 1
ATOM 3107 C CA . ASN B 1 101 ? 5.012 -18.203 -11.969 1 97 101 ASN B CA 1
ATOM 3108 C C . ASN B 1 101 ? 4.035 -17.422 -11.094 1 97 101 ASN B C 1
ATOM 3110 O O . ASN B 1 101 ? 3.822 -16.234 -11.305 1 97 101 ASN B O 1
ATOM 3114 N N . ASP B 1 102 ? 3.555 -18.094 -10.125 1 95.88 102 ASP B N 1
ATOM 3115 C CA . ASP B 1 102 ? 2.611 -17.453 -9.203 1 95.88 102 ASP B CA 1
ATOM 3116 C C . ASP B 1 102 ? 3.293 -16.359 -8.391 1 95.88 102 ASP B C 1
ATOM 3118 O O . ASP B 1 102 ? 4.324 -16.594 -7.762 1 95.88 102 ASP B O 1
ATOM 3122 N N . TRP B 1 103 ? 2.627 -15.227 -8.398 1 96.62 103 TRP B N 1
ATOM 3123 C CA . TRP B 1 103 ? 3.297 -14.07 -7.812 1 96.62 103 TRP B CA 1
ATOM 3124 C C . TRP B 1 103 ? 3.316 -14.164 -6.289 1 96.62 103 TRP B C 1
ATOM 3126 O O . TRP B 1 103 ? 4.23 -13.648 -5.641 1 96.62 103 TRP B O 1
ATOM 3136 N N . GLN B 1 104 ? 2.354 -14.789 -5.656 1 97.5 104 GLN B N 1
ATOM 3137 C CA . GLN B 1 104 ? 2.328 -14.898 -4.199 1 97.5 104 GLN B CA 1
ATOM 3138 C C . GLN B 1 104 ? 3.459 -15.789 -3.693 1 97.5 104 GLN B C 1
ATOM 3140 O O . GLN B 1 104 ? 4.105 -15.469 -2.693 1 97.5 104 GLN B O 1
ATOM 3145 N N . THR B 1 105 ? 3.641 -16.859 -4.387 1 98 105 THR B N 1
ATOM 3146 C CA . THR B 1 105 ? 4.719 -17.781 -4.043 1 98 105 THR B CA 1
ATOM 3147 C C . THR B 1 105 ? 6.078 -17.109 -4.195 1 98 105 THR B C 1
ATOM 3149 O O . THR B 1 105 ? 6.91 -17.156 -3.285 1 98 105 THR B O 1
ATOM 3152 N N . ILE B 1 106 ? 6.258 -16.453 -5.312 1 98.62 106 ILE B N 1
ATOM 3153 C CA . ILE B 1 106 ? 7.535 -15.797 -5.59 1 98.62 106 ILE B CA 1
ATOM 3154 C C . ILE B 1 106 ? 7.766 -14.664 -4.59 1 98.62 106 ILE B C 1
ATOM 3156 O O . ILE B 1 106 ? 8.883 -14.469 -4.113 1 98.62 106 ILE B O 1
ATOM 3160 N N . ALA B 1 107 ? 6.711 -13.945 -4.254 1 98.75 107 ALA B N 1
ATOM 3161 C CA . ALA B 1 107 ? 6.824 -12.867 -3.279 1 98.75 107 ALA B CA 1
ATOM 3162 C C . ALA B 1 107 ? 7.219 -13.406 -1.907 1 98.75 107 ALA B C 1
ATOM 3164 O O . ALA B 1 107 ? 8.109 -12.859 -1.253 1 98.75 107 ALA B O 1
ATOM 3165 N N . THR B 1 108 ? 6.602 -14.484 -1.52 1 98.81 108 THR B N 1
ATOM 3166 C CA . THR B 1 108 ? 6.922 -15.086 -0.232 1 98.81 108 THR B CA 1
ATOM 3167 C C . THR B 1 108 ? 8.375 -15.539 -0.193 1 98.81 108 THR B C 1
ATOM 3169 O O . THR B 1 108 ? 9.102 -15.242 0.76 1 98.81 108 THR B O 1
ATOM 3172 N N . SER B 1 109 ? 8.75 -16.188 -1.233 1 98.69 109 SER B N 1
ATOM 3173 C CA . SER B 1 109 ? 10.133 -16.656 -1.336 1 98.69 109 SER B CA 1
ATOM 3174 C C . SER B 1 109 ? 11.117 -15.5 -1.375 1 98.69 109 SER B C 1
ATOM 3176 O O . SER B 1 109 ? 12.211 -15.586 -0.813 1 98.69 109 SER B O 1
ATOM 3178 N N . SER B 1 110 ? 10.727 -14.453 -2.033 1 98.56 110 SER B N 1
ATOM 3179 C CA . SER B 1 110 ? 11.578 -13.273 -2.125 1 98.56 110 SER B CA 1
ATOM 3180 C C . SER B 1 110 ? 11.812 -12.656 -0.752 1 98.56 110 SER B C 1
ATOM 3182 O O . SER B 1 110 ? 12.922 -12.211 -0.445 1 98.56 110 SER B O 1
ATOM 3184 N N . LEU B 1 111 ? 10.773 -12.594 0.041 1 98.75 111 LEU B N 1
ATOM 3185 C CA . LEU B 1 111 ? 10.938 -12.047 1.381 1 98.75 111 LEU B CA 1
ATOM 3186 C C . LEU B 1 111 ? 11.867 -12.922 2.217 1 98.75 111 LEU B C 1
ATOM 3188 O O . LEU B 1 111 ? 12.727 -12.406 2.936 1 98.75 111 LEU B O 1
ATOM 3192 N N . PHE B 1 112 ? 11.664 -14.211 2.115 1 98.56 112 PHE B N 1
ATOM 3193 C CA . PHE B 1 112 ? 12.516 -15.141 2.85 1 98.56 112 PHE B CA 1
ATOM 3194 C C . PHE B 1 112 ? 13.977 -14.977 2.443 1 98.56 112 PHE B C 1
ATOM 3196 O O . PHE B 1 112 ? 14.859 -14.938 3.297 1 98.56 112 PHE B O 1
ATOM 3203 N N . LEU B 1 113 ? 14.203 -14.859 1.19 1 97.62 113 LEU B N 1
ATOM 3204 C CA . LEU B 1 113 ? 15.555 -14.688 0.667 1 97.62 113 LEU B CA 1
ATOM 3205 C C . LEU B 1 113 ? 16.125 -13.328 1.073 1 97.62 113 LEU B C 1
ATOM 3207 O O . LEU B 1 113 ? 17.312 -13.219 1.378 1 97.62 113 LEU B O 1
ATOM 3211 N N . ALA B 1 114 ? 15.305 -12.297 1.013 1 97.88 114 ALA B N 1
ATOM 3212 C CA . ALA B 1 114 ? 15.75 -10.961 1.416 1 97.88 114 ALA B CA 1
ATOM 3213 C C . ALA B 1 114 ? 16.188 -10.945 2.879 1 97.88 114 ALA B C 1
ATOM 3215 O O . ALA B 1 114 ? 17.141 -10.266 3.24 1 97.88 114 ALA B O 1
ATOM 3216 N N . CYS B 1 115 ? 15.469 -11.664 3.65 1 97.88 115 CYS B N 1
ATOM 3217 C CA . CYS B 1 115 ? 15.852 -11.781 5.055 1 97.88 115 CYS B CA 1
ATOM 3218 C C . CYS B 1 115 ? 17.25 -12.391 5.188 1 97.88 115 CYS B C 1
ATOM 3220 O O . CYS B 1 115 ? 18.062 -11.914 5.973 1 97.88 115 CYS B O 1
ATOM 3222 N N . LYS B 1 116 ? 17.469 -13.391 4.453 1 95.56 116 LYS B N 1
ATOM 3223 C CA . LYS B 1 116 ? 18.781 -14.031 4.457 1 95.56 116 LYS B CA 1
ATOM 3224 C C . LYS B 1 116 ? 19.859 -13.078 3.963 1 95.56 116 LYS B C 1
ATOM 3226 O O . LYS B 1 116 ? 20.938 -13 4.547 1 95.56 116 LYS B O 1
ATOM 3231 N N . ALA B 1 117 ? 19.562 -12.391 2.941 1 94.62 117 ALA B N 1
ATOM 3232 C CA . ALA B 1 117 ? 20.531 -11.484 2.328 1 94.62 117 ALA B CA 1
ATOM 3233 C C . ALA B 1 117 ? 20.875 -10.328 3.268 1 94.62 117 ALA B C 1
ATOM 3235 O O . ALA B 1 117 ? 22.016 -9.852 3.283 1 94.62 117 ALA B O 1
ATOM 3236 N N . GLU B 1 118 ? 19.922 -9.828 4.055 1 95.25 118 GLU B N 1
ATOM 3237 C CA . GLU B 1 118 ? 20.109 -8.688 4.953 1 95.25 118 GLU B CA 1
ATOM 3238 C C . GLU B 1 118 ? 20.484 -9.156 6.359 1 95.25 118 GLU B C 1
ATOM 3240 O O . GLU B 1 118 ? 20.547 -8.344 7.285 1 95.25 118 GLU B O 1
ATOM 3245 N N . ASP B 1 119 ? 20.641 -10.352 6.531 1 94.31 119 ASP B N 1
ATOM 3246 C CA . ASP B 1 119 ? 21.016 -10.969 7.801 1 94.31 119 ASP B CA 1
ATOM 3247 C C . ASP B 1 119 ? 19.984 -10.656 8.883 1 94.31 119 ASP B C 1
ATOM 3249 O O . ASP B 1 119 ? 20.344 -10.328 10.016 1 94.31 119 ASP B O 1
ATOM 3253 N N . GLU B 1 120 ? 18.75 -10.625 8.484 1 95.62 120 GLU B N 1
ATOM 3254 C CA . GLU B 1 120 ? 17.656 -10.477 9.43 1 95.62 120 GLU B CA 1
ATOM 3255 C C . GLU B 1 120 ? 17.047 -11.836 9.781 1 95.62 120 GLU B C 1
ATOM 3257 O O . GLU B 1 120 ? 16.812 -12.672 8.906 1 95.62 120 GLU B O 1
ATOM 3262 N N . PRO B 1 121 ? 16.891 -12.016 11.031 1 93.38 121 PRO B N 1
ATOM 3263 C CA . PRO B 1 121 ? 16.328 -13.305 11.438 1 93.38 121 PRO B CA 1
ATOM 3264 C C . PRO B 1 121 ? 14.891 -13.492 10.961 1 93.38 121 PRO B C 1
ATOM 3266 O O . PRO B 1 121 ? 14.031 -12.641 11.219 1 93.38 121 PRO B O 1
ATOM 3269 N N . CYS B 1 122 ? 14.656 -14.516 10.281 1 95.25 122 CYS B N 1
ATOM 3270 C CA . CYS B 1 122 ? 13.336 -14.891 9.789 1 95.25 122 CYS B CA 1
ATOM 3271 C C . CYS B 1 122 ? 13.211 -16.406 9.656 1 95.25 122 CYS B C 1
ATOM 3273 O O . CYS B 1 122 ? 13.82 -17.016 8.766 1 95.25 122 CYS B O 1
ATOM 3275 N N . GLN B 1 123 ? 12.398 -17.016 10.477 1 97.44 123 GLN B N 1
ATOM 3276 C CA . GLN B 1 123 ? 12.219 -18.453 10.422 1 97.44 123 GLN B CA 1
ATOM 3277 C C . GLN B 1 123 ? 11.312 -18.859 9.266 1 97.44 123 GLN B C 1
ATOM 3279 O O . GLN B 1 123 ? 10.273 -18.234 9.039 1 97.44 123 GLN B O 1
ATOM 3284 N N . LEU B 1 124 ? 11.773 -19.891 8.656 1 97.81 124 LEU B N 1
ATOM 3285 C CA . LEU B 1 124 ? 10.984 -20.391 7.531 1 97.81 124 LEU B CA 1
ATOM 3286 C C . LEU B 1 124 ? 9.57 -20.75 7.969 1 97.81 124 LEU B C 1
ATOM 3288 O O . LEU B 1 124 ? 8.609 -20.469 7.25 1 97.81 124 LEU B O 1
ATOM 3292 N N . SER B 1 125 ? 9.453 -21.312 9.117 1 97.94 125 SER B N 1
ATOM 3293 C CA . SER B 1 125 ? 8.141 -21.719 9.617 1 97.94 125 SER B CA 1
ATOM 3294 C C . SER B 1 125 ? 7.215 -20.516 9.773 1 97.94 125 SER B C 1
ATOM 3296 O O . SER B 1 125 ? 6.039 -20.594 9.422 1 97.94 125 SER B O 1
ATOM 3298 N N . SER B 1 126 ? 7.762 -19.406 10.289 1 98.06 126 SER B N 1
ATOM 3299 C CA . SER B 1 126 ? 6.977 -18.188 10.469 1 98.06 126 SER B CA 1
ATOM 3300 C C . SER B 1 126 ? 6.566 -17.594 9.125 1 98.06 126 SER B C 1
ATOM 3302 O O . SER B 1 126 ? 5.449 -17.094 8.984 1 98.06 126 SER B O 1
ATOM 3304 N N . VAL B 1 127 ? 7.473 -17.625 8.203 1 98.56 127 VAL B N 1
ATOM 3305 C CA . VAL B 1 127 ? 7.199 -17.109 6.871 1 98.56 127 VAL B CA 1
ATOM 3306 C C . VAL B 1 127 ? 6.078 -17.906 6.219 1 98.56 127 VAL B C 1
ATOM 3308 O O . VAL B 1 127 ? 5.16 -17.344 5.621 1 98.56 127 VAL B O 1
ATOM 3311 N N . VAL B 1 128 ? 6.113 -19.203 6.371 1 98.56 128 VAL B N 1
ATOM 3312 C CA . VAL B 1 128 ? 5.133 -20.109 5.773 1 98.56 128 VAL B CA 1
ATOM 3313 C C . VAL B 1 128 ? 3.752 -19.844 6.371 1 98.56 128 VAL B C 1
ATOM 3315 O O . VAL B 1 128 ? 2.775 -19.641 5.641 1 98.56 128 VAL B O 1
ATOM 3318 N N . VAL B 1 129 ? 3.707 -19.75 7.641 1 98.38 129 VAL B N 1
ATOM 3319 C CA . VAL B 1 129 ? 2.432 -19.594 8.336 1 98.38 129 VAL B CA 1
ATOM 3320 C C . VAL B 1 129 ? 1.857 -18.219 8.047 1 98.38 129 VAL B C 1
ATOM 3322 O O . VAL B 1 129 ? 0.692 -18.078 7.668 1 98.38 129 VAL B O 1
ATOM 3325 N N . ALA B 1 130 ? 2.686 -17.203 8.188 1 98 130 ALA B N 1
ATOM 3326 C CA . ALA B 1 130 ? 2.229 -15.828 8.016 1 98 130 ALA B CA 1
ATOM 3327 C C . ALA B 1 130 ? 1.764 -15.578 6.582 1 98 130 ALA B C 1
ATOM 3329 O O . ALA B 1 130 ? 0.74 -14.93 6.359 1 98 130 ALA B O 1
ATOM 3330 N N . SER B 1 131 ? 2.5 -16.094 5.629 1 98.56 131 SER B N 1
ATOM 3331 C CA . SER B 1 131 ? 2.127 -15.883 4.234 1 98.56 131 SER B CA 1
ATOM 3332 C C . SER B 1 131 ? 0.826 -16.594 3.896 1 98.56 131 SER B C 1
ATOM 3334 O O . SER B 1 131 ? -0.045 -16.047 3.227 1 98.56 131 SER B O 1
ATOM 3336 N N . TYR B 1 132 ? 0.677 -17.812 4.387 1 98.12 132 TYR B N 1
ATOM 3337 C CA . TYR B 1 132 ? -0.537 -18.578 4.145 1 98.12 132 TYR B CA 1
ATOM 3338 C C . TYR B 1 132 ? -1.759 -17.859 4.703 1 98.12 132 TYR B C 1
ATOM 3340 O O . TYR B 1 132 ? -2.801 -17.797 4.047 1 98.12 132 TYR B O 1
ATOM 3348 N N . GLU B 1 133 ? -1.608 -17.312 5.836 1 96.88 133 GLU B N 1
ATOM 3349 C CA . GLU B 1 133 ? -2.715 -16.625 6.492 1 96.88 133 GLU B CA 1
ATOM 3350 C C . GLU B 1 133 ? -3.125 -15.375 5.715 1 96.88 133 GLU B C 1
ATOM 3352 O O . GLU B 1 133 ? -4.312 -15.062 5.617 1 96.88 133 GLU B O 1
ATOM 3357 N N . ILE B 1 134 ? -2.146 -14.68 5.199 1 96.38 134 ILE B N 1
ATOM 3358 C CA . ILE B 1 134 ? -2.455 -13.469 4.449 1 96.38 134 ILE B CA 1
ATOM 3359 C C . ILE B 1 134 ? -3.082 -13.836 3.109 1 96.38 134 ILE B C 1
ATOM 3361 O O . ILE B 1 134 ? -4.059 -13.219 2.68 1 96.38 134 ILE B O 1
ATOM 3365 N N . ILE B 1 135 ? -2.596 -14.859 2.408 1 96.62 135 ILE B N 1
ATOM 3366 C CA . ILE B 1 135 ? -3.074 -15.273 1.093 1 96.62 135 ILE B CA 1
ATOM 3367 C C . ILE B 1 135 ? -4.523 -15.734 1.193 1 96.62 135 ILE B C 1
ATOM 3369 O O . ILE B 1 135 ? -5.348 -15.414 0.336 1 96.62 135 ILE B O 1
ATOM 3373 N N . TYR B 1 136 ? -4.816 -16.422 2.23 1 95.69 136 TYR B N 1
ATOM 3374 C CA . TYR B 1 136 ? -6.148 -17 2.379 1 95.69 136 TYR B CA 1
ATOM 3375 C C . TYR B 1 136 ? -6.918 -16.312 3.5 1 95.69 136 TYR B C 1
ATOM 3377 O O . TYR B 1 136 ? -7.656 -16.969 4.242 1 95.69 136 TYR B O 1
ATOM 3385 N N . GLU B 1 137 ? -6.707 -15.055 3.619 1 93 137 GLU B N 1
ATOM 3386 C CA . GLU B 1 137 ? -7.316 -14.266 4.684 1 93 137 GLU B CA 1
ATOM 3387 C C . GLU B 1 137 ? -8.836 -14.297 4.59 1 93 137 GLU B C 1
ATOM 3389 O O . GLU B 1 137 ? -9.531 -14.117 5.594 1 93 137 GLU B O 1
ATOM 3394 N N . TRP B 1 138 ? -9.406 -14.578 3.414 1 90.62 138 TRP B N 1
ATOM 3395 C CA . TRP B 1 138 ? -10.852 -14.625 3.221 1 90.62 138 TRP B CA 1
ATOM 3396 C C . TRP B 1 138 ? -11.445 -15.883 3.848 1 90.62 138 TRP B C 1
ATOM 3398 O O . TRP B 1 138 ? -12.656 -15.977 4.047 1 90.62 138 TRP B O 1
ATOM 3408 N N . ASP B 1 139 ? -10.625 -16.844 4.09 1 92.25 139 ASP B N 1
ATOM 3409 C CA . ASP B 1 139 ? -11.031 -18.125 4.672 1 92.25 139 ASP B CA 1
ATOM 3410 C C . ASP B 1 139 ? -10.734 -18.172 6.172 1 92.25 139 ASP B C 1
ATOM 3412 O O . ASP B 1 139 ? -9.578 -18.25 6.578 1 92.25 139 ASP B O 1
ATOM 3416 N N . PRO B 1 140 ? -11.727 -18.203 7.004 1 89.44 140 PRO B N 1
ATOM 3417 C CA . PRO B 1 140 ? -11.516 -18.219 8.453 1 89.44 140 PRO B CA 1
ATOM 3418 C C . PRO B 1 140 ? -10.812 -19.484 8.93 1 89.44 140 PRO B C 1
ATOM 3420 O O . PRO B 1 140 ? -10.211 -19.5 10 1 89.44 140 PRO B O 1
ATOM 3423 N N . SER B 1 141 ? -10.812 -20.484 8.133 1 93.69 141 SER B N 1
ATOM 3424 C CA . SER B 1 141 ? -10.211 -21.766 8.516 1 93.69 141 SER B CA 1
ATOM 3425 C C . SER B 1 141 ? -8.742 -21.828 8.125 1 93.69 141 SER B C 1
ATOM 3427 O O . SER B 1 141 ? -8.055 -22.797 8.438 1 93.69 141 SER B O 1
ATOM 3429 N N . ALA B 1 142 ? -8.281 -20.797 7.516 1 94.69 142 ALA B N 1
ATOM 3430 C CA . ALA B 1 142 ? -6.918 -20.812 6.992 1 94.69 142 ALA B CA 1
ATOM 3431 C C . ALA B 1 142 ? -5.898 -20.953 8.117 1 94.69 142 ALA B C 1
ATOM 3433 O O . ALA B 1 142 ? -4.902 -21.672 7.984 1 94.69 142 ALA B O 1
ATOM 3434 N N . SER B 1 143 ? -6.137 -20.312 9.266 1 94 143 SER B N 1
ATOM 3435 C CA . SER B 1 143 ? -5.199 -20.312 10.383 1 94 143 SER B CA 1
ATOM 3436 C C . SER B 1 143 ? -5.078 -21.703 10.992 1 94 143 SER B C 1
ATOM 3438 O O . SER B 1 143 ? -4.004 -22.094 11.461 1 94 143 SER B O 1
ATOM 3440 N N . ILE B 1 144 ? -6.129 -22.453 10.93 1 96.12 144 ILE B N 1
ATOM 3441 C CA . ILE B 1 144 ? -6.133 -23.812 11.461 1 96.12 144 ILE B CA 1
ATOM 3442 C C . ILE B 1 144 ? -5.539 -24.766 10.43 1 96.12 144 ILE B C 1
ATOM 3444 O O . ILE B 1 144 ? -4.742 -25.641 10.773 1 96.12 144 ILE B O 1
ATOM 3448 N N . ARG B 1 145 ? -5.902 -24.562 9.219 1 96.44 145 ARG B N 1
ATOM 3449 C CA . ARG B 1 145 ? -5.488 -25.438 8.141 1 96.44 145 ARG B CA 1
ATOM 3450 C C . ARG B 1 145 ? -3.973 -25.453 7.984 1 96.44 145 ARG B C 1
ATOM 3452 O O . ARG B 1 145 ? -3.369 -26.5 7.785 1 96.44 145 ARG B O 1
ATOM 3459 N N . ILE B 1 146 ? -3.336 -24.344 8.141 1 96.69 146 ILE B N 1
ATOM 3460 C CA . ILE B 1 146 ? -1.903 -24.234 7.891 1 96.69 146 ILE B CA 1
ATOM 3461 C C . ILE B 1 146 ? -1.128 -24.938 9.008 1 96.69 146 ILE B C 1
ATOM 3463 O O . ILE B 1 146 ? 0.056 -25.234 8.852 1 96.69 146 ILE B O 1
ATOM 3467 N N . HIS B 1 147 ? -1.759 -25.203 10.109 1 96.44 147 HIS B N 1
ATOM 3468 C CA . HIS B 1 147 ? -1.076 -25.875 11.203 1 96.44 147 HIS B CA 1
ATOM 3469 C C . HIS B 1 147 ? -1.239 -27.391 11.109 1 96.44 147 HIS B C 1
ATOM 3471 O O . HIS B 1 147 ? -0.666 -28.141 11.906 1 96.44 147 HIS B O 1
ATOM 3477 N N . GLN B 1 148 ? -1.967 -27.766 10.133 1 96.56 148 GLN B N 1
ATOM 3478 C CA . GLN B 1 148 ? -1.98 -29.188 9.805 1 96.56 148 GLN B CA 1
ATOM 3479 C C . GLN B 1 148 ? -0.699 -29.609 9.086 1 96.56 148 GLN B C 1
ATOM 3481 O O . GLN B 1 148 ? -0.246 -28.906 8.172 1 96.56 148 GLN B O 1
ATOM 3486 N N . THR B 1 149 ? -0.163 -30.766 9.406 1 94.62 149 THR B N 1
ATOM 3487 C CA . THR B 1 149 ? 1.158 -31.203 8.969 1 94.62 149 THR B CA 1
ATOM 3488 C C . THR B 1 149 ? 1.229 -31.266 7.445 1 94.62 149 THR B C 1
ATOM 3490 O O . THR B 1 149 ? 2.18 -30.75 6.844 1 94.62 149 THR B O 1
ATOM 3493 N N . GLU B 1 150 ? 0.269 -31.812 6.863 1 96.31 150 GLU B N 1
ATOM 3494 C CA . GLU B 1 150 ? 0.286 -31.984 5.414 1 96.31 150 GLU B CA 1
ATOM 3495 C C . GLU B 1 150 ? 0.251 -30.656 4.691 1 96.31 150 GLU B C 1
ATOM 3497 O O . GLU B 1 150 ? 1.01 -30.422 3.746 1 96.31 150 GLU B O 1
ATOM 3502 N N . CYS B 1 151 ? -0.597 -29.812 5.152 1 96.62 151 CYS B N 1
ATOM 3503 C CA . CYS B 1 151 ? -0.73 -28.5 4.531 1 96.62 151 CYS B CA 1
ATOM 3504 C C . CYS B 1 151 ? 0.542 -27.672 4.707 1 96.62 151 CYS B C 1
ATOM 3506 O O . CYS B 1 151 ? 1.028 -27.062 3.756 1 96.62 151 CYS B O 1
ATOM 3508 N N . TYR B 1 152 ? 1.056 -27.734 5.887 1 97.94 152 TYR B N 1
ATOM 3509 C CA . TYR B 1 152 ? 2.279 -27 6.188 1 97.94 152 TYR B CA 1
ATOM 3510 C C . TYR B 1 152 ? 3.424 -27.469 5.293 1 97.94 152 TYR B C 1
ATOM 3512 O O . TYR B 1 152 ? 4.125 -26.641 4.699 1 97.94 152 TYR B O 1
ATOM 3520 N N . HIS B 1 153 ? 3.627 -28.734 5.172 1 97.88 153 HIS B N 1
ATOM 3521 C CA . HIS B 1 153 ? 4.75 -29.266 4.414 1 97.88 153 HIS B CA 1
ATOM 3522 C C . HIS B 1 153 ? 4.602 -28.984 2.926 1 97.88 153 HIS B C 1
ATOM 3524 O O . HIS B 1 153 ? 5.586 -28.688 2.244 1 97.88 153 HIS B O 1
ATOM 3530 N N . GLU B 1 154 ? 3.438 -29.109 2.502 1 98 154 GLU B N 1
ATOM 3531 C CA . GLU B 1 154 ? 3.195 -28.828 1.09 1 98 154 GLU B CA 1
ATOM 3532 C C . GLU B 1 154 ? 3.498 -27.359 0.758 1 98 154 GLU B C 1
ATOM 3534 O O . GLU B 1 154 ? 4.176 -27.078 -0.23 1 98 154 GLU B O 1
ATOM 3539 N N . PHE B 1 155 ? 2.971 -26.5 1.625 1 97.94 155 PHE B N 1
ATOM 3540 C CA . PHE B 1 155 ? 3.182 -25.078 1.39 1 97.94 155 PHE B CA 1
ATOM 3541 C C . PHE B 1 155 ? 4.648 -24.719 1.565 1 97.94 155 PHE B C 1
ATOM 3543 O O . PHE B 1 155 ? 5.184 -23.891 0.818 1 97.94 155 PHE B O 1
ATOM 3550 N N . LYS B 1 156 ? 5.258 -25.312 2.486 1 98.31 156 LYS B N 1
ATOM 3551 C CA . LYS B 1 156 ? 6.684 -25.109 2.721 1 98.31 156 LYS B CA 1
ATOM 3552 C C . LYS B 1 156 ? 7.5 -25.5 1.491 1 98.31 156 LYS B C 1
ATOM 3554 O O . LYS B 1 156 ? 8.414 -24.766 1.097 1 98.31 156 LYS B O 1
ATOM 3559 N N . GLU B 1 157 ? 7.203 -26.562 0.904 1 98.31 157 GLU B N 1
ATOM 3560 C CA . GLU B 1 157 ? 7.926 -27.031 -0.276 1 98.31 157 GLU B CA 1
ATOM 3561 C C . GLU B 1 157 ? 7.746 -26.062 -1.45 1 98.31 157 GLU B C 1
ATOM 3563 O O . GLU B 1 157 ? 8.68 -25.844 -2.227 1 98.31 157 GLU B O 1
ATOM 3568 N N . ILE B 1 158 ? 6.602 -25.562 -1.538 1 98 158 ILE B N 1
ATOM 3569 C CA . ILE B 1 158 ? 6.312 -24.594 -2.6 1 98 158 ILE B CA 1
ATOM 3570 C C . ILE B 1 158 ? 7.191 -23.359 -2.428 1 98 158 ILE B C 1
ATOM 3572 O O . ILE B 1 158 ? 7.785 -22.875 -3.393 1 98 158 ILE B O 1
ATOM 3576 N N . ILE B 1 159 ? 7.324 -22.875 -1.198 1 98.12 159 ILE B N 1
ATOM 3577 C CA . ILE B 1 159 ? 8.117 -21.688 -0.908 1 98.12 159 ILE B CA 1
ATOM 3578 C C . ILE B 1 159 ? 9.594 -21.969 -1.177 1 98.12 159 ILE B C 1
ATOM 3580 O O . ILE B 1 159 ? 10.289 -21.141 -1.763 1 98.12 159 ILE B O 1
ATOM 3584 N N . LEU B 1 160 ? 10.039 -23.125 -0.834 1 98.19 160 LEU B N 1
ATOM 3585 C CA . LEU B 1 160 ? 11.438 -23.5 -1.039 1 98.19 160 LEU B CA 1
ATOM 3586 C C . LEU B 1 160 ? 11.742 -23.641 -2.525 1 98.19 160 LEU B C 1
ATOM 3588 O O . LEU B 1 160 ? 12.836 -23.281 -2.977 1 98.19 160 LEU B O 1
ATOM 3592 N N . SER B 1 161 ? 10.828 -24.203 -3.209 1 98 161 SER B N 1
ATOM 3593 C CA . SER B 1 161 ? 10.984 -24.281 -4.66 1 98 161 SER B CA 1
ATOM 3594 C C . SER B 1 161 ? 11.055 -22.891 -5.285 1 98 161 SER B C 1
ATOM 3596 O O . SER B 1 161 ? 11.82 -22.672 -6.23 1 98 161 SER B O 1
ATOM 3598 N N . GLY B 1 162 ? 10.227 -22.016 -4.773 1 98 162 GLY B N 1
ATOM 3599 C CA . GLY B 1 162 ? 10.289 -20.625 -5.219 1 98 162 GLY B CA 1
ATOM 3600 C C . GLY B 1 162 ? 11.633 -19.969 -4.934 1 98 162 GLY B C 1
ATOM 3601 O O . GLY B 1 162 ? 12.141 -19.219 -5.754 1 98 162 GLY B O 1
ATOM 3602 N N . GLU B 1 163 ? 12.164 -20.281 -3.812 1 97.19 163 GLU B N 1
ATOM 3603 C CA . GLU B 1 163 ? 13.477 -19.75 -3.453 1 97.19 163 GLU B CA 1
ATOM 3604 C C . GLU B 1 163 ? 14.547 -20.219 -4.438 1 97.19 163 GLU B C 1
ATOM 3606 O O . GLU B 1 163 ? 15.375 -19.422 -4.879 1 97.19 163 GLU B O 1
ATOM 3611 N N . SER B 1 164 ? 14.516 -21.469 -4.734 1 97.25 164 SER B N 1
ATOM 3612 C CA . SER B 1 164 ? 15.477 -22.031 -5.684 1 97.25 164 SER B CA 1
ATOM 3613 C C . SER B 1 164 ? 15.344 -21.375 -7.055 1 97.25 164 SER B C 1
ATOM 3615 O O . SER B 1 164 ? 16.344 -21.047 -7.688 1 97.25 164 SER B O 1
ATOM 3617 N N . LEU B 1 165 ? 14.18 -21.203 -7.449 1 97.44 165 LEU B N 1
ATOM 3618 C CA . LEU B 1 165 ? 13.922 -20.578 -8.742 1 97.44 165 LEU B CA 1
ATOM 3619 C C . LEU B 1 165 ? 14.414 -19.125 -8.75 1 97.44 165 LEU B C 1
ATOM 3621 O O . LEU B 1 165 ? 14.992 -18.672 -9.734 1 97.44 165 LEU B O 1
ATOM 3625 N N . LEU B 1 166 ? 14.117 -18.438 -7.664 1 96.75 166 LEU B N 1
ATOM 3626 C CA . LEU B 1 166 ? 14.562 -17.062 -7.523 1 96.75 166 LEU B CA 1
ATOM 3627 C C . LEU B 1 166 ? 16.078 -16.969 -7.609 1 96.75 166 LEU B C 1
ATOM 3629 O O . LEU B 1 166 ? 16.609 -16.094 -8.289 1 96.75 166 LEU B O 1
ATOM 3633 N N . LEU B 1 167 ? 16.766 -17.828 -6.941 1 95.69 167 LEU B N 1
ATOM 3634 C CA . LEU B 1 167 ? 18.234 -17.844 -6.926 1 95.69 167 LEU B CA 1
ATOM 3635 C C . LEU B 1 167 ? 18.781 -18.125 -8.32 1 95.69 167 LEU B C 1
ATOM 3637 O O . LEU B 1 167 ? 19.703 -17.422 -8.781 1 95.69 167 LEU B O 1
ATOM 3641 N N . SER B 1 168 ? 18.203 -19 -8.969 1 95.19 168 SER B N 1
ATOM 3642 C CA . SER B 1 168 ? 18.672 -19.359 -10.312 1 95.19 168 SER B CA 1
ATOM 3643 C C . SER B 1 168 ? 18.406 -18.219 -11.297 1 95.19 168 SER B C 1
ATOM 3645 O O . SER B 1 168 ? 19.25 -17.938 -12.148 1 95.19 168 SER B O 1
ATOM 3647 N N . THR B 1 169 ? 17.25 -17.625 -11.172 1 94.38 169 THR B N 1
ATOM 3648 C CA . THR B 1 169 ? 16.875 -16.547 -12.078 1 94.38 169 THR B CA 1
ATOM 3649 C C . THR B 1 169 ? 17.766 -15.328 -11.859 1 94.38 169 THR B C 1
ATOM 3651 O O . THR B 1 169 ? 18.094 -14.609 -12.805 1 94.38 169 THR B O 1
ATOM 3654 N N . SER B 1 170 ? 18.141 -15.062 -10.633 1 91.06 170 SER B N 1
ATOM 3655 C CA . SER B 1 170 ? 18.953 -13.898 -10.297 1 91.06 170 SER B CA 1
ATOM 3656 C C . SER B 1 170 ? 20.438 -14.188 -10.477 1 91.06 170 SER B C 1
ATOM 3658 O O . SER B 1 170 ? 21.281 -13.336 -10.195 1 91.06 170 SER B O 1
ATOM 3660 N N . ALA B 1 171 ? 20.812 -15.336 -10.875 1 87.5 171 ALA B N 1
ATOM 3661 C CA . ALA B 1 171 ? 22.203 -15.773 -10.992 1 87.5 171 ALA B CA 1
ATOM 3662 C C . ALA B 1 171 ? 22.938 -15.617 -9.672 1 87.5 171 ALA B C 1
ATOM 3664 O O . ALA B 1 171 ? 24.109 -15.234 -9.648 1 87.5 171 ALA B O 1
ATOM 3665 N N . PHE B 1 172 ? 22.219 -15.664 -8.609 1 83.94 172 PHE B N 1
ATOM 3666 C CA . PHE B 1 172 ? 22.719 -15.633 -7.242 1 83.94 172 PHE B CA 1
ATOM 3667 C C . PHE B 1 172 ? 23.25 -14.242 -6.895 1 83.94 172 PHE B C 1
ATOM 3669 O O . PHE B 1 172 ? 24.047 -14.094 -5.965 1 83.94 172 PHE B O 1
ATOM 3676 N N . HIS B 1 173 ? 22.859 -13.32 -7.738 1 82.19 173 HIS B N 1
ATOM 3677 C CA . HIS B 1 173 ? 23.156 -11.93 -7.426 1 82.19 173 HIS B CA 1
ATOM 3678 C C . HIS B 1 173 ? 22.016 -11.281 -6.641 1 82.19 173 HIS B C 1
ATOM 3680 O O . HIS B 1 173 ? 21.016 -10.859 -7.227 1 82.19 173 HIS B O 1
ATOM 3686 N N . LEU B 1 174 ? 22.234 -11.18 -5.363 1 84.81 174 LEU B N 1
ATOM 3687 C CA . LEU B 1 174 ? 21.156 -10.719 -4.488 1 84.81 174 LEU B CA 1
ATOM 3688 C C . LEU B 1 174 ? 21.453 -9.32 -3.945 1 84.81 174 LEU B C 1
ATOM 3690 O O . LEU B 1 174 ? 20.719 -8.797 -3.113 1 84.81 174 LEU B O 1
ATOM 3694 N N . ASP B 1 175 ? 22.531 -8.75 -4.5 1 87.19 175 ASP B N 1
ATOM 3695 C CA . ASP B 1 175 ? 22.891 -7.43 -4.004 1 87.19 175 ASP B CA 1
ATOM 3696 C C . ASP B 1 175 ? 21.984 -6.355 -4.586 1 87.19 175 ASP B C 1
ATOM 3698 O O . ASP B 1 175 ? 21.969 -6.141 -5.801 1 87.19 175 ASP B O 1
ATOM 3702 N N . ILE B 1 176 ? 21.203 -5.871 -3.729 1 92.38 176 ILE B N 1
ATOM 3703 C CA . ILE B 1 176 ? 20.266 -4.836 -4.141 1 92.38 176 ILE B CA 1
ATOM 3704 C C . ILE B 1 176 ? 20.578 -3.531 -3.412 1 92.38 176 ILE B C 1
ATOM 3706 O O . ILE B 1 176 ? 20.703 -3.51 -2.184 1 92.38 176 ILE B O 1
ATOM 3710 N N . GLU B 1 177 ? 20.812 -2.504 -4.199 1 93.44 177 GLU B N 1
ATOM 3711 C CA . GLU B 1 177 ? 20.984 -1.173 -3.629 1 93.44 177 GLU B CA 1
ATOM 3712 C C . GLU B 1 177 ? 19.688 -0.38 -3.648 1 93.44 177 GLU B C 1
ATOM 3714 O O . GLU B 1 177 ? 19.078 -0.208 -4.703 1 93.44 177 GLU B O 1
ATOM 3719 N N . LEU B 1 178 ? 19.297 0 -2.512 1 96.38 178 LEU B N 1
ATOM 3720 C CA . LEU B 1 178 ? 18.062 0.768 -2.385 1 96.38 178 LEU B CA 1
ATOM 3721 C C . LEU B 1 178 ? 18.359 2.262 -2.301 1 96.38 178 LEU B C 1
ATOM 3723 O O . LEU B 1 178 ? 19.469 2.66 -1.939 1 96.38 178 LEU B O 1
ATOM 3727 N N . PRO B 1 179 ? 17.453 3.062 -2.611 1 95.81 179 PRO B N 1
ATOM 3728 C CA . PRO B 1 179 ? 17.688 4.508 -2.662 1 95.81 179 PRO B CA 1
ATOM 3729 C C . PRO B 1 179 ? 17.641 5.164 -1.285 1 95.81 179 PRO B C 1
ATOM 3731 O O . PRO B 1 179 ? 17.828 6.379 -1.169 1 95.81 179 PRO B O 1
ATOM 3734 N N . TYR B 1 180 ? 17.578 4.453 -0.218 1 95.31 180 TYR B N 1
ATOM 3735 C CA . TYR B 1 180 ? 17.422 5.039 1.107 1 95.31 180 TYR B CA 1
ATOM 3736 C C . TYR B 1 180 ? 18.688 5.754 1.545 1 95.31 180 TYR B C 1
ATOM 3738 O O . TYR B 1 180 ? 18.641 6.887 2.027 1 95.31 180 TYR B O 1
ATOM 3746 N N . LYS B 1 181 ? 19.781 5.133 1.346 1 95.06 181 LYS B N 1
ATOM 3747 C CA . LYS B 1 181 ? 21.047 5.711 1.774 1 95.06 181 LYS B CA 1
ATOM 3748 C C . LYS B 1 181 ? 21.375 6.965 0.972 1 95.06 181 LYS B C 1
ATOM 3750 O O . LYS B 1 181 ? 21.656 8.023 1.545 1 95.06 181 LYS B O 1
ATOM 3755 N N . PRO B 1 182 ? 21.312 6.852 -0.323 1 96 182 PRO B N 1
ATOM 3756 C CA . PRO B 1 182 ? 21.578 8.078 -1.083 1 96 182 PRO B CA 1
ATOM 3757 C C . PRO B 1 182 ? 20.578 9.188 -0.768 1 96 182 PRO B C 1
ATOM 3759 O O . PRO B 1 182 ? 20.922 10.367 -0.812 1 96 182 PRO B O 1
ATOM 3762 N N . LEU B 1 183 ? 19.359 8.82 -0.49 1 95.94 183 LEU B N 1
ATOM 3763 C CA . LEU B 1 183 ? 18.359 9.836 -0.141 1 95.94 183 LEU B CA 1
ATOM 3764 C C . LEU B 1 183 ? 18.734 10.531 1.166 1 95.94 183 LEU B C 1
ATOM 3766 O O . LEU B 1 183 ? 18.688 11.758 1.256 1 95.94 183 LEU B O 1
ATOM 3770 N N . ALA B 1 184 ? 19.094 9.75 2.113 1 95.12 184 ALA B N 1
ATOM 3771 C CA . ALA B 1 184 ? 19.484 10.312 3.402 1 95.12 184 ALA B CA 1
ATOM 3772 C C . ALA B 1 184 ? 20.672 11.258 3.248 1 95.12 184 ALA B C 1
ATOM 3774 O O . ALA B 1 184 ? 20.688 12.336 3.842 1 95.12 184 ALA B O 1
ATOM 3775 N N . ALA B 1 185 ? 21.562 10.883 2.424 1 94 185 ALA B N 1
ATOM 3776 C CA . ALA B 1 185 ? 22.75 11.711 2.172 1 94 185 ALA B CA 1
ATOM 3777 C C . ALA B 1 185 ? 22.359 13.016 1.486 1 94 185 ALA B C 1
ATOM 3779 O O . ALA B 1 185 ? 22.859 14.086 1.847 1 94 185 ALA B O 1
ATOM 3780 N N . ALA B 1 186 ? 21.5 12.898 0.575 1 93.06 186 ALA B N 1
ATOM 3781 C CA . ALA B 1 186 ? 21.078 14.086 -0.161 1 93.06 186 ALA B CA 1
ATOM 3782 C C . ALA B 1 186 ? 20.312 15.039 0.745 1 93.06 186 ALA B C 1
ATOM 3784 O O . ALA B 1 186 ? 20.531 16.25 0.706 1 93.06 186 ALA B O 1
ATOM 3785 N N . LEU B 1 187 ? 19.469 14.508 1.53 1 94.12 187 LEU B N 1
ATOM 3786 C CA . LEU B 1 187 ? 18.672 15.328 2.439 1 94.12 187 LEU B CA 1
ATOM 3787 C C . LEU B 1 187 ? 19.547 16.031 3.463 1 94.12 187 LEU B C 1
ATOM 3789 O O . LEU B 1 187 ? 19.312 17.188 3.801 1 94.12 187 LEU B O 1
ATOM 3793 N N . ASN B 1 188 ? 20.531 15.344 3.893 1 92.88 188 ASN B N 1
ATOM 3794 C CA . ASN B 1 188 ? 21.484 15.93 4.84 1 92.88 188 ASN B CA 1
ATOM 3795 C C . ASN B 1 188 ? 22.312 17.031 4.195 1 92.88 188 ASN B C 1
ATOM 3797 O O . ASN B 1 188 ? 22.5 18.094 4.777 1 92.88 188 ASN B O 1
ATOM 3801 N N . ARG B 1 189 ? 22.75 16.781 3.059 1 91.25 189 ARG B N 1
ATOM 3802 C CA . ARG B 1 189 ? 23.578 17.734 2.344 1 91.25 189 ARG B CA 1
ATOM 3803 C C . ARG B 1 189 ? 22.812 19.016 2.043 1 91.25 189 ARG B C 1
ATOM 3805 O O . ARG B 1 189 ? 23.375 20.109 2.061 1 91.25 189 ARG B O 1
ATOM 3812 N N . LEU B 1 190 ? 21.562 18.891 1.799 1 91.31 190 LEU B N 1
ATOM 3813 C CA . LEU B 1 190 ? 20.734 20.031 1.439 1 91.31 190 LEU B CA 1
ATOM 3814 C C . LEU B 1 190 ? 20.094 20.656 2.68 1 91.31 190 LEU B C 1
ATOM 3816 O O . LEU B 1 190 ? 19.312 21.594 2.572 1 91.31 190 LEU B O 1
ATOM 3820 N N . ASN B 1 191 ? 20.359 20.172 3.826 1 89.06 191 ASN B N 1
ATOM 3821 C CA . ASN B 1 191 ? 19.766 20.625 5.078 1 89.06 191 ASN B CA 1
ATOM 3822 C C . ASN B 1 191 ? 18.234 20.719 4.973 1 89.06 191 ASN B C 1
ATOM 3824 O O . ASN B 1 191 ? 17.656 21.75 5.277 1 89.06 191 ASN B O 1
ATOM 3828 N N . ALA B 1 192 ? 17.719 19.578 4.566 1 90 192 ALA B N 1
ATOM 3829 C CA . ALA B 1 192 ? 16.266 19.547 4.352 1 90 192 ALA B CA 1
ATOM 3830 C C . ALA B 1 192 ? 15.516 19.625 5.676 1 90 192 ALA B C 1
ATOM 3832 O O . ALA B 1 192 ? 15.922 19.016 6.672 1 90 192 ALA B O 1
ATOM 3833 N N . TRP B 1 193 ? 14.484 20.391 5.707 1 89.81 193 TRP B N 1
ATOM 3834 C CA . TRP B 1 193 ? 13.633 20.484 6.887 1 89.81 193 TRP B CA 1
ATOM 3835 C C . TRP B 1 193 ? 12.742 19.25 7.004 1 89.81 193 TRP B C 1
ATOM 3837 O O . TRP B 1 193 ? 12.578 18.5 6.035 1 89.81 193 TRP B O 1
ATOM 3847 N N . PRO B 1 194 ? 12.133 18.953 8.062 1 90.56 194 PRO B N 1
ATOM 3848 C CA . PRO B 1 194 ? 11.469 17.688 8.383 1 90.56 194 PRO B CA 1
ATOM 3849 C C . PRO B 1 194 ? 10.32 17.375 7.43 1 90.56 194 PRO B C 1
ATOM 3851 O O . PRO B 1 194 ? 10.18 16.234 6.973 1 90.56 194 PRO B O 1
ATOM 3854 N N . ASP B 1 195 ? 9.547 18.344 7.121 1 90.81 195 ASP B N 1
ATOM 3855 C CA . ASP B 1 195 ? 8.414 18.094 6.234 1 90.81 195 ASP B CA 1
ATOM 3856 C C . ASP B 1 195 ? 8.891 17.609 4.859 1 90.81 195 ASP B C 1
ATOM 3858 O O . ASP B 1 195 ? 8.273 16.734 4.254 1 90.81 195 ASP B O 1
ATOM 3862 N N . LEU B 1 196 ? 9.922 18.219 4.395 1 92.69 196 LEU B N 1
ATOM 3863 C CA . LEU B 1 196 ? 10.484 17.812 3.111 1 92.69 196 LEU B CA 1
ATOM 3864 C C . LEU B 1 196 ? 11.062 16.406 3.191 1 92.69 196 LEU B C 1
ATOM 3866 O O . LEU B 1 196 ? 10.859 15.602 2.283 1 92.69 196 LEU B O 1
ATOM 3870 N N . ALA B 1 197 ? 11.766 16.156 4.246 1 94.75 197 ALA B N 1
ATOM 3871 C CA . ALA B 1 197 ? 12.367 14.844 4.434 1 94.75 197 ALA B CA 1
ATOM 3872 C C . ALA B 1 197 ? 11.297 13.758 4.504 1 94.75 197 ALA B C 1
ATOM 3874 O O . ALA B 1 197 ? 11.438 12.695 3.891 1 94.75 197 ALA B O 1
ATOM 3875 N N . THR B 1 198 ? 10.234 14.047 5.23 1 92.81 198 THR B N 1
ATOM 3876 C CA . THR B 1 198 ? 9.133 13.102 5.363 1 92.81 198 THR B CA 1
ATOM 3877 C C . THR B 1 198 ? 8.469 12.852 4.016 1 92.81 198 THR B C 1
ATOM 3879 O O . THR B 1 198 ? 8.164 11.711 3.666 1 92.81 198 THR B O 1
ATOM 3882 N N . ALA B 1 199 ? 8.242 13.875 3.287 1 89.94 199 ALA B N 1
ATOM 3883 C CA . ALA B 1 199 ? 7.641 13.742 1.965 1 89.94 199 ALA B CA 1
ATOM 3884 C C . ALA B 1 199 ? 8.539 12.938 1.029 1 89.94 199 ALA B C 1
ATOM 3886 O O . ALA B 1 199 ? 8.07 12.047 0.319 1 89.94 199 ALA B O 1
ATOM 3887 N N . ALA B 1 200 ? 9.797 13.273 1.022 1 92.62 200 ALA B N 1
ATOM 3888 C CA . ALA B 1 200 ? 10.75 12.57 0.166 1 92.62 200 ALA B CA 1
ATOM 3889 C C . ALA B 1 200 ? 10.812 11.086 0.514 1 92.62 200 ALA B C 1
ATOM 3891 O O . ALA B 1 200 ? 10.844 10.234 -0.377 1 92.62 200 ALA B O 1
ATOM 3892 N N . TRP B 1 201 ? 10.805 10.82 1.752 1 92.88 201 TRP B N 1
ATOM 3893 C CA . TRP B 1 201 ? 10.859 9.438 2.209 1 92.88 201 TRP B CA 1
ATOM 3894 C C . TRP B 1 201 ? 9.617 8.672 1.773 1 92.88 201 TRP B C 1
ATOM 3896 O O . TRP B 1 201 ? 9.703 7.496 1.4 1 92.88 201 TRP B O 1
ATOM 3906 N N . ASN B 1 202 ? 8.5 9.297 1.802 1 88.88 202 ASN B N 1
ATOM 3907 C CA . ASN B 1 202 ? 7.262 8.688 1.32 1 88.88 202 ASN B CA 1
ATOM 3908 C C . ASN B 1 202 ? 7.324 8.398 -0.178 1 88.88 202 ASN B C 1
ATOM 3910 O O . ASN B 1 202 ? 6.863 7.352 -0.633 1 88.88 202 ASN B O 1
ATOM 3914 N N . PHE B 1 203 ? 7.941 9.305 -0.861 1 87.44 203 PHE B N 1
ATOM 3915 C CA . PHE B 1 203 ? 8.062 9.125 -2.303 1 87.44 203 PHE B CA 1
ATOM 3916 C C . PHE B 1 203 ? 8.922 7.914 -2.633 1 87.44 203 PHE B C 1
ATOM 3918 O O . PHE B 1 203 ? 8.609 7.148 -3.547 1 87.44 203 PHE B O 1
ATOM 3925 N N . VAL B 1 204 ? 9.938 7.77 -1.905 1 91.75 204 VAL B N 1
ATOM 3926 C CA . VAL B 1 204 ? 10.852 6.668 -2.199 1 91.75 204 VAL B CA 1
ATOM 3927 C C . VAL B 1 204 ? 10.133 5.336 -1.991 1 91.75 204 VAL B C 1
ATOM 3929 O O . VAL B 1 204 ? 10.312 4.398 -2.771 1 91.75 204 VAL B O 1
ATOM 3932 N N . HIS B 1 205 ? 9.312 5.25 -0.939 1 89.88 205 HIS B N 1
ATOM 3933 C CA . HIS B 1 205 ? 8.516 4.051 -0.724 1 89.88 205 HIS B CA 1
ATOM 3934 C C . HIS B 1 205 ? 7.629 3.754 -1.93 1 89.88 205 HIS B C 1
ATOM 3936 O O . HIS B 1 205 ? 7.488 2.596 -2.332 1 89.88 205 HIS B O 1
ATOM 3942 N N . ASP B 1 206 ? 7.164 4.766 -2.453 1 86.25 206 ASP B N 1
ATOM 3943 C CA . ASP B 1 206 ? 6.293 4.613 -3.617 1 86.25 206 ASP B CA 1
ATOM 3944 C C . ASP B 1 206 ? 7.094 4.176 -4.844 1 86.25 206 ASP B C 1
ATOM 3946 O O . ASP B 1 206 ? 6.637 3.328 -5.617 1 86.25 206 ASP B O 1
ATOM 3950 N N . TRP B 1 207 ? 8.242 4.738 -4.988 1 87.31 207 TRP B N 1
ATOM 3951 C CA . TRP B 1 207 ? 9.062 4.434 -6.156 1 87.31 207 TRP B CA 1
ATOM 3952 C C . TRP B 1 207 ? 9.5 2.973 -6.148 1 87.31 207 TRP B C 1
ATOM 3954 O O . TRP B 1 207 ? 9.547 2.326 -7.199 1 87.31 207 TRP B O 1
ATOM 3964 N N . ILE B 1 208 ? 9.766 2.514 -5.012 1 91.94 208 ILE B N 1
ATOM 3965 C CA . ILE B 1 208 ? 10.25 1.143 -4.891 1 91.94 208 ILE B CA 1
ATOM 3966 C C . ILE B 1 208 ? 9.148 0.17 -5.316 1 91.94 208 ILE B C 1
ATOM 3968 O O . ILE B 1 208 ? 9.438 -0.93 -5.793 1 91.94 208 ILE B O 1
ATOM 3972 N N . ARG B 1 209 ? 7.934 0.594 -5.246 1 90.69 209 ARG B N 1
ATOM 3973 C CA . ARG B 1 209 ? 6.805 -0.258 -5.617 1 90.69 209 ARG B CA 1
ATOM 3974 C C . ARG B 1 209 ? 6.598 -0.27 -7.129 1 90.69 209 ARG B C 1
ATOM 3976 O O . ARG B 1 209 ? 5.777 -1.03 -7.641 1 90.69 209 ARG B O 1
ATOM 3983 N N . THR B 1 210 ? 7.355 0.521 -7.809 1 88.44 210 THR B N 1
ATOM 3984 C CA . THR B 1 210 ? 7.246 0.608 -9.266 1 88.44 210 THR B CA 1
ATOM 3985 C C . THR B 1 210 ? 8.477 -0.002 -9.93 1 88.44 210 THR B C 1
ATOM 3987 O O . THR B 1 210 ? 9.367 -0.511 -9.258 1 88.44 210 THR B O 1
ATOM 3990 N N . THR B 1 211 ? 8.484 0.127 -11.227 1 89.69 211 THR B N 1
ATOM 3991 C CA . THR B 1 211 ? 9.594 -0.444 -11.984 1 89.69 211 THR B CA 1
ATOM 3992 C C . THR B 1 211 ? 10.719 0.569 -12.141 1 89.69 211 THR B C 1
ATOM 3994 O O . THR B 1 211 ? 11.68 0.33 -12.875 1 89.69 211 THR B O 1
ATOM 3997 N N . LEU B 1 212 ? 10.688 1.636 -11.406 1 88.62 212 LEU B N 1
ATOM 3998 C CA . LEU B 1 212 ? 11.719 2.658 -11.523 1 88.62 212 LEU B CA 1
ATOM 3999 C C . LEU B 1 212 ? 13.078 2.111 -11.086 1 88.62 212 LEU B C 1
ATOM 4001 O O . LEU B 1 212 ? 14.109 2.496 -11.633 1 88.62 212 LEU B O 1
ATOM 4005 N N . CYS B 1 213 ? 13.008 1.245 -10.18 1 90.88 213 CYS B N 1
ATOM 4006 C CA . CYS B 1 213 ? 14.25 0.674 -9.68 1 90.88 213 CYS B CA 1
ATOM 4007 C C . CYS B 1 213 ? 14.891 -0.237 -10.719 1 90.88 213 CYS B C 1
ATOM 4009 O O . CYS B 1 213 ? 16.062 -0.6 -10.594 1 90.88 213 CYS B O 1
ATOM 4011 N N . LEU B 1 214 ? 14.141 -0.589 -11.695 1 92.75 214 LEU B N 1
ATOM 4012 C CA . LEU B 1 214 ? 14.664 -1.394 -12.797 1 92.75 214 LEU B CA 1
ATOM 4013 C C . LEU B 1 214 ? 15.219 -0.505 -13.906 1 92.75 214 LEU B C 1
ATOM 4015 O O . LEU B 1 214 ? 15.859 -0.996 -14.836 1 92.75 214 LEU B O 1
ATOM 4019 N N . GLN B 1 215 ? 15.008 0.752 -13.812 1 90.5 215 GLN B N 1
ATOM 4020 C CA . GLN B 1 215 ? 15.367 1.654 -14.898 1 90.5 215 GLN B CA 1
ATOM 4021 C C . GLN B 1 215 ? 16.516 2.574 -14.5 1 90.5 215 GLN B C 1
ATOM 4023 O O . GLN B 1 215 ? 17.312 2.984 -15.344 1 90.5 215 GLN B O 1
ATOM 4028 N N . TYR B 1 216 ? 16.547 2.932 -13.211 1 90.25 216 TYR B N 1
ATOM 4029 C CA . TYR B 1 216 ? 17.5 3.947 -12.789 1 90.25 216 TYR B CA 1
ATOM 4030 C C . TYR B 1 216 ? 18.266 3.494 -11.555 1 90.25 216 TYR B C 1
ATOM 4032 O O . TYR B 1 216 ? 17.734 2.744 -10.727 1 90.25 216 TYR B O 1
ATOM 4040 N N . LYS B 1 217 ? 19.391 4.051 -11.414 1 92.44 217 LYS B N 1
ATOM 4041 C CA . LYS B 1 217 ? 20.234 3.77 -10.25 1 92.44 217 LYS B CA 1
ATOM 4042 C C . LYS B 1 217 ? 19.688 4.457 -9 1 92.44 217 LYS B C 1
ATOM 4044 O O . LYS B 1 217 ? 19.016 5.492 -9.094 1 92.44 217 LYS B O 1
ATOM 4049 N N . PRO B 1 218 ? 20.031 3.945 -7.859 1 93.88 218 PRO B N 1
ATOM 4050 C CA . PRO B 1 218 ? 19.484 4.445 -6.598 1 93.88 218 PRO B CA 1
ATOM 4051 C C . PRO B 1 218 ? 19.766 5.93 -6.379 1 93.88 218 PRO B C 1
ATOM 4053 O O . PRO B 1 218 ? 18.891 6.664 -5.902 1 93.88 218 PRO B O 1
ATOM 4056 N N . HIS B 1 219 ? 20.953 6.406 -6.758 1 93.12 219 HIS B N 1
ATOM 4057 C CA . HIS B 1 219 ? 21.281 7.809 -6.508 1 93.12 219 HIS B CA 1
ATOM 4058 C C . HIS B 1 219 ? 20.438 8.727 -7.391 1 93.12 219 HIS B C 1
ATOM 4060 O O . HIS B 1 219 ? 20.125 9.852 -6.996 1 93.12 219 HIS B O 1
ATOM 4066 N N . VAL B 1 220 ? 20.141 8.266 -8.57 1 92.31 220 VAL B N 1
ATOM 4067 C CA . VAL B 1 220 ? 19.297 9.039 -9.477 1 92.31 220 VAL B CA 1
ATOM 4068 C C . VAL B 1 220 ? 17.875 9.133 -8.914 1 92.31 220 VAL B C 1
ATOM 4070 O O . VAL B 1 220 ? 17.281 10.219 -8.891 1 92.31 220 VAL B O 1
ATOM 4073 N N . ILE B 1 221 ? 17.359 8.031 -8.391 1 91.19 221 ILE B N 1
ATOM 4074 C CA . ILE B 1 221 ? 16.031 7.992 -7.793 1 91.19 221 ILE B CA 1
ATOM 4075 C C . ILE B 1 221 ? 15.992 8.891 -6.562 1 91.19 221 ILE B C 1
ATOM 4077 O O . ILE B 1 221 ? 15.047 9.664 -6.379 1 91.19 221 ILE B O 1
ATOM 4081 N N . ALA B 1 222 ? 17.031 8.844 -5.801 1 93.62 222 ALA B N 1
ATOM 4082 C CA . ALA B 1 222 ? 17.109 9.656 -4.59 1 93.62 222 ALA B CA 1
ATOM 4083 C C . ALA B 1 222 ? 17.078 11.141 -4.922 1 93.62 222 ALA B C 1
ATOM 4085 O O . ALA B 1 222 ? 16.312 11.906 -4.324 1 93.62 222 ALA B O 1
ATOM 4086 N N . THR B 1 223 ? 17.828 11.523 -5.879 1 91.38 223 THR B N 1
ATOM 4087 C CA . THR B 1 223 ? 17.938 12.93 -6.262 1 91.38 223 THR B CA 1
ATOM 4088 C C . THR B 1 223 ? 16.609 13.422 -6.84 1 91.38 223 THR B C 1
ATOM 4090 O O . THR B 1 223 ? 16.141 14.508 -6.484 1 91.38 223 THR B O 1
ATOM 4093 N N . ALA B 1 224 ? 16.094 12.602 -7.688 1 88 224 ALA B N 1
ATOM 4094 C CA . ALA B 1 224 ? 14.812 12.953 -8.281 1 88 224 ALA B CA 1
ATOM 4095 C C . ALA B 1 224 ? 13.727 13.078 -7.219 1 88 224 ALA B C 1
ATOM 4097 O O . ALA B 1 224 ? 12.836 13.922 -7.324 1 88 224 ALA B O 1
ATOM 4098 N N . THR B 1 225 ? 13.789 12.266 -6.281 1 90.31 225 THR B N 1
ATOM 4099 C CA . THR B 1 225 ? 12.805 12.258 -5.203 1 90.31 225 THR B CA 1
ATOM 4100 C C . THR B 1 225 ? 12.867 13.547 -4.398 1 90.31 225 THR B C 1
ATOM 4102 O O . THR B 1 225 ? 11.836 14.109 -4.031 1 90.31 225 THR B O 1
ATOM 4105 N N . VAL B 1 226 ? 14.062 14.031 -4.117 1 91.25 226 VAL B N 1
ATOM 4106 C CA . VAL B 1 226 ? 14.211 15.289 -3.396 1 91.25 226 VAL B CA 1
ATOM 4107 C C . VAL B 1 226 ? 13.609 16.438 -4.215 1 91.25 226 VAL B C 1
ATOM 4109 O O . VAL B 1 226 ? 12.891 17.281 -3.676 1 91.25 226 VAL B O 1
ATOM 4112 N N . HIS B 1 227 ? 13.875 16.391 -5.445 1 87.75 227 HIS B N 1
ATOM 4113 C CA . HIS B 1 227 ? 13.344 17.422 -6.336 1 87.75 227 HIS B CA 1
ATOM 4114 C C . HIS B 1 227 ? 11.812 17.375 -6.363 1 87.75 227 HIS B C 1
ATOM 4116 O O . HIS B 1 227 ? 11.164 18.422 -6.316 1 87.75 227 HIS B O 1
ATOM 4122 N N . LEU B 1 228 ? 11.305 16.172 -6.438 1 84.56 228 LEU B N 1
ATOM 4123 C CA . LEU B 1 228 ? 9.859 16.016 -6.469 1 84.56 228 LEU B CA 1
ATOM 4124 C C . LEU B 1 228 ? 9.227 16.469 -5.16 1 84.56 228 LEU B C 1
ATOM 4126 O O . LEU B 1 228 ? 8.203 17.156 -5.164 1 84.56 228 LEU B O 1
ATOM 4130 N N . ALA B 1 229 ? 9.812 16.078 -4.09 1 88.5 229 ALA B N 1
ATOM 4131 C CA . ALA B 1 229 ? 9.305 16.484 -2.783 1 88.5 229 ALA B CA 1
ATOM 4132 C C . ALA B 1 229 ? 9.336 18 -2.625 1 88.5 229 ALA B C 1
ATOM 4134 O O . ALA B 1 229 ? 8.398 18.594 -2.092 1 88.5 229 ALA B O 1
ATOM 4135 N N . ALA B 1 230 ? 10.367 18.625 -3.098 1 87.69 230 ALA B N 1
ATOM 4136 C CA . ALA B 1 230 ? 10.492 20.078 -3.029 1 87.69 230 ALA B CA 1
ATOM 4137 C C . ALA B 1 230 ? 9.406 20.766 -3.863 1 87.69 230 ALA B C 1
ATOM 4139 O O . ALA B 1 230 ? 8.797 21.734 -3.42 1 87.69 230 ALA B O 1
ATOM 4140 N N . THR B 1 231 ? 9.18 20.234 -5.02 1 81.56 231 THR B N 1
ATOM 4141 C CA . THR B 1 231 ? 8.148 20.766 -5.895 1 81.56 231 THR B CA 1
ATOM 4142 C C . THR B 1 231 ? 6.766 20.578 -5.293 1 81.56 231 THR B C 1
ATOM 4144 O O . THR B 1 231 ? 5.918 21.469 -5.359 1 81.56 231 THR B O 1
ATOM 4147 N N . PHE B 1 232 ? 6.59 19.422 -4.719 1 79.44 232 PHE B N 1
ATOM 4148 C CA . PHE B 1 232 ? 5.316 19.062 -4.105 1 79.44 232 PHE B CA 1
ATOM 4149 C C . PHE B 1 232 ? 4.996 20 -2.943 1 79.44 232 PHE B C 1
ATOM 4151 O O . PHE B 1 232 ? 3.83 20.297 -2.691 1 79.44 232 PHE B O 1
ATOM 4158 N N . GLN B 1 233 ? 6.004 20.469 -2.264 1 83 233 GLN B N 1
ATOM 4159 C CA . GLN B 1 233 ? 5.832 21.344 -1.117 1 83 233 GLN B CA 1
ATOM 4160 C C . GLN B 1 233 ? 6.023 22.812 -1.516 1 83 233 GLN B C 1
ATOM 4162 O O . GLN B 1 233 ? 6.059 23.688 -0.657 1 83 233 GLN B O 1
ATOM 4167 N N . ASN B 1 234 ? 6.145 23.062 -2.734 1 81.06 234 ASN B N 1
ATOM 4168 C CA . ASN B 1 234 ? 6.422 24.406 -3.238 1 81.06 234 ASN B CA 1
ATOM 4169 C C . ASN B 1 234 ? 7.59 25.047 -2.502 1 81.06 234 ASN B C 1
ATOM 4171 O O . ASN B 1 234 ? 7.504 26.203 -2.08 1 81.06 234 ASN B O 1
ATOM 4175 N N . ALA B 1 235 ? 8.578 24.266 -2.291 1 83.19 235 ALA B N 1
ATOM 4176 C CA . ALA B 1 235 ? 9.75 24.734 -1.557 1 83.19 235 ALA B CA 1
ATOM 4177 C C . ALA B 1 235 ? 10.969 24.812 -2.467 1 83.19 235 ALA B C 1
ATOM 4179 O O . ALA B 1 235 ? 11.055 24.094 -3.473 1 83.19 235 ALA B O 1
ATOM 4180 N N . LYS B 1 236 ? 11.844 25.703 -2.141 1 81.75 236 LYS B N 1
ATOM 4181 C CA . LYS B 1 236 ? 13.117 25.812 -2.846 1 81.75 236 LYS B CA 1
ATOM 4182 C C . LYS B 1 236 ? 14.234 25.109 -2.078 1 81.75 236 LYS B C 1
ATOM 4184 O O . LYS B 1 236 ? 14.328 25.234 -0.854 1 81.75 236 LYS B O 1
ATOM 4189 N N . VAL B 1 237 ? 14.812 24.328 -2.871 1 81.62 237 VAL B N 1
ATOM 4190 C CA . VAL B 1 237 ? 15.906 23.578 -2.246 1 81.62 237 VAL B CA 1
ATOM 4191 C C . VAL B 1 237 ? 17.219 23.938 -2.924 1 81.62 237 VAL B C 1
ATOM 4193 O O . VAL B 1 237 ? 17.281 24.109 -4.145 1 81.62 237 VAL B O 1
ATOM 4196 N N . GLY B 1 238 ? 18.219 24.031 -2.027 1 75.69 238 GLY B N 1
ATOM 4197 C CA . GLY B 1 238 ? 19.562 24.234 -2.545 1 75.69 238 GLY B CA 1
ATOM 4198 C C . GLY B 1 238 ? 19.875 25.688 -2.873 1 75.69 238 GLY B C 1
ATOM 4199 O O . GLY B 1 238 ? 18.969 26.516 -2.893 1 75.69 238 GLY B O 1
ATOM 4200 N N . SER B 1 239 ? 21.109 25.875 -3.006 1 70.19 239 SER B N 1
ATOM 4201 C CA . SER B 1 239 ? 21.609 27.219 -3.277 1 70.19 239 SER B CA 1
ATOM 4202 C C . SER B 1 239 ? 21.516 27.562 -4.762 1 70.19 239 SER B C 1
ATOM 4204 O O . SER B 1 239 ? 21.297 28.719 -5.125 1 70.19 239 SER B O 1
ATOM 4206 N N . ARG B 1 240 ? 21.609 26.438 -5.547 1 72.81 240 ARG B N 1
ATOM 4207 C CA . ARG B 1 240 ? 21.578 26.641 -6.992 1 72.81 240 ARG B CA 1
ATOM 4208 C C . ARG B 1 240 ? 20.297 26.047 -7.59 1 72.81 240 ARG B C 1
ATOM 4210 O O . ARG B 1 240 ? 19.688 25.141 -7.016 1 72.81 240 ARG B O 1
ATOM 4217 N N . ARG B 1 241 ? 20.031 26.562 -8.711 1 74.12 241 ARG B N 1
ATOM 4218 C CA . ARG B 1 241 ? 18.859 26.094 -9.422 1 74.12 241 ARG B CA 1
ATOM 4219 C C . ARG B 1 241 ? 19.031 24.656 -9.914 1 74.12 241 ARG B C 1
ATOM 4221 O O . ARG B 1 241 ? 18.078 23.891 -9.961 1 74.12 241 ARG B O 1
ATOM 4228 N N . ASP B 1 242 ? 20.281 24.328 -10.164 1 80.5 242 ASP B N 1
ATOM 4229 C CA . ASP B 1 242 ? 20.578 22.984 -10.664 1 80.5 242 ASP B CA 1
ATOM 4230 C C . ASP B 1 242 ? 21.328 22.172 -9.625 1 80.5 242 ASP B C 1
ATOM 4232 O O . ASP B 1 242 ? 22.344 21.547 -9.938 1 80.5 242 ASP B O 1
ATOM 4236 N N . TRP B 1 243 ? 20.812 22.094 -8.461 1 83.81 243 TRP B N 1
ATOM 4237 C CA . TRP B 1 243 ? 21.469 21.438 -7.336 1 83.81 243 TRP B CA 1
ATOM 4238 C C . TRP B 1 243 ? 21.656 19.953 -7.605 1 83.81 243 TRP B C 1
ATOM 4240 O O . TRP B 1 243 ? 22.562 19.328 -7.039 1 83.81 243 TRP B O 1
ATOM 4250 N N . TRP B 1 244 ? 20.953 19.328 -8.508 1 84.56 244 TRP B N 1
ATOM 4251 C CA . TRP B 1 244 ? 21.016 17.891 -8.758 1 84.56 244 TRP B CA 1
ATOM 4252 C C . TRP B 1 244 ? 22.297 17.516 -9.469 1 84.56 244 TRP B C 1
ATOM 4254 O O . TRP B 1 244 ? 22.734 16.359 -9.414 1 84.56 244 TRP B O 1
ATOM 4264 N N . LEU B 1 245 ? 22.891 18.469 -10.125 1 84.94 245 LEU B N 1
ATOM 4265 C CA . LEU B 1 245 ? 24.156 18.219 -10.812 1 84.94 245 LEU B CA 1
ATOM 4266 C C . LEU B 1 245 ? 25.234 17.828 -9.82 1 84.94 245 LEU B C 1
ATOM 4268 O O . LEU B 1 245 ? 26.156 17.062 -10.156 1 84.94 245 LEU B O 1
ATOM 4272 N N . GLU B 1 246 ? 25.047 18.297 -8.641 1 83.75 246 GLU B N 1
ATOM 4273 C CA . GLU B 1 246 ? 26.016 17.984 -7.598 1 83.75 246 GLU B CA 1
ATOM 4274 C C . GLU B 1 246 ? 25.953 16.5 -7.227 1 83.75 246 GLU B C 1
ATOM 4276 O O . GLU B 1 246 ? 26.906 15.953 -6.668 1 83.75 246 GLU B O 1
ATOM 4281 N N . PHE B 1 247 ? 24.891 15.875 -7.578 1 86.62 247 PHE B N 1
ATOM 4282 C CA . PHE B 1 247 ? 24.703 14.477 -7.223 1 86.62 247 PHE B CA 1
ATOM 4283 C C . PHE B 1 247 ? 24.891 13.578 -8.438 1 86.62 247 PHE B C 1
ATOM 4285 O O . PHE B 1 247 ? 24.562 12.391 -8.398 1 86.62 247 PHE B O 1
ATOM 4292 N N . GLY B 1 248 ? 25.25 14.164 -9.516 1 84.88 248 GLY B N 1
ATOM 4293 C CA . GLY B 1 248 ? 25.562 13.398 -10.711 1 84.88 248 GLY B CA 1
ATOM 4294 C C . GLY B 1 248 ? 24.344 13.094 -11.57 1 84.88 248 GLY B C 1
ATOM 4295 O O . GLY B 1 248 ? 24.359 12.141 -12.352 1 84.88 248 GLY B O 1
ATOM 4296 N N . VAL B 1 249 ? 23.312 13.836 -11.359 1 87.62 249 VAL B N 1
ATOM 4297 C CA . VAL B 1 249 ? 22.094 13.617 -12.133 1 87.62 249 VAL B CA 1
ATOM 4298 C C . VAL B 1 249 ? 21.891 14.758 -13.133 1 87.62 249 VAL B C 1
ATOM 4300 O O . VAL B 1 249 ? 21.906 15.93 -12.75 1 87.62 249 VAL B O 1
ATOM 4303 N N . THR B 1 250 ? 21.734 14.375 -14.352 1 85.81 250 THR B N 1
ATOM 4304 C CA . THR B 1 250 ? 21.547 15.383 -15.391 1 85.81 250 THR B CA 1
ATOM 4305 C C . THR B 1 250 ? 20.109 15.891 -15.383 1 85.81 250 THR B C 1
ATOM 4307 O O . THR B 1 250 ? 19.203 15.227 -14.867 1 85.81 250 THR B O 1
ATOM 4310 N N . THR B 1 251 ? 19.938 17.047 -16 1 82.25 251 THR B N 1
ATOM 4311 C CA . THR B 1 251 ? 18.609 17.641 -16.109 1 82.25 251 THR B CA 1
ATOM 4312 C C . THR B 1 251 ? 17.688 16.766 -16.953 1 82.25 251 THR B C 1
ATOM 4314 O O . THR B 1 251 ? 16.5 16.641 -16.656 1 82.25 251 THR B O 1
ATOM 4317 N N . LYS B 1 252 ? 18.234 16.25 -17.938 1 79.81 252 LYS B N 1
ATOM 4318 C CA . LYS B 1 252 ? 17.453 15.367 -18.812 1 79.81 252 LYS B CA 1
ATOM 4319 C C . LYS B 1 252 ? 16.922 14.164 -18.047 1 79.81 252 LYS B C 1
ATOM 4321 O O . LYS B 1 252 ? 15.75 13.805 -18.188 1 79.81 252 LYS B O 1
ATOM 4326 N N . LEU B 1 253 ? 17.75 13.68 -17.203 1 79.75 253 LEU B N 1
ATOM 4327 C CA . LEU B 1 253 ? 17.359 12.516 -16.406 1 79.75 253 LEU B CA 1
ATOM 4328 C C . LEU B 1 253 ? 16.297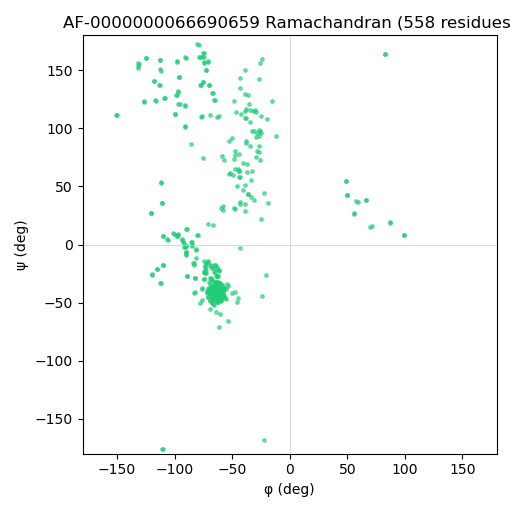 12.875 -15.383 1 79.75 253 LEU B C 1
ATOM 4330 O O . LEU B 1 253 ? 15.367 12.109 -15.148 1 79.75 253 LEU B O 1
ATOM 4334 N N . LEU B 1 254 ? 16.484 14.023 -14.859 1 80.06 254 LEU B N 1
ATOM 4335 C CA . LEU B 1 254 ? 15.523 14.484 -13.859 1 80.06 254 LEU B CA 1
ATOM 4336 C C . LEU B 1 254 ? 14.148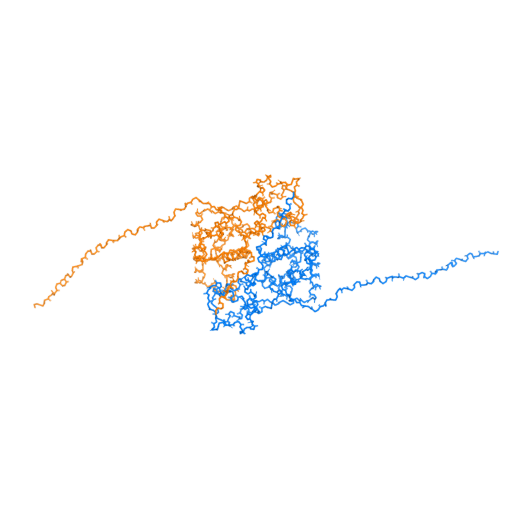 14.719 -14.484 1 80.06 254 LEU B C 1
ATOM 4338 O O . LEU B 1 254 ? 13.125 14.375 -13.891 1 80.06 254 LEU B O 1
ATOM 4342 N N . LYS B 1 255 ? 14.188 15.234 -15.648 1 73.5 255 LYS B N 1
ATOM 4343 C CA . LYS B 1 255 ? 12.938 15.484 -16.359 1 73.5 255 LYS B CA 1
ATOM 4344 C C . LYS B 1 255 ? 12.258 14.18 -16.75 1 73.5 255 LYS B C 1
ATOM 4346 O O . LYS B 1 255 ? 11.031 14.07 -16.703 1 73.5 255 LYS B O 1
ATOM 4351 N N . ALA B 1 256 ? 13.117 13.289 -17.078 1 72.56 256 ALA B N 1
ATOM 4352 C CA . ALA B 1 256 ? 12.578 11.984 -17.453 1 72.56 256 ALA B CA 1
ATOM 4353 C C . ALA B 1 256 ? 11.875 11.32 -16.266 1 72.56 256 ALA B C 1
ATOM 4355 O O . ALA B 1 256 ? 10.828 10.688 -16.422 1 72.56 256 ALA B O 1
ATOM 4356 N N . LEU B 1 257 ? 12.523 11.461 -15.094 1 73.31 257 LEU B N 1
ATOM 4357 C CA . LEU B 1 257 ? 11.945 10.867 -13.891 1 73.31 257 LEU B CA 1
ATOM 4358 C C . LEU B 1 257 ? 10.781 11.703 -13.375 1 73.31 257 LEU B C 1
ATOM 4360 O O . LEU B 1 257 ? 9.852 11.172 -12.773 1 73.31 257 LEU B O 1
ATOM 4364 N N . GLY B 1 258 ? 11.164 12.984 -13.344 1 58.16 258 GLY B N 1
ATOM 4365 C CA . GLY B 1 258 ? 10.094 13.867 -12.898 1 58.16 258 GLY B CA 1
ATOM 4366 C C . GLY B 1 258 ? 8.789 13.633 -13.648 1 58.16 258 GLY B C 1
ATOM 4367 O O . GLY B 1 258 ? 7.715 13.695 -13.055 1 58.16 258 GLY B O 1
ATOM 4368 N N . ILE B 1 259 ? 9.078 13.438 -15.039 1 45.66 259 ILE B N 1
ATOM 4369 C CA . ILE B 1 259 ? 7.938 13.094 -15.883 1 45.66 259 ILE B CA 1
ATOM 4370 C C . ILE B 1 259 ? 7.41 11.719 -15.5 1 45.66 259 ILE B C 1
ATOM 4372 O O . ILE B 1 259 ? 6.195 11.492 -15.453 1 45.66 259 ILE B O 1
ATOM 4376 N N . CYS B 1 260 ? 8.477 10.93 -15.383 1 44.19 260 CYS B N 1
ATOM 4377 C CA . CYS B 1 260 ? 8.195 9.523 -15.109 1 44.19 260 CYS B CA 1
ATOM 4378 C C . CYS B 1 260 ? 7.527 9.359 -13.75 1 44.19 260 CYS B C 1
ATOM 4380 O O . CYS B 1 260 ? 6.656 8.5 -13.578 1 44.19 260 CYS B O 1
ATOM 4382 N N . GLY B 1 261 ? 8.359 9.891 -12.828 1 41.81 261 GLY B N 1
ATOM 4383 C CA . GLY B 1 261 ? 7.734 9.836 -11.508 1 41.81 261 GLY B CA 1
ATOM 4384 C C . GLY B 1 261 ? 6.285 10.281 -11.516 1 41.81 261 GLY B C 1
ATOM 4385 O O . GLY B 1 261 ? 5.473 9.789 -10.734 1 41.81 261 GLY B O 1
ATOM 4386 N N . THR B 1 262 ? 6.141 11.453 -12.242 1 37.81 262 THR B N 1
ATOM 4387 C CA . THR B 1 262 ? 4.797 11.922 -12.57 1 37.81 262 THR B CA 1
ATOM 4388 C C . THR B 1 262 ? 4.066 10.922 -13.453 1 37.81 262 THR B C 1
ATOM 4390 O O . THR B 1 262 ? 2.838 10.828 -13.414 1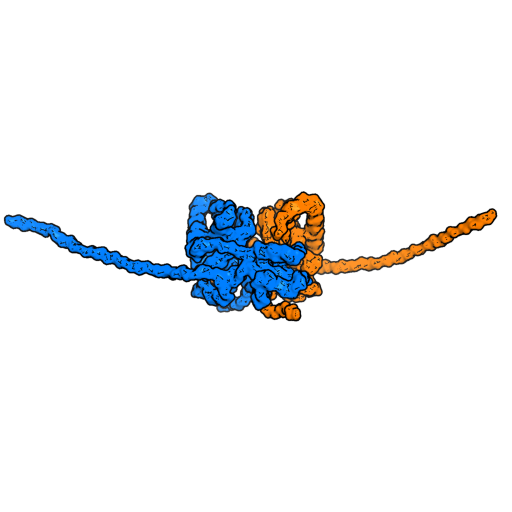 37.81 262 THR B O 1
ATOM 4393 N N . VAL B 1 263 ? 4.848 10.43 -14.672 1 32.34 263 VAL B N 1
ATOM 4394 C CA . VAL B 1 263 ? 4.391 9.508 -15.711 1 32.34 263 VAL B CA 1
ATOM 4395 C C . VAL B 1 263 ? 4.523 8.07 -15.227 1 32.34 263 VAL B C 1
ATOM 4397 O O . VAL B 1 263 ? 5.535 7.41 -15.484 1 32.34 263 VAL B O 1
ATOM 4400 N N . ALA B 1 264 ? 5.07 7.629 -14.297 1 33.19 264 ALA B N 1
ATOM 4401 C CA . ALA B 1 264 ? 4.965 6.176 -14.406 1 33.19 264 ALA B CA 1
ATOM 4402 C C . ALA B 1 264 ? 3.896 5.777 -15.422 1 33.19 264 ALA B C 1
ATOM 4404 O O . ALA B 1 264 ? 2.818 6.375 -15.461 1 33.19 264 ALA B O 1
ATOM 4405 N N . PRO B 1 265 ? 4.375 4.879 -16.562 1 29.52 265 PRO B N 1
ATOM 4406 C CA . PRO B 1 265 ? 3.502 4.664 -17.719 1 29.52 265 PRO B CA 1
ATOM 4407 C C . PRO B 1 265 ? 2.021 4.828 -17.375 1 29.52 265 PRO B C 1
ATOM 4409 O O . PRO B 1 265 ? 1.623 4.637 -16.234 1 29.52 265 PRO B O 1
ATOM 4412 N N . ALA B 1 266 ? 1.241 5.402 -18.297 1 29.77 266 ALA B N 1
ATOM 4413 C CA . ALA B 1 266 ? -0.176 5.363 -18.641 1 29.77 266 ALA B CA 1
ATOM 4414 C C . ALA B 1 266 ? -0.823 4.066 -18.172 1 29.77 266 ALA B C 1
ATOM 4416 O O . ALA B 1 266 ? -2.049 3.98 -18.062 1 29.77 266 ALA B O 1
ATOM 4417 N N . HIS B 1 267 ? -0.165 3.055 -18.406 1 28.02 267 HIS B N 1
ATOM 4418 C CA . HIS B 1 267 ? -0.79 1.744 -18.281 1 28.02 267 HIS B CA 1
ATOM 4419 C C . HIS B 1 267 ? -1.161 1.461 -16.828 1 28.02 267 HIS B C 1
ATOM 4421 O O . HIS B 1 267 ? -1.95 0.555 -16.547 1 28.02 267 HIS B O 1
ATOM 4427 N N . VAL B 1 268 ? -0.204 1.61 -15.945 1 31.02 268 VAL B N 1
ATOM 4428 C CA . VAL B 1 268 ? -0.75 1.498 -14.594 1 31.02 268 VAL B CA 1
ATOM 4429 C C . VAL B 1 268 ? -1.526 2.766 -14.242 1 31.02 268 VAL B C 1
ATOM 4431 O O . VAL B 1 268 ? -1.791 3.035 -13.07 1 31.02 268 VAL B O 1
ATOM 4434 N N . ARG B 1 269 ? -1.433 3.934 -14.961 1 30.25 269 ARG B N 1
ATOM 4435 C CA . ARG B 1 269 ? -2.299 5.078 -15.219 1 30.25 269 ARG B CA 1
ATOM 4436 C C . ARG B 1 269 ? -3.766 4.715 -15.008 1 30.25 269 ARG B C 1
ATOM 4438 O O . ARG B 1 269 ? -4.109 3.533 -14.922 1 30.25 269 ARG B O 1
ATOM 4445 N N . PHE B 1 270 ? -4.516 5.871 -15.578 1 28.83 270 PHE B N 1
ATOM 4446 C CA . PHE B 1 270 ? -5.91 5.648 -15.945 1 28.83 270 PHE B CA 1
ATOM 4447 C C . PHE B 1 270 ? -6.059 4.379 -16.766 1 28.83 270 PHE B C 1
ATOM 4449 O O . PHE B 1 270 ? -5.309 4.156 -17.719 1 28.83 270 PHE B O 1
ATOM 4456 N N . LEU B 1 271 ? -5.84 3.246 -16.359 1 28.45 271 LEU B N 1
ATOM 4457 C CA . LEU B 1 271 ? -6.258 2.373 -17.453 1 28.45 271 LEU B CA 1
ATOM 4458 C C . LEU B 1 271 ? -7.039 3.154 -18.5 1 28.45 271 LEU B C 1
ATOM 4460 O O . LEU B 1 271 ? -7.973 3.889 -18.172 1 28.45 271 LEU B O 1
ATOM 4464 N N . PRO B 1 272 ? -6.371 3.623 -19.5 1 27.19 272 PRO B N 1
ATOM 4465 C CA . PRO B 1 272 ? -7.328 3.969 -20.547 1 27.19 272 PRO B CA 1
ATOM 4466 C C . PRO B 1 272 ? -8.672 3.262 -20.391 1 27.19 272 PRO B C 1
ATOM 4468 O O . PRO B 1 272 ? -8.719 2.125 -19.906 1 27.19 272 PRO B O 1
ATOM 4471 N N . CYS B 1 273 ? -9.68 4.082 -20 1 26.59 273 CYS B N 1
ATOM 4472 C CA . CYS B 1 273 ? -10.945 3.547 -20.484 1 26.59 273 CYS B CA 1
ATOM 4473 C C . CYS B 1 273 ? -10.734 2.674 -21.719 1 26.59 273 CYS B C 1
ATOM 4475 O O . CYS B 1 273 ? -10.719 3.174 -22.844 1 26.59 273 CYS B O 1
ATOM 4477 N N . ALA B 1 274 ? -9.617 2.207 -21.875 1 28.72 274 ALA B N 1
ATOM 4478 C CA . ALA B 1 274 ? -9.891 1.308 -23 1 28.72 274 ALA B CA 1
ATOM 4479 C C . ALA B 1 274 ? -11.219 0.572 -22.797 1 28.72 274 ALA B C 1
ATOM 4481 O O . ALA B 1 274 ? -11.57 0.227 -21.672 1 28.72 274 ALA B O 1
ATOM 4482 N N . HIS B 1 275 ? -12.039 0.819 -23.484 1 27.44 275 HIS B N 1
ATOM 4483 C CA . HIS B 1 275 ? -13.156 -0.059 -23.812 1 27.44 275 HIS B CA 1
ATOM 4484 C C . HIS B 1 275 ? -12.836 -1.511 -23.469 1 27.44 275 HIS B C 1
ATOM 4486 O O . HIS B 1 275 ? -12.172 -2.201 -24.25 1 27.44 275 HIS B O 1
ATOM 4492 N N . ILE B 1 276 ? -12.125 -1.701 -22.406 1 28.83 276 ILE B N 1
ATOM 4493 C CA . ILE B 1 276 ? -12.352 -3.137 -22.266 1 28.83 276 ILE B CA 1
ATOM 4494 C C . ILE B 1 276 ? -13.781 -3.477 -22.656 1 28.83 276 ILE B C 1
ATOM 4496 O O . ILE B 1 276 ? -14.734 -3.064 -21.984 1 28.83 276 ILE B O 1
ATOM 4500 N N . GLU B 1 277 ? -14.078 -3.393 -23.703 1 28.14 277 GLU B N 1
ATOM 4501 C CA . GLU B 1 277 ? -15.242 -4.141 -24.172 1 28.14 277 GLU B CA 1
ATOM 4502 C C . GLU B 1 277 ? -15.375 -5.473 -23.438 1 28.14 277 GLU B C 1
ATOM 4504 O O . GLU B 1 277 ? -14.586 -6.391 -23.656 1 28.14 277 GLU B O 1
ATOM 4509 N N . PHE B 1 278 ? -15.422 -5.352 -22.047 1 29.31 278 PHE B N 1
ATOM 4510 C CA . PHE B 1 278 ? -16.031 -6.613 -21.641 1 29.31 278 PHE B CA 1
ATOM 4511 C C . PHE B 1 278 ? -16.922 -7.172 -22.75 1 29.31 278 PHE B C 1
ATOM 4513 O O . PHE B 1 278 ? -17.797 -6.477 -23.25 1 29.31 278 PHE B O 1
ATOM 4520 N N . GLY B 1 279 ? -16.469 -7.773 -23.547 1 25.69 279 GLY B N 1
ATOM 4521 C CA . GLY B 1 279 ? -17.328 -8.492 -24.484 1 25.69 279 GLY B CA 1
ATOM 4522 C C . GLY B 1 279 ? -18.641 -8.938 -23.875 1 25.69 279 GLY B C 1
ATOM 4523 O O . GLY B 1 279 ? -18.734 -10.047 -23.344 1 25.69 279 GLY B O 1
ATOM 4524 N N . ILE B 1 280 ? -19.266 -8.219 -23.062 1 26.28 280 ILE B N 1
ATOM 4525 C CA . ILE B 1 280 ? -20.672 -8.617 -23.031 1 26.28 280 ILE B CA 1
ATOM 4526 C C . ILE B 1 280 ? -21.172 -8.859 -24.453 1 26.28 280 ILE B C 1
ATOM 4528 O O . ILE B 1 280 ? -21.344 -7.918 -25.219 1 26.28 280 ILE B O 1
ATOM 4532 N N . ARG B 1 281 ? -20.641 -9.68 -25.188 1 21.33 281 ARG B N 1
ATOM 4533 C CA . ARG B 1 281 ? -21.484 -10.266 -26.219 1 21.33 281 ARG B CA 1
ATOM 4534 C C . ARG B 1 281 ? -22.719 -10.93 -25.594 1 21.33 281 ARG B C 1
ATOM 4536 O O . ARG B 1 281 ? -22.609 -11.578 -24.547 1 21.33 281 ARG B O 1
#